Protein 8YYR (pdb70)

Foldseek 3Di:
DFAFADLVFQWLLNLLLVCCVVPVQAFAAWEPVIDTAGSVNLNVQLVLQLVVVSVLQDAQQAEEEEEDFDDSFSVSNLSSCRGRNHAYQYHYLVDDPVRVVVVCVQNVHQEYEYAPPRPDDDDDLQHWYWHADPVYIGTDRRGDDDHHDDPHDHQQRFSYWQPPVWTFTFGSQLLVQVLVLVVVVCPDALAAEEEEEFTPSQCLNVSSSSNQSSRNHYYYYDDPVQLVAQVSVLVSCQVRLHQEYEAALLSCQNCLVPPLPSLLVSQNHQEYEHEDDFNLVVSVLSSCVSDVRYWYWYWADDPQSSGFAIHTFDRRHPPPDLFTFSFAGGPQKHWFFAAPVRHGDPDAPDKGFTWMDGSNGTPAIRPCVPVRPVAFDQDSVHNVPPHTTGRGQWMWGAHPVRIITTDDGVVQWFDPDTEDQSLLQNQLCVDAFFSGWGWDPVVAIEIETAGDDFVVSQVSCVVPHPPRSRHPYYHYDNDQDADSRGHRPVVVVNVD

Structure (mmCIF, N/CA/C/O backbone):
data_8YYR
#
_entry.id   8YYR
#
_cell.length_a   67.880
_cell.length_b   67.880
_cell.length_c   196.654
_cell.angle_alpha   90.000
_cell.angle_beta   90.000
_cell.angle_gamma   120.000
#
_symmetry.space_group_name_H-M   'P 31 2 1'
#
loop_
_entity.id
_entity.type
_entity.pdbx_description
1 polymer 'Putative ATP-dependent b-aminoacyl-ACP synthetase'
2 non-polymer '[(2~{R},3~{S},4~{R},5~{R})-5-(6-aminopurin-9-yl)-3,4-bis(oxidanyl)oxolan-2-yl]methyl ~{N}-[(3~{S})-3-azanyl-3-(2-bromophenyl)propanoyl]sulfamate'
3 water water
#
loop_
_atom_site.group_PDB
_atom_site.id
_atom_site.type_symbol
_atom_site.label_atom_id
_atom_site.label_alt_id
_atom_site.label_comp_id
_atom_site.label_asym_id
_atom_site.label_entity_id
_atom_site.label_seq_id
_atom_site.pdbx_PDB_ins_code
_atom_site.Cartn_x
_atom_site.Cartn_y
_atom_site.Cartn_z
_atom_site.occupancy
_atom_site.B_iso_or_equiv
_atom_site.auth_seq_id
_atom_site.auth_comp_id
_atom_site.auth_asym_id
_atom_site.auth_atom_id
_atom_site.pdbx_PDB_model_num
ATOM 1 N N . ARG A 1 25 ? 27.941 -19.657 12.326 1.00 49.82 9 ARG A N 1
ATOM 2 C CA . ARG A 1 25 ? 27.631 -21.068 12.709 1.00 49.55 9 ARG A CA 1
ATOM 3 C C . ARG A 1 25 ? 28.096 -22.093 11.654 1.00 43.24 9 ARG A C 1
ATOM 4 O O . ARG A 1 25 ? 28.380 -23.285 12.001 1.00 42.72 9 ARG A O 1
ATOM 12 N N . ALA A 1 26 ? 28.078 -21.714 10.395 1.00 36.40 10 ALA A N 1
ATOM 13 C CA . ALA A 1 26 ? 28.539 -22.597 9.307 1.00 33.90 10 ALA A CA 1
ATOM 14 C C . ALA A 1 26 ? 30.051 -22.805 9.444 1.00 31.87 10 ALA A C 1
ATOM 15 O O . ALA A 1 26 ? 30.783 -21.882 9.709 1.00 31.26 10 ALA A O 1
ATOM 17 N N . ALA A 1 27 ? 30.522 -24.008 9.184 1.00 30.80 11 ALA A N 1
ATOM 18 C CA . ALA A 1 27 ? 31.961 -24.296 9.049 1.00 29.90 11 ALA A CA 1
ATOM 19 C C . ALA A 1 27 ? 32.495 -23.607 7.801 1.00 29.30 11 ALA A C 1
ATOM 20 O O . ALA A 1 27 ? 31.774 -23.535 6.789 1.00 28.89 11 ALA A O 1
ATOM 22 N N . ARG A 1 28 ? 33.744 -23.221 7.834 1.00 30.15 12 ARG A N 1
ATOM 23 C CA . ARG A 1 28 ? 34.418 -22.625 6.675 1.00 29.61 12 ARG A CA 1
ATOM 24 C C . ARG A 1 28 ? 35.821 -23.197 6.617 1.00 29.81 12 ARG A C 1
ATOM 25 O O . ARG A 1 28 ? 36.463 -23.322 7.641 1.00 24.92 12 ARG A O 1
ATOM 33 N N . ALA A 1 29 ? 36.321 -23.400 5.413 1.00 26.95 13 ALA A N 1
ATOM 34 C CA . ALA A 1 29 ? 37.646 -24.011 5.235 1.00 28.04 13 ALA A CA 1
ATOM 35 C C . ALA A 1 29 ? 38.684 -23.023 5.732 1.00 26.88 13 ALA A C 1
ATOM 36 O O . ALA A 1 29 ? 38.596 -21.803 5.439 1.00 24.19 13 ALA A O 1
ATOM 38 N N . ARG A 1 30 ? 39.668 -23.558 6.414 1.00 28.15 14 ARG A N 1
ATOM 39 C CA . ARG A 1 30 ? 40.804 -22.742 6.906 1.00 30.74 14 ARG A CA 1
ATOM 40 C C . ARG A 1 30 ? 41.780 -22.521 5.766 1.00 29.96 14 ARG A C 1
ATOM 41 O O . ARG A 1 30 ? 41.965 -23.430 4.910 1.00 25.21 14 ARG A O 1
ATOM 49 N N . GLU A 1 31 ? 42.428 -21.369 5.790 1.00 29.47 15 GLU A N 1
ATOM 50 C CA . GLU A 1 31 ? 43.400 -20.983 4.719 1.00 31.83 15 GLU A CA 1
ATOM 51 C C . GLU A 1 31 ? 44.523 -22.011 4.564 1.00 30.90 15 GLU A C 1
ATOM 52 O O . GLU A 1 31 ? 44.975 -22.184 3.440 1.00 31.02 15 GLU A O 1
ATOM 58 N N . SER A 1 32 ? 44.960 -22.690 5.624 1.00 29.83 16 SER A N 1
ATOM 59 C CA . SER A 1 32 ? 46.087 -23.669 5.560 1.00 30.71 16 SER A CA 1
ATOM 60 C C . SER A 1 32 ? 45.658 -25.023 4.980 1.00 31.46 16 SER A C 1
ATOM 61 O O . SER A 1 32 ? 46.513 -25.920 4.884 1.00 30.24 16 SER A O 1
ATOM 64 N N . VAL A 1 33 ? 44.353 -25.262 4.771 1.00 26.78 17 VAL A N 1
ATOM 65 C CA . VAL A 1 33 ? 43.814 -26.594 4.381 1.00 25.01 17 VAL A CA 1
ATOM 66 C C . VAL A 1 33 ? 43.537 -26.545 2.876 1.00 25.09 17 VAL A C 1
ATOM 67 O O . VAL A 1 33 ? 42.803 -25.645 2.470 1.00 25.08 17 VAL A O 1
ATOM 71 N N . ASP A 1 34 ? 44.027 -27.515 2.091 1.00 25.33 18 ASP A N 1
ATOM 72 C CA . ASP A 1 34 ? 43.719 -27.562 0.639 1.00 25.56 18 ASP A CA 1
ATOM 73 C C . ASP A 1 34 ? 42.222 -27.278 0.418 1.00 23.94 18 ASP A C 1
ATOM 74 O O . ASP A 1 34 ? 41.363 -28.051 0.896 1.00 22.39 18 ASP A O 1
ATOM 79 N N . ASN A 1 35 ? 41.909 -26.284 -0.404 1.00 24.23 19 ASN A N 1
ATOM 80 C CA . ASN A 1 35 ? 40.504 -25.923 -0.684 1.00 23.24 19 ASN A CA 1
ATOM 81 C C . ASN A 1 35 ? 40.442 -24.992 -1.894 1.00 23.43 19 ASN A C 1
ATOM 82 O O . ASN A 1 35 ? 41.215 -24.025 -1.947 1.00 24.12 19 ASN A O 1
ATOM 87 N N . LEU A 1 36 ? 39.558 -25.281 -2.847 1.00 21.39 20 LEU A N 1
ATOM 88 C CA . LEU A 1 36 ? 39.466 -24.469 -4.081 1.00 22.71 20 LEU A CA 1
ATOM 89 C C . LEU A 1 36 ? 39.372 -22.980 -3.759 1.00 23.35 20 LEU A C 1
ATOM 90 O O . LEU A 1 36 ? 39.862 -22.174 -4.566 1.00 23.35 20 LEU A O 1
ATOM 95 N N . TYR A 1 37 ? 38.626 -22.596 -2.721 1.00 24.65 21 TYR A N 1
ATOM 96 C CA . TYR A 1 37 ? 38.389 -21.173 -2.420 1.00 24.59 21 TYR A CA 1
ATOM 97 C C . TYR A 1 37 ? 39.744 -20.468 -2.304 1.00 24.92 21 TYR A C 1
ATOM 98 O O . TYR A 1 37 ? 39.994 -19.424 -2.967 1.00 24.44 21 TYR A O 1
ATOM 107 N N . TRP A 1 38 ? 40.592 -20.948 -1.404 1.00 23.68 22 TRP A N 1
ATOM 108 C CA . TRP A 1 38 ? 41.863 -20.288 -1.060 1.00 26.81 22 TRP A CA 1
ATOM 109 C C . TRP A 1 38 ? 42.827 -20.390 -2.239 1.00 28.55 22 TRP A C 1
ATOM 110 O O . TRP A 1 38 ? 43.557 -19.425 -2.495 1.00 28.06 22 TRP A O 1
ATOM 121 N N . PHE A 1 39 ? 42.819 -21.535 -2.927 1.00 27.96 23 PHE A N 1
ATOM 122 C CA . PHE A 1 39 ? 43.712 -21.775 -4.075 1.00 26.23 23 PHE A CA 1
ATOM 123 C C . PHE A 1 39 ? 43.377 -20.756 -5.178 1.00 25.90 23 PHE A C 1
ATOM 124 O O . PHE A 1 39 ? 44.287 -20.157 -5.737 1.00 25.44 23 PHE A O 1
ATOM 132 N N . MET A 1 40 ? 42.111 -20.638 -5.586 1.00 25.20 24 MET A N 1
ATOM 133 C CA . MET A 1 40 ? 41.765 -19.828 -6.777 1.00 26.20 24 MET A CA 1
ATOM 134 C C . MET A 1 40 ? 41.745 -18.330 -6.444 1.00 27.55 24 MET A C 1
ATOM 135 O O . MET A 1 40 ? 41.759 -17.546 -7.389 1.00 30.40 24 MET A O 1
ATOM 140 N N . LEU A 1 41 ? 41.625 -17.914 -5.166 1.00 26.37 25 LEU A N 1
ATOM 141 C CA . LEU A 1 41 ? 41.469 -16.485 -4.837 1.00 26.74 25 LEU A CA 1
ATOM 142 C C . LEU A 1 41 ? 42.729 -15.911 -4.206 1.00 28.79 25 LEU A C 1
ATOM 143 O O . LEU A 1 41 ? 42.669 -14.734 -3.858 1.00 30.67 25 LEU A O 1
ATOM 148 N N . ALA A 1 42 ? 43.847 -16.638 -4.148 1.00 28.83 26 ALA A N 1
ATOM 149 C CA . ALA A 1 42 ? 45.117 -16.107 -3.575 1.00 32.33 26 ALA A CA 1
ATOM 150 C C . ALA A 1 42 ? 45.500 -14.797 -4.296 1.00 35.32 26 ALA A C 1
ATOM 151 O O . ALA A 1 42 ? 45.963 -13.813 -3.632 1.00 34.57 26 ALA A O 1
ATOM 153 N N . ALA A 1 43 ? 45.296 -14.704 -5.612 1.00 33.98 27 ALA A N 1
ATOM 154 C CA . ALA A 1 43 ? 45.642 -13.473 -6.362 1.00 33.02 27 ALA A CA 1
ATOM 155 C C . ALA A 1 43 ? 44.763 -12.268 -5.967 1.00 36.64 27 ALA A C 1
ATOM 156 O O . ALA A 1 43 ? 45.151 -11.084 -6.272 1.00 39.11 27 ALA A O 1
ATOM 158 N N . ALA A 1 44 ? 43.617 -12.433 -5.305 1.00 34.02 28 ALA A N 1
ATOM 159 C CA . ALA A 1 44 ? 42.865 -11.258 -4.819 1.00 38.05 28 ALA A CA 1
ATOM 160 C C . ALA A 1 44 ? 43.729 -10.445 -3.832 1.00 41.15 28 ALA A C 1
ATOM 161 O O . ALA A 1 44 ? 43.498 -9.220 -3.707 1.00 43.40 28 ALA A O 1
ATOM 163 N N . ASN A 1 45 ? 44.719 -11.081 -3.202 1.00 43.26 29 ASN A N 1
ATOM 164 C CA . ASN A 1 45 ? 45.640 -10.402 -2.249 1.00 45.70 29 ASN A CA 1
ATOM 165 C C . ASN A 1 45 ? 46.861 -9.827 -2.948 1.00 46.78 29 ASN A C 1
ATOM 166 O O . ASN A 1 45 ? 47.232 -8.707 -2.614 1.00 53.51 29 ASN A O 1
ATOM 171 N N . SER A 1 46 ? 47.535 -10.642 -3.737 1.00 44.39 30 SER A N 1
ATOM 172 C CA . SER A 1 46 ? 48.817 -10.284 -4.384 1.00 48.25 30 SER A CA 1
ATOM 173 C C . SER A 1 46 ? 48.561 -9.378 -5.601 1.00 49.18 30 SER A C 1
ATOM 174 O O . SER A 1 46 ? 49.454 -8.562 -5.920 1.00 48.59 30 SER A O 1
ATOM 177 N N . ALA A 1 47 ? 47.363 -9.409 -6.206 1.00 42.85 31 ALA A N 1
ATOM 178 C CA . ALA A 1 47 ? 47.061 -8.617 -7.430 1.00 42.56 31 ALA A CA 1
ATOM 179 C C . ALA A 1 47 ? 45.571 -8.301 -7.537 1.00 40.46 31 ALA A C 1
ATOM 180 O O . ALA A 1 47 ? 44.922 -8.641 -8.522 1.00 38.62 31 ALA A O 1
ATOM 182 N N . PRO A 1 48 ? 44.963 -7.631 -6.530 1.00 38.92 32 PRO A N 1
ATOM 183 C CA . PRO A 1 48 ? 43.518 -7.422 -6.502 1.00 39.47 32 PRO A CA 1
ATOM 184 C C . PRO A 1 48 ? 42.874 -6.826 -7.762 1.00 39.46 32 PRO A C 1
ATOM 185 O O . PRO A 1 48 ? 41.788 -7.165 -8.041 1.00 38.82 32 PRO A O 1
ATOM 189 N N . ASP A 1 49 ? 43.536 -5.918 -8.471 1.00 38.80 33 ASP A N 1
ATOM 190 C CA . ASP A 1 49 ? 42.845 -5.190 -9.562 1.00 40.93 33 ASP A CA 1
ATOM 191 C C . ASP A 1 49 ? 43.193 -5.815 -10.918 1.00 35.83 33 ASP A C 1
ATOM 192 O O . ASP A 1 49 ? 42.707 -5.309 -11.932 1.00 34.66 33 ASP A O 1
ATOM 197 N N . THR A 1 50 ? 43.937 -6.914 -10.957 1.00 36.02 34 THR A N 1
ATOM 198 C CA . THR A 1 50 ? 44.194 -7.689 -12.204 1.00 34.65 34 THR A CA 1
ATOM 199 C C . THR A 1 50 ? 42.939 -8.460 -12.593 1.00 32.48 34 THR A C 1
ATOM 200 O O . THR A 1 50 ? 42.078 -8.792 -11.766 1.00 30.18 34 THR A O 1
ATOM 204 N N . PRO A 1 51 ? 42.751 -8.748 -13.902 1.00 32.20 35 PRO A N 1
ATOM 205 C CA . PRO A 1 51 ? 41.509 -9.370 -14.361 1.00 30.79 35 PRO A CA 1
ATOM 206 C C . PRO A 1 51 ? 41.525 -10.891 -14.170 1.00 29.06 35 PRO A C 1
ATOM 207 O O . PRO A 1 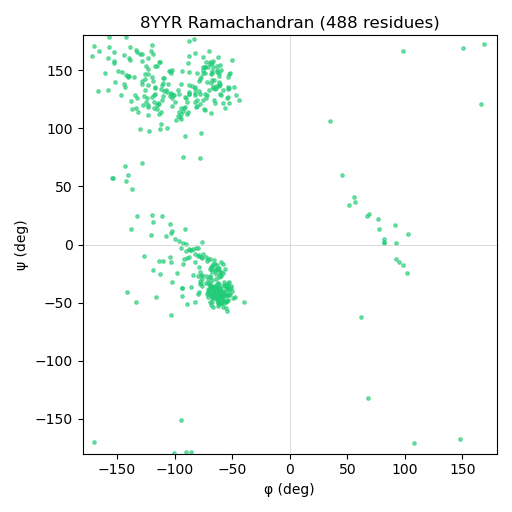51 ? 42.533 -11.514 -14.466 1.00 31.24 35 PRO A O 1
ATOM 211 N N . ALA A 1 52 ? 40.447 -11.394 -13.566 1.00 28.39 36 ALA A N 1
ATOM 212 C CA . ALA A 1 52 ? 40.171 -12.825 -13.356 1.00 28.22 36 ALA A CA 1
ATOM 213 C C . ALA A 1 52 ? 39.299 -13.305 -14.532 1.00 26.64 36 ALA A C 1
ATOM 214 O O . ALA A 1 52 ? 39.459 -14.468 -14.906 1.00 29.01 36 ALA A O 1
ATOM 216 N N . PHE A 1 53 ? 38.364 -12.454 -15.003 1.00 29.29 37 PHE A N 1
ATOM 217 C CA . PHE A 1 53 ? 37.462 -12.726 -16.156 1.00 28.87 37 PHE A CA 1
ATOM 218 C C . PHE A 1 53 ? 37.490 -11.601 -17.182 1.00 29.22 37 PHE A C 1
ATOM 219 O O . PHE A 1 53 ? 37.570 -10.412 -16.826 1.00 29.25 37 PHE A O 1
ATOM 227 N N . VAL A 1 54 ? 37.456 -12.020 -18.446 1.00 30.13 38 VAL A N 1
ATOM 228 C CA . VAL A 1 54 ? 37.169 -11.140 -19.616 1.00 30.42 38 VAL A CA 1
ATOM 229 C C . VAL A 1 54 ? 35.925 -11.701 -20.268 1.00 30.79 38 VAL A C 1
ATOM 230 O O . VAL A 1 54 ? 35.924 -12.902 -20.585 1.00 30.55 38 VAL A O 1
ATOM 234 N N . THR A 1 55 ? 34.889 -10.895 -20.487 1.00 32.97 39 THR A N 1
ATOM 235 C CA . THR A 1 55 ? 33.638 -11.377 -21.114 1.00 35.18 39 THR A CA 1
ATOM 236 C C . THR A 1 55 ? 33.261 -10.384 -22.197 1.00 38.09 39 THR A C 1
ATOM 237 O O . THR A 1 55 ? 33.811 -9.279 -22.159 1.00 34.60 39 THR A O 1
ATOM 241 N N . ARG A 1 56 ? 32.344 -10.729 -23.094 1.00 42.12 40 ARG A N 1
ATOM 242 C CA . ARG A 1 56 ? 31.961 -9.747 -24.142 1.00 47.70 40 ARG A CA 1
ATOM 243 C C . ARG A 1 56 ? 30.467 -9.385 -24.055 1.00 49.14 40 ARG A C 1
ATOM 244 O O . ARG A 1 56 ? 29.703 -10.320 -24.218 1.00 49.27 40 ARG A O 1
ATOM 252 N N . GLY A 1 61 ? 30.921 -5.531 -26.732 1.00 52.62 45 GLY A N 1
ATOM 253 C CA . GLY A 1 61 ? 31.373 -4.805 -25.522 1.00 49.31 45 GLY A CA 1
ATOM 254 C C . GLY A 1 61 ? 32.196 -5.699 -24.585 1.00 44.43 45 GLY A C 1
ATOM 255 O O . GLY A 1 61 ? 31.589 -6.537 -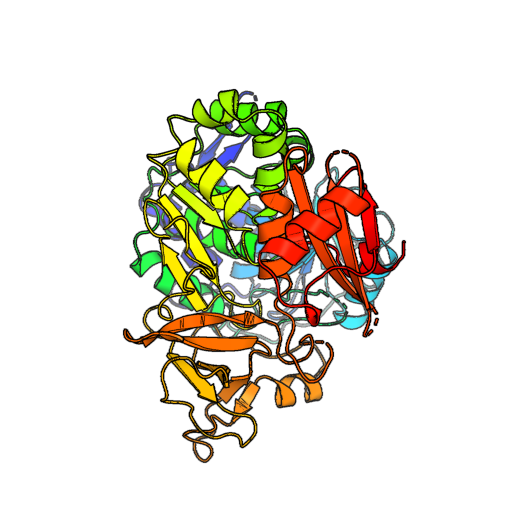23.893 1.00 49.78 45 GLY A O 1
ATOM 256 N N . VAL A 1 62 ? 33.517 -5.516 -24.515 1.00 43.35 46 VAL A N 1
ATOM 257 C CA . VAL A 1 62 ? 34.404 -6.378 -23.657 1.00 45.78 46 VAL A CA 1
ATOM 258 C C . VAL A 1 62 ? 34.484 -5.807 -22.229 1.00 45.41 46 VAL A C 1
ATOM 259 O O . VAL A 1 62 ? 34.742 -4.630 -22.101 1.00 43.83 46 VAL A O 1
ATOM 263 N N . ARG A 1 63 ? 34.256 -6.644 -21.207 1.00 44.07 47 ARG A N 1
ATOM 264 C CA . ARG A 1 63 ? 34.179 -6.257 -19.774 1.00 43.36 47 ARG A CA 1
ATOM 265 C C . ARG A 1 63 ? 35.173 -7.133 -19.022 1.00 40.01 47 ARG A C 1
ATOM 266 O O . ARG A 1 63 ? 35.384 -8.256 -19.473 1.00 39.20 47 ARG A O 1
ATOM 274 N N . THR A 1 64 ? 35.793 -6.618 -17.965 1.00 39.12 48 THR A N 1
ATOM 275 C CA . THR A 1 64 ? 36.681 -7.406 -17.079 1.00 37.33 48 THR A CA 1
ATOM 276 C C . THR A 1 64 ? 36.076 -7.441 -15.684 1.00 38.55 48 THR A C 1
ATOM 277 O O . THR A 1 64 ? 35.350 -6.507 -15.289 1.00 39.67 48 THR A O 1
ATOM 281 N N . LEU A 1 65 ? 36.402 -8.484 -14.945 1.00 34.42 49 LEU A N 1
ATOM 282 C CA . LEU A 1 65 ? 36.053 -8.643 -13.520 1.00 33.56 49 LEU A CA 1
ATOM 283 C C . LEU A 1 65 ? 37.353 -8.959 -12.804 1.00 31.68 49 LEU A C 1
ATOM 284 O O . LEU A 1 65 ? 38.040 -9.938 -13.178 1.00 29.16 49 LEU A O 1
ATOM 289 N N . SER A 1 66 ? 37.737 -8.113 -11.846 1.00 31.69 50 SER A N 1
ATOM 290 C CA . SER A 1 66 ? 39.015 -8.263 -11.125 1.00 32.08 50 SER A CA 1
ATOM 291 C C . SER A 1 66 ? 38.913 -9.416 -10.097 1.00 30.00 50 SER A C 1
ATOM 292 O O . SER A 1 66 ? 37.818 -9.814 -9.746 1.00 29.06 50 SER A O 1
ATOM 295 N N . TYR A 1 67 ? 40.075 -9.895 -9.667 1.00 30.52 51 TYR A N 1
ATOM 296 C CA . TYR A 1 67 ? 40.259 -10.875 -8.575 1.00 29.40 51 TYR A CA 1
ATOM 297 C C . TYR A 1 67 ? 39.558 -10.377 -7.325 1.00 32.37 51 TYR A C 1
ATOM 298 O O . TYR A 1 67 ? 38.833 -11.141 -6.708 1.00 30.16 51 TYR A O 1
ATOM 307 N N . ARG A 1 68 ? 39.783 -9.106 -6.972 1.00 34.19 52 ARG A N 1
ATOM 308 C CA . ARG A 1 68 ? 39.110 -8.509 -5.806 1.00 35.90 52 ARG A CA 1
ATOM 309 C C . ARG A 1 68 ? 37.605 -8.603 -5.998 1.00 32.68 52 ARG A C 1
ATOM 310 O O . ARG A 1 68 ? 36.959 -8.994 -5.075 1.00 33.11 52 ARG A O 1
ATOM 318 N N . GLU A 1 69 ? 37.053 -8.215 -7.144 1.00 30.34 53 GLU A N 1
ATOM 319 C CA . GLU A 1 69 ? 35.578 -8.215 -7.356 1.00 32.60 53 GLU A CA 1
ATOM 320 C C . GLU A 1 69 ? 35.049 -9.660 -7.417 1.00 30.96 53 GLU A C 1
ATOM 321 O O . GLU A 1 69 ? 33.969 -9.939 -6.929 1.00 28.79 53 GLU A O 1
ATOM 327 N N . LEU A 1 70 ? 35.809 -10.584 -7.993 1.00 30.02 54 LEU A N 1
ATOM 328 C CA . LEU A 1 70 ? 35.392 -12.008 -7.912 1.00 30.28 54 LEU A CA 1
ATOM 329 C C . LEU A 1 70 ? 35.270 -12.475 -6.424 1.00 26.72 54 LEU A C 1
ATOM 330 O O . LEU A 1 70 ? 34.261 -13.111 -6.072 1.00 27.84 54 LEU A O 1
ATOM 335 N N . ARG A 1 71 ? 36.263 -12.209 -5.592 1.00 29.42 55 ARG A N 1
ATOM 336 C CA . ARG A 1 71 ? 36.314 -12.683 -4.173 1.00 30.24 55 ARG A CA 1
ATOM 337 C C . ARG A 1 71 ? 35.149 -12.039 -3.434 1.00 31.21 55 ARG A C 1
ATOM 338 O O . ARG A 1 71 ? 34.445 -12.754 -2.710 1.00 32.92 55 ARG A O 1
ATOM 346 N N . THR A 1 72 ? 34.832 -10.771 -3.731 1.00 31.45 56 THR A N 1
ATOM 347 C CA . THR A 1 72 ? 33.652 -10.090 -3.156 1.00 32.17 56 THR A CA 1
ATOM 348 C C . THR A 1 72 ? 32.387 -10.863 -3.498 1.00 31.30 56 THR A C 1
ATOM 349 O O . THR A 1 72 ? 31.569 -11.133 -2.586 1.00 29.46 56 THR A O 1
ATOM 353 N N . ARG A 1 73 ? 32.244 -11.275 -4.756 1.00 30.17 57 ARG A N 1
ATOM 354 C CA . ARG A 1 73 ? 31.020 -11.994 -5.185 1.00 28.76 57 ARG A CA 1
ATOM 355 C C . ARG A 1 73 ? 30.959 -13.388 -4.518 1.00 27.18 57 ARG A C 1
ATOM 356 O O . ARG A 1 73 ? 29.860 -13.802 -4.072 1.00 25.66 57 ARG A O 1
ATOM 364 N N . VAL A 1 74 ? 32.093 -14.078 -4.463 1.00 26.56 58 VAL A N 1
ATOM 365 C CA . VAL A 1 74 ? 32.184 -15.417 -3.809 1.00 26.92 58 VAL A CA 1
ATOM 366 C C . VAL A 1 74 ? 31.707 -15.253 -2.361 1.00 28.50 58 VAL A C 1
ATOM 367 O O . VAL A 1 74 ? 30.890 -16.067 -1.902 1.00 28.30 58 VAL A O 1
ATOM 371 N N . ASP A 1 75 ? 32.262 -14.261 -1.674 1.00 26.76 59 ASP A N 1
ATOM 372 C CA . ASP A 1 75 ? 32.009 -14.059 -0.221 1.00 29.62 59 ASP A CA 1
ATOM 373 C C . ASP A 1 75 ? 30.518 -13.750 0.004 1.00 32.00 59 ASP A C 1
ATOM 374 O O . ASP A 1 75 ? 29.916 -14.356 0.910 1.00 32.28 59 ASP A O 1
ATOM 379 N N . ASP A 1 76 ? 29.896 -12.965 -0.871 1.00 29.10 60 ASP A N 1
ATOM 380 C CA . ASP A 1 76 ? 28.439 -12.624 -0.804 1.00 32.10 60 ASP A CA 1
ATOM 381 C C . ASP A 1 76 ? 27.582 -13.864 -1.062 1.00 30.25 60 ASP A C 1
ATOM 382 O O . ASP A 1 76 ? 26.669 -14.170 -0.296 1.00 28.50 60 ASP A O 1
ATOM 387 N N . PHE A 1 77 ? 27.914 -14.671 -2.060 1.00 29.92 61 PHE A N 1
ATOM 388 C CA . PHE A 1 77 ? 27.211 -15.957 -2.293 1.00 30.35 61 PHE A CA 1
ATOM 389 C C . PHE A 1 77 ? 27.421 -16.898 -1.097 1.00 28.32 61 PHE A C 1
ATOM 390 O O . PHE A 1 77 ? 26.461 -17.613 -0.696 1.00 29.80 61 PHE A O 1
ATOM 398 N N . ALA A 1 78 ? 28.621 -16.897 -0.533 1.00 26.17 62 ALA A N 1
ATOM 399 C CA . ALA A 1 78 ? 28.895 -17.849 0.567 1.00 26.72 62 ALA A CA 1
ATOM 400 C C . ALA A 1 78 ? 28.084 -17.439 1.798 1.00 29.29 62 ALA A C 1
ATOM 401 O O . ALA A 1 78 ? 27.612 -18.324 2.532 1.00 29.28 62 ALA A O 1
ATOM 403 N N . ALA A 1 79 ? 27.969 -16.147 2.050 1.00 30.09 63 ALA A N 1
ATOM 404 C CA . ALA A 1 79 ? 27.188 -15.635 3.210 1.00 31.57 63 ALA A CA 1
ATOM 405 C C . ALA A 1 79 ? 25.734 -16.104 3.051 1.00 32.66 63 ALA A C 1
ATOM 406 O O . ALA A 1 79 ? 25.152 -16.598 4.037 1.00 31.34 63 ALA A O 1
ATOM 408 N N . ALA A 1 80 ? 25.167 -15.972 1.838 1.00 30.96 64 ALA A N 1
ATOM 409 C CA . ALA A 1 80 ? 23.794 -16.409 1.540 1.00 31.14 64 ALA A CA 1
ATOM 410 C C . ALA A 1 80 ? 23.656 -17.929 1.698 1.00 32.51 64 ALA A C 1
ATOM 411 O O . ALA A 1 80 ? 22.617 -18.418 2.230 1.00 31.21 64 ALA A O 1
ATOM 413 N N . LEU A 1 81 ? 24.606 -18.703 1.173 1.00 28.71 65 LEU A N 1
ATOM 414 C CA . LEU A 1 81 ? 24.511 -20.179 1.258 1.00 31.36 65 LEU A CA 1
ATOM 415 C C . LEU A 1 81 ? 24.608 -20.582 2.718 1.00 27.95 65 LEU A C 1
ATOM 416 O O . LEU A 1 81 ? 23.907 -21.495 3.100 1.00 29.65 65 LEU A O 1
ATOM 421 N N . ALA A 1 82 ? 25.448 -19.914 3.486 1.00 29.79 66 ALA A N 1
ATOM 422 C CA . ALA A 1 82 ? 25.673 -20.316 4.906 1.00 30.56 66 ALA A CA 1
ATOM 423 C C . ALA A 1 82 ? 24.361 -20.235 5.698 1.00 33.34 66 ALA A C 1
ATOM 424 O O . ALA A 1 82 ? 24.195 -21.010 6.658 1.00 36.08 66 ALA A O 1
ATOM 426 N N . GLU A 1 83 ? 23.430 -19.382 5.279 1.00 35.74 67 GLU A N 1
ATOM 427 C CA . GLU A 1 83 ? 22.100 -19.228 5.938 1.00 39.25 67 GLU A CA 1
ATOM 428 C C . GLU A 1 83 ? 21.265 -20.484 5.823 1.00 36.45 67 GLU A C 1
ATOM 429 O O . GLU A 1 83 ? 20.277 -20.552 6.539 1.00 34.82 67 GLU A O 1
ATOM 435 N N . LEU A 1 84 ? 21.513 -21.343 4.847 1.00 32.43 68 LEU A N 1
ATOM 436 C CA . LEU A 1 84 ? 20.578 -22.444 4.549 1.00 34.15 68 LEU A CA 1
ATOM 437 C C . LEU A 1 84 ? 20.732 -23.609 5.514 1.00 32.11 68 LEU A C 1
ATOM 438 O O . LEU A 1 84 ? 19.898 -24.533 5.486 1.00 34.58 68 LEU A O 1
ATOM 443 N N . GLY A 1 85 ? 21.785 -23.579 6.327 1.00 34.07 69 GLY A N 1
ATOM 444 C CA . GLY A 1 85 ? 22.021 -24.589 7.372 1.00 33.47 69 GLY A CA 1
ATOM 445 C C . GLY A 1 85 ? 22.563 -25.918 6.847 1.00 31.79 69 GLY A C 1
ATOM 446 O O . GLY A 1 85 ? 22.438 -26.905 7.570 1.00 32.88 69 GLY A O 1
ATOM 447 N N . LEU A 1 86 ? 23.186 -25.964 5.668 1.00 28.04 70 LEU A N 1
ATOM 448 C CA . LEU A 1 86 ? 23.670 -27.233 5.134 1.00 29.77 70 LEU A CA 1
ATOM 449 C C . LEU A 1 86 ? 24.907 -27.679 5.914 1.00 27.27 70 LEU A C 1
ATOM 450 O O . LEU A 1 86 ? 25.618 -26.810 6.412 1.00 30.07 70 LEU A O 1
ATOM 455 N N . ASP A 1 87 ? 25.054 -28.988 6.030 1.00 27.79 71 ASP A N 1
ATOM 456 C CA . ASP A 1 87 ? 26.204 -29.652 6.698 1.00 27.26 71 ASP A CA 1
ATOM 457 C C . ASP A 1 87 ? 27.313 -29.833 5.665 1.00 25.45 71 ASP A C 1
ATOM 458 O O . ASP A 1 87 ? 27.022 -30.025 4.452 1.00 25.54 71 ASP A O 1
ATOM 463 N N . VAL A 1 88 ? 28.546 -29.781 6.104 1.00 26.09 72 VAL A N 1
ATOM 464 C CA . VAL A 1 88 ? 29.686 -30.176 5.247 1.00 24.46 72 VAL A CA 1
ATOM 465 C C . VAL A 1 88 ? 29.337 -31.537 4.622 1.00 26.29 72 VAL A C 1
ATOM 466 O O . VAL A 1 88 ? 28.894 -32.441 5.379 1.00 27.46 72 VAL A O 1
ATOM 470 N N . ASP A 1 89 ? 29.585 -31.698 3.322 1.00 23.46 73 ASP A N 1
ATOM 471 C CA . ASP A 1 89 ? 29.333 -32.921 2.515 1.00 26.80 73 ASP A CA 1
ATOM 472 C C . ASP A 1 89 ? 27.926 -32.838 1.859 1.00 27.05 73 ASP A C 1
ATOM 473 O O . ASP A 1 89 ? 27.648 -33.680 0.969 1.00 26.46 73 ASP A O 1
ATOM 478 N N . ASP A 1 90 ? 27.068 -31.913 2.256 1.00 26.45 74 ASP A N 1
ATOM 479 C CA . ASP A 1 90 ? 25.743 -31.739 1.603 1.00 28.48 74 ASP A CA 1
ATOM 480 C C . ASP A 1 90 ? 25.994 -31.234 0.155 1.00 29.33 74 ASP A C 1
ATOM 481 O O . ASP A 1 90 ? 26.883 -30.318 -0.068 1.00 28.49 74 ASP A O 1
ATOM 486 N N . ARG A 1 91 ? 25.276 -31.821 -0.808 1.00 28.39 75 ARG A N 1
ATOM 487 C CA . ARG A 1 91 ? 25.560 -31.624 -2.257 1.00 25.83 75 ARG A CA 1
ATOM 488 C C . ARG A 1 91 ? 24.682 -30.512 -2.811 1.00 25.45 75 ARG A C 1
ATOM 489 O O . ARG A 1 91 ? 23.460 -30.423 -2.484 1.00 24.77 75 ARG A O 1
ATOM 497 N N . VAL A 1 92 ? 25.316 -29.682 -3.641 1.00 25.47 76 VAL A N 1
ATOM 498 C CA . VAL A 1 92 ? 24.675 -28.554 -4.343 1.00 24.86 76 VAL A CA 1
ATOM 499 C C . VAL A 1 92 ? 24.775 -28.814 -5.854 1.00 26.53 76 VAL A C 1
ATOM 500 O O . VAL A 1 92 ? 25.894 -28.927 -6.348 1.00 23.66 76 VAL A O 1
ATOM 504 N N . VAL A 1 93 ? 23.650 -28.960 -6.544 1.00 25.31 77 VAL A N 1
ATOM 505 C CA . VAL A 1 93 ? 23.662 -29.081 -8.021 1.00 26.15 77 VAL A CA 1
ATOM 506 C C . VAL A 1 93 ? 23.803 -27.649 -8.551 1.00 27.49 77 VAL A C 1
ATOM 507 O O . VAL A 1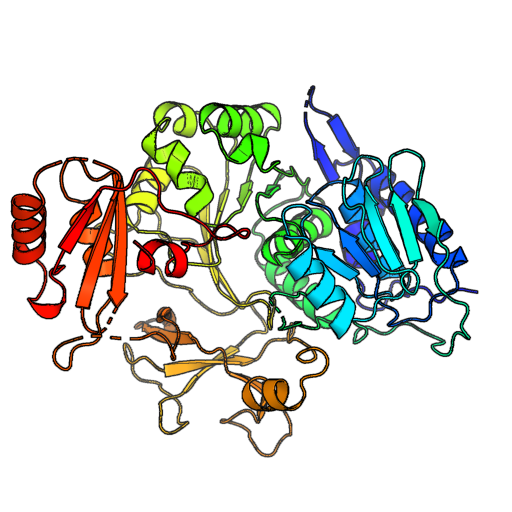 93 ? 23.018 -26.789 -8.156 1.00 28.13 77 VAL A O 1
ATOM 511 N N . LEU A 1 94 ? 24.835 -27.415 -9.379 1.00 26.56 78 LEU A N 1
ATOM 512 C CA . LEU A 1 94 ? 25.069 -26.101 -9.983 1.00 28.08 78 LEU A CA 1
ATOM 513 C C . LEU A 1 94 ? 24.819 -26.241 -11.487 1.00 28.16 78 LEU A C 1
ATOM 514 O O . LEU A 1 94 ? 25.631 -26.835 -12.189 1.00 24.64 78 LEU A O 1
ATOM 519 N N . GLU A 1 95 ? 23.680 -25.745 -11.934 1.00 27.50 79 GLU A N 1
ATOM 520 C CA . GLU A 1 95 ? 23.344 -25.813 -13.356 1.00 27.82 79 GLU A CA 1
ATOM 521 C C . GLU A 1 95 ? 23.760 -24.497 -13.993 1.00 26.92 79 GLU A C 1
ATOM 522 O O . GLU A 1 95 ? 23.113 -23.487 -13.783 1.00 26.91 79 GLU A O 1
ATOM 528 N N . ALA A 1 96 ? 24.794 -24.562 -14.815 1.00 28.38 80 ALA A N 1
ATOM 529 C CA . ALA A 1 96 ? 25.405 -23.386 -15.421 1.00 27.49 80 ALA A CA 1
ATOM 530 C C . ALA A 1 96 ? 26.421 -23.853 -16.462 1.00 25.95 80 ALA A C 1
ATOM 531 O O . ALA A 1 96 ? 26.911 -24.980 -16.404 1.00 25.57 80 ALA A O 1
ATOM 533 N N . ASN A 1 97 ? 26.758 -22.932 -17.317 1.00 27.88 81 ASN A N 1
ATOM 534 C CA . ASN A 1 97 ? 28.015 -23.048 -18.091 1.00 30.27 81 ASN A CA 1
ATOM 535 C C . ASN A 1 97 ? 29.053 -22.143 -17.421 1.00 27.13 81 ASN A C 1
ATOM 536 O O . ASN A 1 97 ? 28.788 -21.604 -16.360 1.00 28.29 81 ASN A O 1
ATOM 541 N N . VAL A 1 98 ? 30.264 -22.082 -17.964 1.00 24.93 82 VAL A N 1
ATOM 542 C CA . VAL A 1 98 ? 31.335 -21.291 -17.358 1.00 25.97 82 VAL A CA 1
ATOM 543 C C . VAL A 1 98 ? 31.012 -19.796 -17.481 1.00 26.99 82 VAL A C 1
ATOM 544 O O . VAL A 1 98 ? 31.108 -19.221 -18.585 1.00 25.76 82 VAL A O 1
ATOM 548 N N . THR A 1 99 ? 30.779 -19.169 -16.335 1.00 25.99 83 THR A N 1
ATOM 549 C CA . THR A 1 99 ? 30.539 -17.712 -16.184 1.00 27.34 83 THR A CA 1
ATOM 550 C C . THR A 1 99 ? 31.175 -17.249 -14.885 1.00 26.51 83 THR A C 1
ATOM 551 O O . THR A 1 99 ? 31.431 -18.062 -13.977 1.00 27.62 83 THR A O 1
ATOM 555 N N . PRO A 1 100 ? 31.383 -15.928 -14.717 1.00 26.49 84 PRO A N 1
ATOM 556 C CA . PRO A 1 100 ? 31.875 -15.397 -13.459 1.00 27.61 84 PRO A CA 1
ATOM 557 C C . PRO A 1 100 ? 30.976 -15.781 -12.298 1.00 27.67 84 PRO A C 1
ATOM 558 O O . PRO A 1 100 ? 31.509 -16.199 -11.246 1.00 26.73 84 PRO A O 1
ATOM 562 N N . ASP A 1 101 ? 29.653 -15.728 -12.506 1.00 28.80 85 ASP A N 1
ATOM 563 C CA . ASP A 1 101 ? 28.697 -16.096 -11.413 1.00 30.06 85 ASP A CA 1
ATOM 564 C C . ASP A 1 101 ? 28.768 -17.591 -11.066 1.00 26.31 85 ASP A C 1
ATOM 565 O O . ASP A 1 101 ? 28.689 -17.941 -9.889 1.00 25.96 85 ASP A O 1
ATOM 570 N N . ALA A 1 102 ? 28.849 -18.478 -12.021 1.00 23.72 86 ALA A N 1
ATOM 571 C CA . ALA A 1 102 ? 28.920 -19.940 -11.763 1.00 25.37 86 ALA A CA 1
ATOM 572 C C . ALA A 1 102 ? 30.236 -20.264 -11.033 1.00 26.64 86 ALA A C 1
ATOM 573 O O . ALA A 1 102 ? 30.214 -21.131 -10.150 1.00 26.18 86 ALA A O 1
ATOM 575 N N . VAL A 1 103 ? 31.334 -19.630 -11.443 1.00 24.83 87 VAL A N 1
ATOM 576 C CA . VAL A 1 103 ? 32.652 -19.849 -10.784 1.00 26.28 87 VAL A CA 1
ATOM 577 C C . VAL A 1 103 ? 32.574 -19.268 -9.355 1.00 25.79 87 VAL A C 1
ATOM 578 O O . VAL A 1 103 ? 33.105 -19.932 -8.403 1.00 23.67 87 VAL A O 1
ATOM 582 N N . ALA A 1 104 ? 31.880 -18.128 -9.162 1.00 24.41 88 ALA A N 1
ATOM 583 C CA . ALA A 1 104 ? 31.710 -17.567 -7.808 1.00 25.82 88 ALA A CA 1
ATOM 584 C C . ALA A 1 104 ? 30.921 -18.552 -6.930 1.00 25.45 88 ALA A C 1
ATOM 585 O O . ALA A 1 104 ? 31.293 -18.716 -5.739 1.00 25.03 88 ALA A O 1
ATOM 587 N N . MET A 1 105 ? 29.915 -19.230 -7.481 1.00 25.55 89 MET A N 1
ATOM 588 C CA . MET A 1 105 ? 29.071 -20.187 -6.741 1.00 25.85 89 MET A CA 1
ATOM 589 C C . MET A 1 105 ? 29.913 -21.412 -6.348 1.00 25.94 89 MET A C 1
ATOM 590 O O . MET A 1 105 ? 29.764 -21.845 -5.230 1.00 25.57 89 MET A O 1
ATOM 595 N N . LEU A 1 106 ? 30.733 -21.937 -7.262 1.00 23.32 90 LEU A N 1
ATOM 596 C CA . LEU A 1 106 ? 31.451 -23.211 -6.970 1.00 22.67 90 LEU A CA 1
ATOM 597 C C . LEU A 1 106 ? 32.512 -22.877 -5.911 1.00 23.31 90 LEU A C 1
ATOM 598 O O . LEU A 1 106 ? 32.776 -23.730 -5.064 1.00 22.66 90 LEU A O 1
ATOM 603 N N . LEU A 1 107 ? 33.022 -21.646 -5.893 1.00 23.96 91 LEU A N 1
ATOM 604 C CA . LEU A 1 107 ? 34.029 -21.262 -4.889 1.00 24.12 91 LEU A CA 1
ATOM 605 C C . LEU A 1 107 ? 33.345 -21.015 -3.547 1.00 23.31 91 LEU A C 1
ATOM 606 O O . LEU A 1 107 ? 33.935 -21.340 -2.525 1.00 23.70 91 LEU A O 1
ATOM 611 N N . ALA A 1 108 ? 32.116 -20.523 -3.546 1.00 23.98 92 ALA A N 1
ATOM 612 C CA . ALA A 1 108 ? 31.355 -20.328 -2.293 1.00 23.84 92 ALA A CA 1
ATOM 613 C C . ALA A 1 108 ? 31.029 -21.707 -1.707 1.00 22.42 92 ALA A C 1
ATOM 614 O O . ALA A 1 108 ? 31.156 -21.889 -0.498 1.00 24.16 92 ALA A O 1
ATOM 616 N N . CYS A 1 109 ? 30.605 -22.649 -2.543 1.00 22.76 93 CYS A N 1
ATOM 617 C CA . CYS A 1 109 ? 30.333 -24.047 -2.117 1.00 23.81 93 CYS A CA 1
ATOM 618 C C . CYS A 1 109 ? 31.632 -24.630 -1.542 1.00 22.18 93 CYS A C 1
ATOM 619 O O . CYS A 1 109 ? 31.594 -25.278 -0.471 1.00 23.99 93 CYS A O 1
ATOM 622 N N . SER A 1 110 ? 32.753 -24.376 -2.215 1.00 22.65 94 SER A N 1
ATOM 623 C CA . SER A 1 110 ? 34.083 -24.874 -1.780 1.00 22.92 94 SER A CA 1
ATOM 624 C C . SER A 1 110 ? 34.360 -24.426 -0.338 1.00 23.85 94 SER A C 1
ATOM 625 O O . SER A 1 110 ? 34.775 -25.260 0.470 1.00 23.51 94 SER A O 1
ATOM 628 N N . LEU A 1 111 ? 34.269 -23.134 -0.080 1.00 23.10 95 LEU A N 1
ATOM 629 C CA . LEU A 1 111 ? 34.591 -22.537 1.235 1.00 24.95 95 LEU A CA 1
ATOM 630 C C . LEU A 1 111 ? 33.758 -23.199 2.334 1.00 23.85 95 LEU A C 1
ATOM 631 O O . LEU A 1 111 ? 34.294 -23.356 3.420 1.00 25.44 95 LEU A O 1
ATOM 636 N N . LEU A 1 112 ? 32.500 -23.587 2.051 1.00 24.83 96 LEU A N 1
ATOM 637 C CA . LEU A 1 112 ? 31.537 -24.148 3.024 1.00 25.60 96 LEU A CA 1
ATOM 638 C C . LEU A 1 112 ? 31.589 -25.686 3.057 1.00 24.56 96 LEU A C 1
ATOM 639 O O . LEU A 1 112 ? 30.815 -26.333 3.811 1.00 24.26 96 LEU A O 1
ATOM 644 N N . GLY A 1 113 ? 32.461 -26.292 2.271 1.00 22.80 97 GLY A N 1
ATOM 645 C CA . GLY A 1 113 ? 32.586 -27.757 2.2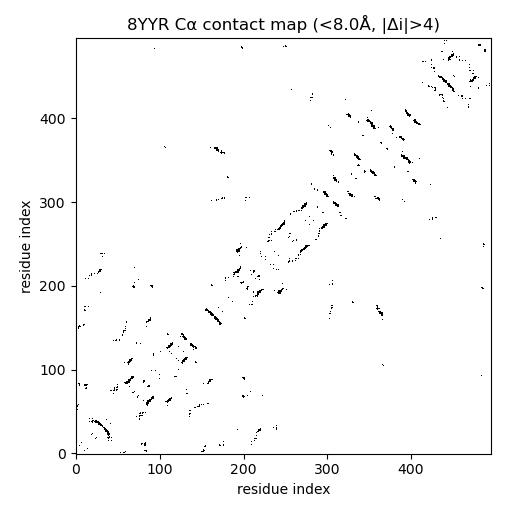51 1.00 23.93 97 GLY A CA 1
ATOM 646 C C . GLY A 1 113 ? 31.377 -28.415 1.647 1.00 23.57 97 GLY A C 1
ATOM 647 O O . GLY A 1 113 ? 31.091 -29.554 1.996 1.00 25.54 97 GLY A O 1
ATOM 648 N N . LEU A 1 114 ? 30.660 -27.724 0.768 1.00 24.28 98 LEU A N 1
ATOM 649 C CA . LEU A 1 114 ? 29.490 -28.289 0.082 1.00 23.40 98 LEU A CA 1
ATOM 650 C C . LEU A 1 114 ? 29.917 -28.749 -1.313 1.00 23.22 98 LEU A C 1
ATOM 651 O O . LEU A 1 114 ? 30.135 -27.931 -2.200 1.00 24.92 98 LEU A O 1
ATOM 656 N N . PRO A 1 115 ? 30.036 -30.053 -1.573 1.00 24.91 99 PRO A N 1
ATOM 657 C CA . PRO A 1 115 ? 30.464 -30.506 -2.878 1.00 23.69 99 PRO A CA 1
ATOM 658 C C . PRO A 1 115 ? 29.457 -30.015 -3.924 1.00 25.58 99 PRO A C 1
ATOM 659 O O . PRO A 1 115 ? 28.231 -30.124 -3.689 1.00 25.87 99 PRO A O 1
ATOM 663 N N . PHE A 1 116 ? 29.977 -29.542 -5.058 1.00 23.46 100 PHE A N 1
ATOM 664 C CA . PHE A 1 116 ? 29.085 -29.085 -6.147 1.00 24.09 100 PHE A CA 1
ATOM 665 C C . PHE A 1 116 ? 29.056 -30.165 -7.206 1.00 25.17 100 PHE A C 1
ATOM 666 O O . PHE A 1 116 ? 30.024 -30.902 -7.406 1.00 22.53 100 PHE A O 1
ATOM 674 N N . ILE A 1 117 ? 27.914 -30.213 -7.880 1.00 24.08 101 ILE A N 1
ATOM 675 C CA . ILE A 1 117 ? 27.654 -31.185 -8.943 1.00 23.18 101 ILE A CA 1
ATOM 676 C C . ILE A 1 117 ? 27.335 -30.319 -10.159 1.00 22.94 101 ILE A C 1
ATOM 677 O O . ILE A 1 117 ? 26.253 -29.741 -10.259 1.00 23.51 101 ILE A O 1
ATOM 682 N N . PRO A 1 118 ? 28.320 -30.092 -11.031 1.00 23.05 102 PRO A N 1
ATOM 683 C CA . PRO A 1 118 ? 28.080 -29.188 -12.163 1.00 23.03 102 PRO A CA 1
ATOM 684 C C . PRO A 1 118 ? 27.290 -29.913 -13.249 1.00 22.33 102 PRO A C 1
ATOM 685 O O . PRO A 1 118 ? 27.605 -31.063 -13.599 1.00 23.79 102 PRO A O 1
ATOM 689 N N . VAL A 1 119 ? 26.236 -29.257 -13.739 1.00 24.36 103 VAL A N 1
ATOM 690 C CA . VAL A 1 119 ? 25.336 -29.826 -14.790 1.00 24.30 103 VAL A CA 1
ATOM 691 C C . VAL A 1 119 ? 25.145 -28.750 -15.848 1.00 24.47 103 VAL A C 1
ATOM 692 O O . VAL A 1 119 ? 24.780 -27.632 -15.507 1.00 24.78 103 VAL A O 1
ATOM 696 N N . SER A 1 120 ? 25.404 -29.047 -17.112 1.00 25.08 104 SER A N 1
ATOM 697 C CA . SER A 1 120 ? 25.181 -28.001 -18.115 1.00 27.60 104 SER A CA 1
ATOM 698 C C . SER A 1 120 ? 23.674 -27.919 -18.396 1.00 26.50 104 SER A C 1
ATOM 699 O O . SER A 1 120 ? 22.936 -28.872 -18.265 1.00 27.62 104 SER A O 1
ATOM 702 N N . PRO A 1 121 ? 23.168 -26.699 -18.602 1.00 28.17 105 PRO A N 1
ATOM 703 C CA . PRO A 1 121 ? 21.753 -26.491 -18.903 1.00 27.48 105 PRO A CA 1
ATOM 704 C C . PRO A 1 121 ? 21.313 -27.210 -20.179 1.00 29.03 105 PRO A C 1
ATOM 705 O O . PRO A 1 121 ? 20.115 -27.351 -20.376 1.00 30.38 105 PRO A O 1
ATOM 709 N N . GLU A 1 122 ? 22.229 -27.666 -21.011 1.00 28.70 106 GLU A N 1
ATOM 710 C CA . GLU A 1 122 ? 21.862 -28.463 -22.222 1.00 32.62 106 GLU A CA 1
ATOM 711 C C . GLU A 1 122 ? 21.511 -29.902 -21.831 1.00 32.16 106 GLU A C 1
ATOM 712 O O . GLU A 1 122 ? 20.987 -30.712 -22.692 1.00 32.05 106 GLU A O 1
ATOM 718 N N . THR A 1 123 ? 21.774 -30.303 -20.583 1.00 31.44 107 THR A N 1
ATOM 719 C CA . THR A 1 123 ? 21.453 -31.671 -20.121 1.00 28.68 107 THR A CA 1
ATOM 720 C C . THR A 1 123 ? 19.947 -31.869 -20.254 1.00 28.76 107 THR A C 1
ATOM 721 O O . THR A 1 123 ? 19.173 -31.075 -19.714 1.00 28.74 107 THR A O 1
ATOM 725 N N . PRO A 1 124 ? 19.491 -32.970 -20.888 1.00 29.64 108 PRO A N 1
ATOM 726 C CA . PRO A 1 124 ? 18.053 -33.233 -20.960 1.00 30.48 108 PRO A CA 1
ATOM 727 C C . PRO A 1 124 ? 17.426 -33.415 -19.559 1.00 31.94 108 PRO A C 1
ATOM 728 O O . PRO A 1 124 ? 18.061 -33.973 -18.679 1.00 29.92 108 PRO A O 1
ATOM 732 N N . SER A 1 125 ? 16.163 -33.008 -19.386 1.00 31.09 109 SER A N 1
ATOM 733 C CA . SER A 1 125 ? 15.387 -33.141 -18.134 1.00 37.05 109 SER A CA 1
ATOM 734 C C . SER A 1 125 ? 15.484 -34.543 -17.523 1.00 36.60 109 SER A C 1
ATOM 735 O O . SER A 1 125 ? 15.619 -34.618 -16.255 1.00 34.69 109 SER A O 1
ATOM 738 N N . GLY A 1 126 ? 15.352 -35.590 -18.342 1.00 35.69 110 GLY A N 1
ATOM 739 C CA . GLY A 1 126 ? 15.359 -36.982 -17.847 1.00 35.35 110 GLY A CA 1
ATOM 740 C C . GLY A 1 126 ? 16.720 -37.303 -17.232 1.00 34.62 110 GLY A C 1
ATOM 741 O O . GLY A 1 126 ? 16.790 -37.928 -16.150 1.00 33.45 110 GLY A O 1
ATOM 742 N N . ARG A 1 127 ? 17.786 -36.894 -17.894 1.00 35.23 111 ARG A N 1
ATOM 743 C CA . ARG A 1 127 ? 19.163 -37.137 -17.390 1.00 39.57 111 ARG A CA 1
ATOM 744 C C . ARG A 1 127 ? 19.373 -36.350 -16.100 1.00 34.56 111 ARG A C 1
ATOM 745 O O . ARG A 1 127 ? 19.907 -36.906 -15.146 1.00 34.04 111 ARG A O 1
ATOM 753 N N . LEU A 1 128 ? 18.884 -35.123 -16.006 1.00 33.51 112 LEU A N 1
ATOM 754 C CA . LEU A 1 128 ? 19.040 -34.379 -14.746 1.00 31.78 112 LEU A CA 1
ATOM 755 C C . LEU A 1 128 ? 18.276 -35.105 -13.625 1.00 32.97 112 LEU A C 1
ATOM 756 O O . LEU A 1 128 ? 18.754 -35.200 -12.473 1.00 30.59 112 LEU A O 1
ATOM 761 N N . ARG A 1 129 ? 17.053 -35.549 -13.908 1.00 32.49 113 ARG A N 1
ATOM 762 C CA . ARG A 1 129 ? 16.249 -36.231 -12.879 1.00 34.30 113 ARG A CA 1
ATOM 763 C C . ARG A 1 129 ? 17.010 -37.479 -12.391 1.00 34.06 113 ARG A C 1
ATOM 764 O O . ARG A 1 129 ? 17.006 -37.800 -11.187 1.00 32.93 113 ARG A O 1
ATOM 772 N N . SER A 1 130 ? 17.654 -38.199 -13.288 1.00 34.48 114 SER A N 1
ATOM 773 C CA . SER A 1 130 ? 18.435 -39.403 -12.939 1.00 36.49 114 SER A CA 1
ATOM 774 C C . SER A 1 130 ? 19.564 -39.011 -11.961 1.00 34.75 114 SER A C 1
ATOM 775 O O . SER A 1 130 ? 19.785 -39.710 -10.940 1.00 32.99 114 SER A O 1
ATOM 778 N N . ILE A 1 131 ? 20.260 -37.913 -12.241 1.00 33.13 115 ILE A N 1
ATOM 779 C CA . ILE A 1 131 ? 21.317 -37.365 -11.334 1.00 32.56 115 ILE A CA 1
ATOM 780 C C . ILE A 1 131 ? 20.696 -36.969 -10.001 1.00 33.05 115 ILE A C 1
ATOM 781 O O . ILE A 1 131 ? 21.256 -37.388 -8.967 1.00 32.31 115 ILE A O 1
ATOM 786 N N . LEU A 1 132 ? 19.566 -36.254 -9.985 1.00 30.27 116 LEU A N 1
ATOM 787 C CA . LEU A 1 132 ? 18.908 -35.827 -8.724 1.00 33.12 116 LEU A CA 1
ATOM 788 C C . LEU A 1 132 ? 18.515 -37.058 -7.900 1.00 34.74 116 LEU A C 1
ATOM 789 O O . LEU A 1 132 ? 18.698 -36.999 -6.626 1.00 31.54 116 LEU A O 1
ATOM 794 N N . ASP A 1 133 ? 18.016 -38.111 -8.571 1.00 36.22 117 ASP A N 1
ATOM 795 C CA . ASP A 1 133 ? 17.556 -39.365 -7.898 1.00 38.92 117 ASP A CA 1
ATOM 796 C C . ASP A 1 133 ? 18.739 -40.003 -7.168 1.00 38.52 117 ASP A C 1
ATOM 797 O O . ASP A 1 133 ? 18.570 -40.361 -5.988 1.00 36.42 117 ASP A O 1
ATOM 802 N N . THR A 1 134 ? 19.889 -40.146 -7.824 1.00 34.06 118 THR A N 1
ATOM 803 C CA . THR A 1 134 ? 21.038 -40.873 -7.243 1.00 35.54 118 THR A CA 1
ATOM 804 C C . THR A 1 134 ? 21.791 -39.985 -6.258 1.00 35.47 118 THR A C 1
ATOM 805 O O . THR A 1 134 ? 22.200 -40.485 -5.201 1.00 31.83 118 THR A O 1
ATOM 809 N N . ALA A 1 135 ? 22.009 -38.713 -6.592 1.00 33.53 119 ALA A N 1
ATOM 810 C CA . ALA A 1 135 ? 22.849 -37.806 -5.777 1.00 34.09 119 ALA A CA 1
ATOM 811 C C . ALA A 1 135 ? 22.104 -37.266 -4.567 1.00 33.57 119 ALA A C 1
ATOM 812 O O . ALA A 1 135 ? 22.767 -36.839 -3.592 1.00 30.68 119 ALA A O 1
ATOM 814 N N . GLU A 1 136 ? 20.774 -37.165 -4.636 1.00 36.12 120 GLU A N 1
ATOM 815 C CA . GLU A 1 136 ? 19.948 -36.621 -3.537 1.00 33.35 120 GLU A CA 1
ATOM 816 C C . GLU A 1 136 ? 20.564 -35.346 -2.982 1.00 32.14 120 GLU A C 1
ATOM 817 O O . GLU A 1 136 ? 20.917 -35.250 -1.808 1.00 32.34 120 GLU A O 1
ATOM 823 N N . PRO A 1 137 ? 20.734 -34.296 -3.798 1.00 29.88 121 PRO A N 1
ATOM 824 C CA . PRO A 1 137 ? 21.327 -33.068 -3.320 1.00 29.26 121 PRO A CA 1
ATOM 825 C C . PRO A 1 137 ? 20.398 -32.270 -2.413 1.00 31.03 121 PRO A C 1
ATOM 826 O O . PRO A 1 137 ? 19.193 -32.438 -2.513 1.00 29.42 121 PRO A O 1
ATOM 830 N N . ALA A 1 138 ? 20.969 -31.423 -1.577 1.00 28.08 122 ALA A N 1
ATOM 831 C CA . ALA A 1 138 ? 20.213 -30.565 -0.652 1.00 30.46 122 ALA A CA 1
ATOM 832 C C . ALA A 1 138 ? 19.637 -29.381 -1.430 1.00 30.75 122 ALA A C 1
ATOM 833 O O . ALA A 1 138 ? 18.563 -28.933 -1.054 1.00 30.07 122 ALA A O 1
ATOM 835 N N . LEU A 1 139 ? 20.361 -28.902 -2.448 1.00 28.30 123 LEU A N 1
ATOM 836 C CA . LEU A 1 139 ? 20.102 -27.638 -3.154 1.00 27.08 123 LEU A CA 1
ATOM 837 C C . LEU A 1 139 ? 20.427 -27.770 -4.649 1.00 27.60 123 LEU A C 1
ATOM 838 O O . LEU A 1 139 ? 21.460 -28.400 -5.002 1.00 27.41 123 LEU A O 1
ATOM 843 N N . PHE A 1 140 ? 19.541 -27.198 -5.468 1.00 26.01 124 PHE A N 1
ATOM 844 C CA . PHE A 1 140 ? 19.715 -27.003 -6.928 1.00 26.08 124 PHE A CA 1
ATOM 845 C C . PHE A 1 140 ? 19.778 -25.489 -7.164 1.00 27.69 124 PHE A C 1
ATOM 846 O O . PHE A 1 140 ? 18.852 -24.777 -6.737 1.00 29.65 124 PHE A O 1
ATOM 854 N N . ALA A 1 141 ? 20.864 -24.976 -7.749 1.00 27.08 125 ALA A N 1
ATOM 855 C CA . ALA A 1 141 ? 21.015 -23.555 -8.066 1.00 27.47 125 ALA A CA 1
ATOM 856 C C . ALA A 1 141 ? 21.289 -23.397 -9.559 1.00 28.25 125 ALA A C 1
ATOM 857 O O . ALA A 1 141 ? 22.040 -24.207 -10.152 1.00 28.10 125 ALA A O 1
ATOM 859 N N . GLN A 1 142 ? 20.634 -22.419 -10.153 1.00 27.24 126 GLN A N 1
ATOM 860 C CA . GLN A 1 142 ? 20.796 -22.055 -11.563 1.00 26.13 126 GLN A CA 1
ATOM 861 C C . GLN A 1 142 ? 20.814 -20.525 -11.649 1.00 28.49 126 GLN A C 1
ATOM 862 O O . GLN A 1 142 ? 20.482 -19.857 -10.662 1.00 27.62 126 GLN A O 1
ATOM 868 N N . ALA A 1 143 ? 21.149 -19.982 -12.809 1.00 27.21 127 ALA A N 1
ATOM 869 C CA . ALA A 1 143 ? 21.276 -18.524 -13.058 1.00 28.94 127 ALA A CA 1
ATOM 870 C C . ALA A 1 143 ? 19.879 -17.866 -12.999 1.00 33.08 127 ALA A C 1
ATOM 871 O O . ALA A 1 143 ? 18.904 -18.567 -13.179 1.00 27.98 127 ALA A O 1
ATOM 873 N N . GLU A 1 144 ? 19.796 -16.579 -12.696 1.00 34.43 128 GLU A N 1
ATOM 874 C CA . GLU A 1 144 ? 18.491 -15.872 -12.683 1.00 40.99 128 GLU A CA 1
ATOM 875 C C . GLU A 1 144 ? 17.730 -16.186 -13.996 1.00 38.38 128 GLU A C 1
ATOM 876 O O . GLU A 1 144 ? 16.537 -16.545 -13.920 1.00 38.23 128 GLU A O 1
ATOM 882 N N . ASP A 1 145 ? 18.392 -16.122 -15.160 1.00 35.74 129 ASP A N 1
ATOM 883 C CA . ASP A 1 145 ? 17.750 -16.312 -16.484 1.00 36.41 129 ASP A CA 1
ATOM 884 C C . ASP A 1 145 ? 17.778 -17.785 -16.937 1.00 36.05 129 ASP A C 1
ATOM 885 O O . ASP A 1 145 ? 17.532 -18.057 -18.089 1.00 32.09 129 ASP A O 1
ATOM 890 N N . GLY A 1 146 ? 18.086 -18.731 -16.057 1.00 33.88 130 GLY A N 1
ATOM 891 C CA . GLY A 1 146 ? 18.135 -20.163 -16.370 1.00 31.83 130 GLY A CA 1
ATOM 892 C C . GLY A 1 146 ? 16.741 -20.688 -16.639 1.00 33.40 130 GLY A C 1
ATOM 893 O O . GLY A 1 146 ? 15.779 -20.093 -16.132 1.00 32.83 130 GLY A O 1
ATOM 894 N N . GLY A 1 147 ? 16.623 -21.791 -17.370 1.00 33.61 131 GLY A N 1
ATOM 895 C CA . GLY A 1 147 ? 15.281 -22.254 -17.752 1.00 35.84 131 GLY A CA 1
ATOM 896 C C . GLY A 1 147 ? 14.927 -23.614 -17.227 1.00 37.30 131 GLY A C 1
ATOM 897 O O . GLY A 1 147 ? 13.990 -24.208 -17.783 1.00 39.80 131 GLY A O 1
ATOM 898 N N . ARG A 1 148 ? 15.596 -24.138 -16.201 1.00 34.70 132 ARG A N 1
ATOM 899 C CA . ARG A 1 148 ? 15.158 -25.433 -15.634 1.00 32.25 132 ARG A CA 1
ATOM 900 C C . ARG A 1 148 ? 13.892 -25.210 -14.791 1.00 33.28 132 ARG A C 1
ATOM 901 O O . ARG A 1 148 ? 13.898 -24.413 -13.864 1.00 29.44 132 ARG A O 1
ATOM 909 N N . ALA A 1 149 ? 12.818 -25.935 -15.102 1.00 41.53 133 ALA A N 1
ATOM 910 C CA . ALA A 1 149 ? 11.474 -25.620 -14.562 1.00 46.34 133 ALA A CA 1
ATOM 911 C C . ALA A 1 149 ? 10.875 -26.784 -13.762 1.00 53.66 133 ALA A C 1
ATOM 912 O O . ALA A 1 149 ? 9.679 -26.657 -13.431 1.00 56.63 133 ALA A O 1
ATOM 914 N N . ASP A 1 150 ? 11.605 -27.869 -13.467 1.00 53.55 134 ASP A N 1
ATOM 915 C CA . ASP A 1 150 ? 10.915 -29.123 -13.030 1.00 62.50 134 ASP A CA 1
ATOM 916 C C . ASP A 1 150 ? 11.670 -29.891 -11.934 1.00 61.66 134 ASP A C 1
ATOM 917 O O . ASP A 1 150 ? 11.860 -31.106 -12.108 1.00 61.16 134 ASP A O 1
ATOM 922 N N . VAL A 1 151 ? 12.000 -29.244 -10.819 1.00 54.28 135 VAL A N 1
ATOM 923 C CA . VAL A 1 151 ? 12.904 -29.820 -9.787 1.00 53.56 135 VAL A CA 1
ATOM 924 C C . VAL A 1 151 ? 12.066 -30.295 -8.596 1.00 52.08 135 VAL A C 1
ATOM 925 O O . VAL A 1 151 ? 11.323 -29.521 -7.986 1.00 52.47 135 VAL A O 1
ATOM 929 N N . PRO A 1 152 ? 12.233 -31.560 -8.158 1.00 52.51 136 PRO A N 1
ATOM 930 C CA . PRO A 1 152 ? 11.467 -32.085 -7.028 1.00 49.21 136 PRO A CA 1
ATOM 931 C C . PRO A 1 152 ? 11.488 -31.264 -5.736 1.00 51.15 136 PRO A C 1
ATOM 932 O O . PRO A 1 152 ? 12.533 -30.764 -5.381 1.00 49.29 136 PRO A O 1
ATOM 936 N N . ALA A 1 153 ? 10.374 -31.275 -4.990 1.00 50.16 137 ALA A N 1
ATOM 937 C CA . ALA A 1 153 ? 10.120 -30.494 -3.750 1.00 51.72 137 ALA A CA 1
ATOM 938 C C . ALA A 1 153 ? 11.118 -30.808 -2.628 1.00 47.64 137 ALA A C 1
ATOM 939 O O . ALA A 1 153 ? 11.297 -29.943 -1.780 1.00 45.36 137 ALA A O 1
ATOM 941 N N . THR A 1 154 ? 11.714 -31.999 -2.585 1.00 51.03 138 THR A N 1
ATOM 942 C CA . THR A 1 154 ? 12.728 -32.377 -1.554 1.00 51.07 138 THR A CA 1
ATOM 943 C C . THR A 1 154 ? 14.026 -31.601 -1.755 1.00 50.65 138 THR A C 1
ATOM 944 O O . THR A 1 154 ? 14.835 -31.451 -0.769 1.00 50.54 138 THR A O 1
ATOM 948 N N . VAL A 1 155 ? 14.277 -31.204 -2.999 1.00 42.83 139 VAL A N 1
ATOM 949 C CA . VAL A 1 155 ? 15.490 -30.413 -3.313 1.00 37.94 139 VAL A CA 1
ATOM 950 C C . VAL A 1 155 ? 15.122 -28.955 -3.199 1.00 34.50 139 VAL A C 1
ATOM 951 O O . VAL A 1 155 ? 14.152 -28.538 -3.836 1.00 37.69 139 VAL A O 1
ATOM 955 N N . GLY A 1 156 ? 15.892 -28.225 -2.422 1.00 32.19 140 GLY A N 1
ATOM 956 C CA . GLY A 1 156 ? 15.885 -26.761 -2.394 1.00 33.01 140 GLY A CA 1
ATOM 957 C C . GLY A 1 156 ? 16.264 -26.192 -3.755 1.00 32.79 140 GLY A C 1
ATOM 958 O O . GLY A 1 156 ? 16.954 -26.911 -4.514 1.00 34.75 140 GLY A O 1
ATOM 959 N N . THR A 1 157 ? 15.815 -24.967 -4.043 1.00 32.07 141 THR A N 1
ATOM 960 C CA . THR A 1 157 ? 16.067 -24.260 -5.329 1.00 32.81 141 THR A CA 1
ATOM 961 C C . THR A 1 157 ? 16.450 -22.824 -5.030 1.00 32.13 141 THR A C 1
ATOM 962 O O . THR A 1 157 ? 15.944 -22.248 -4.067 1.00 36.09 141 THR A O 1
ATOM 966 N N . ALA A 1 158 ? 17.353 -22.300 -5.823 1.00 31.78 142 ALA A N 1
ATOM 967 C CA . ALA A 1 158 ? 17.922 -20.947 -5.719 1.00 29.35 142 ALA A CA 1
ATOM 968 C C . ALA A 1 158 ? 18.354 -20.491 -7.099 1.00 30.41 142 ALA A C 1
ATOM 969 O O . ALA A 1 158 ? 18.547 -21.377 -8.003 1.00 29.97 142 ALA A O 1
ATOM 971 N N . ARG A 1 159 ? 18.415 -19.181 -7.275 1.00 29.03 143 ARG A N 1
ATOM 972 C CA . ARG A 1 159 ? 18.916 -18.556 -8.511 1.00 32.56 143 ARG A CA 1
ATOM 973 C C . ARG A 1 159 ? 20.001 -17.591 -8.104 1.00 31.66 143 ARG A C 1
ATOM 974 O O . ARG A 1 159 ? 19.916 -16.992 -7.015 1.00 33.70 143 ARG A O 1
ATOM 982 N N . PHE A 1 160 ? 21.037 -17.505 -8.911 1.00 30.29 144 PHE A N 1
ATOM 983 C CA . PHE A 1 160 ? 22.167 -16.616 -8.605 1.00 30.89 144 PHE A CA 1
ATOM 984 C C . PHE A 1 160 ? 22.347 -15.671 -9.771 1.00 33.72 144 PHE A C 1
ATOM 985 O O . PHE A 1 160 ? 22.158 -16.055 -10.978 1.00 32.58 144 PHE A O 1
ATOM 993 N N . GLY A 1 161 ? 22.771 -14.468 -9.437 1.00 35.63 145 GLY A N 1
ATOM 994 C CA . GLY A 1 161 ? 23.022 -13.413 -10.427 1.00 39.27 145 GLY A CA 1
ATOM 995 C C . GLY A 1 161 ? 23.726 -12.241 -9.787 1.00 43.22 145 GLY A C 1
ATOM 996 O O . GLY A 1 161 ? 24.181 -12.383 -8.644 1.00 43.37 145 GLY A O 1
ATOM 997 N N . ALA A 1 162 ? 23.824 -11.143 -10.529 1.00 52.59 146 ALA A N 1
ATOM 998 C CA . ALA A 1 162 ? 24.292 -9.803 -10.097 1.00 56.44 146 ALA A CA 1
ATOM 999 C C . ALA A 1 162 ? 23.744 -9.521 -8.710 1.00 56.39 146 ALA A C 1
ATOM 1000 O O . ALA A 1 162 ? 24.546 -9.132 -7.827 1.00 60.59 146 ALA A O 1
ATOM 1002 N N . GLY A 1 163 ? 22.428 -9.737 -8.569 1.00 55.05 147 GLY A N 1
ATOM 1003 C CA . GLY A 1 163 ? 21.643 -9.383 -7.379 1.00 53.40 147 GLY A CA 1
ATOM 1004 C C . GLY A 1 163 ? 21.840 -10.325 -6.194 1.00 56.15 147 GLY A C 1
ATOM 1005 O O . GLY A 1 163 ? 21.178 -10.109 -5.163 1.00 59.35 147 GLY A O 1
ATOM 1006 N N . GLY A 1 164 ? 22.700 -11.337 -6.304 1.00 46.23 148 GLY A N 1
ATOM 1007 C CA . GLY A 1 164 ? 23.042 -12.246 -5.198 1.00 44.50 148 GLY A CA 1
ATOM 1008 C C . GLY A 1 164 ? 22.457 -13.636 -5.368 1.00 41.60 148 GLY A C 1
ATOM 1009 O O . GLY A 1 164 ? 22.011 -14.005 -6.474 1.00 39.26 148 GLY A O 1
ATOM 1010 N N . LEU A 1 165 ? 22.549 -14.467 -4.341 1.00 39.64 149 LEU A N 1
ATOM 1011 C CA . LEU A 1 165 ? 21.896 -15.786 -4.378 1.00 38.97 149 LEU A CA 1
ATOM 1012 C C . LEU A 1 165 ? 20.496 -15.610 -3.809 1.00 42.29 149 LEU A C 1
ATOM 1013 O O . LEU A 1 165 ? 20.405 -15.185 -2.647 1.00 48.57 149 LEU A O 1
ATOM 1018 N N . ARG A 1 166 ? 19.479 -16.032 -4.552 1.00 42.99 150 ARG A N 1
ATOM 1019 C CA . ARG A 1 166 ? 18.042 -15.887 -4.199 1.00 44.93 150 ARG A CA 1
ATOM 1020 C C . ARG A 1 166 ? 17.410 -17.260 -3.987 1.00 39.26 150 ARG A C 1
ATOM 1021 O O . ARG A 1 166 ? 17.258 -18.036 -4.930 1.00 35.23 150 ARG A O 1
ATOM 1029 N N . VAL A 1 167 ? 16.943 -17.529 -2.772 1.00 37.65 151 VAL A N 1
ATOM 1030 C CA . VAL A 1 167 ? 16.328 -18.851 -2.475 1.00 38.97 151 VAL A CA 1
ATOM 1031 C C . VAL A 1 167 ? 14.880 -18.803 -2.938 1.00 41.77 151 VAL A C 1
ATOM 1032 O O . VAL A 1 167 ? 14.198 -17.834 -2.614 1.00 44.38 151 VAL A O 1
ATOM 1036 N N . GLU A 1 168 ? 14.427 -19.851 -3.600 1.00 41.83 152 GLU A N 1
ATOM 1037 C CA . GLU A 1 168 ? 13.039 -20.001 -4.063 1.00 43.27 152 GLU A CA 1
ATOM 1038 C C . GLU A 1 168 ? 12.398 -20.972 -3.100 1.00 45.07 152 GLU A C 1
ATOM 1039 O O . GLU A 1 168 ? 11.499 -20.545 -2.373 1.00 46.78 152 GLU A O 1
ATOM 1045 N N . ARG A 1 169 ? 12.913 -22.193 -3.016 1.00 41.95 153 ARG A N 1
ATOM 1046 C CA . ARG A 1 169 ? 12.443 -23.205 -2.033 1.00 41.16 153 ARG A CA 1
ATOM 1047 C C . ARG A 1 169 ? 13.605 -23.549 -1.098 1.00 41.84 153 ARG A C 1
ATOM 1048 O O . ARG A 1 169 ? 14.650 -23.967 -1.623 1.00 35.88 153 ARG A O 1
ATOM 1056 N N . ALA A 1 170 ? 13.468 -23.381 0.225 1.00 39.51 154 ALA A N 1
ATOM 1057 C CA . ALA A 1 170 ? 14.595 -23.643 1.145 1.00 36.32 154 ALA A CA 1
ATOM 1058 C C . ALA A 1 170 ? 14.880 -25.130 1.137 1.00 36.01 154 ALA A C 1
ATOM 1059 O O . ALA A 1 170 ? 13.980 -25.941 1.047 1.00 33.84 154 ALA A O 1
ATOM 1061 N N . PRO A 1 171 ? 16.149 -25.570 1.306 1.00 33.17 155 PRO A N 1
ATOM 1062 C CA . PRO A 1 171 ? 16.403 -26.970 1.565 1.00 36.01 155 PRO A CA 1
ATOM 1063 C C . PRO A 1 171 ? 15.744 -27.376 2.901 1.00 36.23 155 PRO A C 1
ATOM 1064 O O . PRO A 1 171 ? 15.556 -26.537 3.727 1.00 37.39 155 PRO A O 1
ATOM 1068 N N . ARG A 1 172 ? 15.547 -28.656 3.099 1.00 39.85 156 ARG A N 1
ATOM 1069 C CA . ARG A 1 172 ? 14.943 -29.161 4.343 1.00 44.79 156 ARG A CA 1
ATOM 1070 C C . ARG A 1 172 ? 15.878 -28.905 5.502 1.00 46.31 156 ARG A C 1
ATOM 1071 O O . ARG A 1 172 ? 17.134 -28.811 5.301 1.00 40.19 156 ARG A O 1
ATOM 1079 N N . ALA A 1 173 ? 15.267 -28.782 6.678 1.00 42.94 157 ALA A N 1
ATOM 1080 C CA . ALA A 1 173 ? 15.940 -28.589 7.971 1.00 42.80 157 ALA A CA 1
ATOM 1081 C C . ALA A 1 173 ? 16.811 -29.804 8.287 1.00 38.02 157 ALA A C 1
ATOM 1082 O O . ALA A 1 173 ? 16.572 -30.986 7.839 1.00 37.90 157 ALA A O 1
ATOM 1084 N N . ARG A 1 174 ? 17.882 -29.506 8.990 1.00 38.66 158 ARG A N 1
ATOM 1085 C CA . ARG A 1 174 ? 18.821 -30.568 9.405 1.00 37.36 158 ARG A CA 1
ATOM 1086 C C . ARG A 1 174 ? 19.600 -30.089 10.611 1.00 34.08 158 ARG A C 1
ATOM 1087 O O . ARG A 1 174 ? 19.645 -28.902 10.870 1.00 37.87 158 ARG A O 1
ATOM 1095 N N . VAL A 1 175 ? 20.322 -31.016 11.209 1.00 36.74 159 VAL A N 1
ATOM 1096 C CA . VAL A 1 175 ? 21.334 -30.722 12.242 1.00 35.03 159 VAL A CA 1
ATOM 1097 C C . VAL A 1 175 ? 22.715 -30.829 11.604 1.00 33.29 159 VAL A C 1
ATOM 1098 O O . VAL A 1 175 ? 22.993 -31.877 11.010 1.00 38.13 159 VAL A O 1
ATOM 1102 N N . ARG A 1 176 ? 23.557 -29.822 11.772 1.00 32.37 160 ARG A N 1
ATOM 1103 C CA . ARG A 1 176 ? 24.981 -29.878 11.337 1.00 30.94 160 ARG A CA 1
ATOM 1104 C C . ARG A 1 176 ? 25.777 -30.776 12.289 1.00 32.27 160 ARG A C 1
ATOM 1105 O O . ARG A 1 176 ? 25.726 -30.525 13.548 1.00 34.46 160 ARG A O 1
ATOM 1113 N N . HIS A 1 177 ? 26.544 -31.738 11.773 1.00 26.76 161 HIS A N 1
ATOM 1114 C CA . HIS A 1 177 ? 27.403 -32.605 12.622 1.00 27.31 161 HIS A CA 1
ATOM 1115 C C . HIS A 1 177 ? 28.901 -32.366 12.396 1.00 26.85 161 HIS A C 1
ATOM 1116 O O . HIS A 1 177 ? 29.675 -32.576 13.363 1.00 28.20 161 HIS A O 1
ATOM 1123 N N . ARG A 1 178 ? 29.313 -31.882 11.218 1.00 24.83 162 ARG A N 1
ATOM 1124 C CA . ARG A 1 178 ? 30.747 -31.674 10.892 1.00 26.21 162 ARG A CA 1
ATOM 1125 C C . ARG A 1 178 ? 31.277 -30.365 11.498 1.00 27.61 162 ARG A C 1
ATOM 1126 O O . ARG A 1 178 ? 30.768 -29.281 11.142 1.00 30.47 162 ARG A O 1
ATOM 1134 N N . ARG A 1 179 ? 32.275 -30.443 12.384 1.00 27.06 163 ARG A N 1
ATOM 1135 C CA . ARG A 1 179 ? 32.865 -29.253 13.046 1.00 28.51 163 ARG A CA 1
ATOM 1136 C C . ARG A 1 179 ? 33.834 -28.537 12.119 1.00 29.61 163 ARG A C 1
ATOM 1137 O O . ARG A 1 179 ? 33.844 -27.315 12.138 1.00 26.96 163 ARG A O 1
ATOM 1145 N N . GLU A 1 180 ? 34.653 -29.280 11.376 1.00 26.02 164 GLU A N 1
ATOM 1146 C CA . GLU A 1 180 ? 35.764 -28.680 10.589 1.00 26.83 164 GLU A CA 1
ATOM 1147 C C . GLU A 1 180 ? 35.893 -29.366 9.241 1.00 24.69 164 GLU A C 1
ATOM 1148 O O . GLU A 1 180 ? 35.737 -30.546 9.136 1.00 25.34 164 GLU A O 1
ATOM 1154 N N . ILE A 1 181 ? 36.255 -28.562 8.258 1.00 24.51 165 ILE A N 1
ATOM 1155 C CA . ILE A 1 181 ? 36.453 -28.969 6.862 1.00 22.74 165 ILE A CA 1
ATOM 1156 C C . ILE A 1 181 ? 37.896 -29.441 6.707 1.00 22.18 165 ILE A C 1
ATOM 1157 O O . ILE A 1 181 ? 38.846 -28.833 7.300 1.00 22.59 165 ILE A O 1
ATOM 1162 N N . VAL A 1 182 ? 38.036 -30.534 5.983 1.00 23.38 166 VAL A N 1
ATOM 1163 C CA . VAL A 1 182 ? 39.396 -31.129 5.760 1.00 24.01 166 VAL A CA 1
ATOM 1164 C C . VAL A 1 182 ? 39.709 -31.164 4.266 1.00 23.28 166 VAL A C 1
ATOM 1165 O O . VAL A 1 182 ? 38.776 -30.982 3.431 1.00 22.44 166 VAL A O 1
ATOM 1169 N N . GLY A 1 183 ? 40.947 -31.507 3.933 1.00 21.57 167 GLY A N 1
ATOM 1170 C CA . GLY A 1 183 ? 41.367 -31.577 2.528 1.00 21.88 167 GLY A CA 1
ATOM 1171 C C . GLY A 1 183 ? 40.726 -32.708 1.786 1.00 24.29 167 GLY A C 1
ATOM 1172 O O . GLY A 1 183 ? 40.560 -32.567 0.524 1.00 24.24 167 GLY A O 1
ATOM 1173 N N . THR A 1 184 ? 40.444 -33.848 2.430 1.00 22.10 168 THR A N 1
ATOM 1174 C CA . THR A 1 184 ? 39.808 -35.032 1.794 1.00 25.14 168 THR A CA 1
ATOM 1175 C C . THR A 1 184 ? 38.299 -34.797 1.576 1.00 24.60 168 THR A C 1
ATOM 1176 O O . THR A 1 184 ? 37.637 -35.662 0.978 1.00 24.31 168 THR A O 1
ATOM 1180 N N . ASP A 1 185 ? 37.725 -33.711 2.091 1.00 23.22 169 ASP A N 1
ATOM 1181 C CA . ASP A 1 185 ? 36.297 -33.427 1.820 1.00 24.69 169 ASP A CA 1
ATOM 1182 C C . ASP A 1 185 ? 36.119 -33.279 0.310 1.00 22.26 169 ASP A C 1
ATOM 1183 O O . ASP A 1 185 ? 37.008 -32.778 -0.409 1.00 20.81 169 ASP A O 1
ATOM 1188 N N . THR A 1 186 ? 34.947 -33.623 -0.162 1.00 24.20 170 THR A N 1
ATOM 1189 C CA . THR A 1 186 ? 34.642 -33.588 -1.588 1.00 22.28 170 THR A CA 1
ATOM 1190 C C . THR A 1 186 ? 34.476 -32.142 -2.103 1.00 23.07 170 THR A C 1
ATOM 1191 O O . THR A 1 186 ? 33.680 -31.391 -1.570 1.00 25.37 170 THR A O 1
ATOM 1195 N N . ALA A 1 187 ? 35.203 -31.769 -3.134 1.00 21.85 171 ALA A N 1
ATOM 1196 C CA . ALA A 1 187 ? 35.054 -30.481 -3.853 1.00 21.45 171 ALA A CA 1
ATOM 1197 C C . ALA A 1 187 ? 33.901 -30.624 -4.851 1.00 19.98 171 ALA A C 1
ATOM 1198 O O . ALA A 1 187 ? 33.022 -29.761 -4.899 1.00 20.99 171 ALA A O 1
ATOM 1200 N N . TYR A 1 188 ? 33.890 -31.666 -5.653 1.00 23.78 172 TYR A N 1
ATOM 1201 C CA . TYR A 1 188 ? 32.855 -31.826 -6.702 1.00 21.52 172 TYR A CA 1
ATOM 1202 C C . TYR A 1 188 ? 32.635 -33.302 -6.994 1.00 22.10 172 TYR A C 1
ATOM 1203 O O . TYR A 1 188 ? 33.511 -34.135 -6.683 1.00 21.84 172 TYR A O 1
ATOM 1212 N N . ILE A 1 189 ? 31.524 -33.575 -7.697 1.00 20.93 173 ILE A N 1
ATOM 1213 C CA . ILE A 1 189 ? 31.131 -34.907 -8.202 1.00 21.97 173 ILE A CA 1
ATOM 1214 C C . ILE A 1 189 ? 30.709 -34.677 -9.659 1.00 23.12 173 ILE A C 1
ATOM 1215 O O . ILE A 1 189 ? 29.758 -33.887 -9.897 1.00 23.51 173 ILE A O 1
ATOM 1220 N N . ILE A 1 190 ? 31.446 -35.315 -10.545 1.00 23.79 174 ILE A N 1
ATOM 1221 C CA . ILE A 1 190 ? 31.149 -35.297 -12.002 1.00 23.88 174 ILE A CA 1
ATOM 1222 C C . ILE A 1 190 ? 30.264 -36.485 -12.326 1.00 25.39 174 ILE A C 1
ATOM 1223 O O . ILE A 1 190 ? 30.733 -37.630 -12.209 1.00 24.87 174 ILE A O 1
ATOM 1228 N N . PHE A 1 191 ? 29.035 -36.198 -12.796 1.00 26.61 175 PHE A N 1
ATOM 1229 C CA . PHE A 1 191 ? 28.075 -37.238 -13.230 1.00 27.92 175 PHE A CA 1
ATOM 1230 C C . PHE A 1 191 ? 28.018 -37.324 -14.749 1.00 30.60 175 PHE A C 1
ATOM 1231 O O . PHE A 1 191 ? 27.986 -36.272 -15.419 1.00 30.55 175 PHE A O 1
ATOM 1239 N N . THR A 1 192 ? 28.137 -38.555 -15.224 1.00 30.74 176 THR A N 1
ATOM 1240 C CA . THR A 1 192 ? 27.898 -38.974 -16.640 1.00 33.64 176 THR A CA 1
ATOM 1241 C C . THR A 1 192 ? 26.889 -40.145 -16.607 1.00 38.04 176 THR A C 1
ATOM 1242 O O . THR A 1 192 ? 26.333 -40.376 -17.748 1.00 42.75 176 THR A O 1
ATOM 1246 N N . PRO A 1 199 ? 24.019 -43.911 -13.765 1.00 47.30 183 PRO A N 1
ATOM 1247 C CA . PRO A 1 199 ? 24.733 -42.601 -13.827 1.00 48.47 183 PRO A CA 1
ATOM 1248 C C . PRO A 1 199 ? 26.013 -42.648 -12.972 1.00 42.86 183 PRO A C 1
ATOM 1249 O O . PRO A 1 199 ? 25.884 -42.783 -11.801 1.00 48.54 183 PRO A O 1
ATOM 1253 N N . LYS A 1 200 ? 27.201 -42.550 -13.578 1.00 34.97 184 LYS A N 1
ATOM 1254 C CA . LYS A 1 200 ? 28.528 -42.697 -12.942 1.00 35.38 184 LYS A CA 1
ATOM 1255 C C . LYS A 1 200 ? 28.877 -41.349 -12.295 1.00 31.00 184 LYS A C 1
ATOM 1256 O O . LYS A 1 200 ? 28.830 -40.330 -13.009 1.00 28.42 184 LYS A O 1
ATOM 1262 N N . GLY A 1 201 ? 29.147 -41.311 -10.978 1.00 27.70 185 GLY A N 1
ATOM 1263 C CA . GLY A 1 201 ? 29.557 -40.074 -10.300 1.00 26.05 185 GLY A CA 1
ATOM 1264 C C . GLY A 1 201 ? 30.979 -40.141 -9.784 1.00 25.07 185 GLY A C 1
ATOM 1265 O O . GLY A 1 201 ? 31.256 -40.991 -8.910 1.00 24.93 185 GLY A O 1
ATOM 1266 N N . VAL A 1 202 ? 31.895 -39.332 -10.372 1.00 23.98 186 VAL A N 1
ATOM 1267 C CA . VAL A 1 202 ? 33.309 -39.344 -9.952 1.00 23.27 186 VAL A CA 1
ATOM 1268 C C . VAL A 1 202 ? 33.454 -38.338 -8.791 1.00 23.98 186 VAL A C 1
ATOM 1269 O O . VAL A 1 202 ? 33.348 -37.129 -8.967 1.00 23.22 186 VAL A O 1
ATOM 1273 N N . VAL A 1 203 ? 33.768 -38.838 -7.603 1.00 22.20 187 VAL A N 1
ATOM 1274 C CA . VAL A 1 203 ? 33.899 -37.978 -6.411 1.00 22.28 187 VAL A CA 1
ATOM 1275 C C . VAL A 1 203 ? 35.343 -37.454 -6.383 1.00 22.56 187 VAL A C 1
ATOM 1276 O O . VAL A 1 203 ? 36.237 -38.284 -6.160 1.00 22.80 187 VAL A O 1
ATOM 1280 N N A MET A 1 204 ? 35.545 -36.123 -6.592 0.50 22.78 188 MET A N 1
ATOM 1281 N N B MET A 1 204 ? 35.526 -36.105 -6.460 0.50 22.03 188 MET A N 1
ATOM 1282 C CA A MET A 1 204 ? 36.928 -35.549 -6.297 0.50 23.01 188 MET A CA 1
ATOM 1283 C CA B MET A 1 204 ? 36.939 -35.535 -6.312 0.50 20.62 188 MET A CA 1
ATOM 1284 C C A MET A 1 204 ? 36.963 -34.779 -4.936 0.50 21.73 188 MET A C 1
ATOM 1285 C C B MET A 1 204 ? 37.073 -34.642 -5.039 0.50 21.34 188 MET A C 1
ATOM 1286 O O A MET A 1 204 ? 36.008 -34.013 -4.618 0.50 20.01 188 MET A O 1
ATOM 1287 O O B MET A 1 204 ? 36.339 -33.621 -4.913 0.50 22.67 188 MET A O 1
ATOM 1296 N N . SER A 1 205 ? 38.109 -34.939 -4.235 1.00 21.57 189 SER A N 1
ATOM 1297 C CA . SER A 1 205 ? 38.449 -34.156 -3.006 1.00 21.10 189 SER A CA 1
ATOM 1298 C C . SER A 1 205 ? 39.139 -32.835 -3.389 1.00 21.22 189 SER A C 1
ATOM 1299 O O . SER A 1 205 ? 39.855 -32.740 -4.409 1.00 21.82 189 SER A O 1
ATOM 1302 N N . HIS A 1 206 ? 39.065 -31.856 -2.503 1.00 20.29 190 HIS A N 1
ATOM 1303 C CA . HIS A 1 206 ? 39.873 -30.627 -2.620 1.00 21.55 190 HIS A CA 1
ATOM 1304 C C . HIS A 1 206 ? 41.351 -31.032 -2.719 1.00 21.73 190 HIS A C 1
ATOM 1305 O O . HIS A 1 206 ? 42.049 -30.452 -3.555 1.00 21.84 190 HIS A O 1
ATOM 1312 N N . ARG A 1 207 ? 41.842 -31.909 -1.837 1.00 20.89 191 ARG A N 1
ATOM 1313 C CA . ARG A 1 207 ? 43.293 -32.259 -1.857 1.00 21.77 191 ARG A CA 1
ATOM 1314 C C . ARG A 1 207 ? 43.671 -32.728 -3.283 1.00 22.05 191 ARG A C 1
ATOM 1315 O O . ARG A 1 207 ? 44.732 -32.317 -3.868 1.00 20.58 191 ARG A O 1
ATOM 1323 N N . SER A 1 208 ? 42.815 -33.543 -3.895 1.00 21.10 192 SER A N 1
ATOM 1324 C CA . SER A 1 208 ? 43.133 -34.181 -5.207 1.00 21.26 192 SER A CA 1
ATOM 1325 C C . SER A 1 208 ? 43.177 -33.103 -6.265 1.00 22.70 192 SER A C 1
ATOM 1326 O O . SER A 1 208 ? 44.144 -33.081 -7.051 1.00 21.02 192 SER A O 1
ATOM 1329 N N . VAL A 1 209 ? 42.131 -32.271 -6.360 1.00 21.52 193 VAL A N 1
ATOM 1330 C CA . VAL A 1 209 ? 42.084 -31.274 -7.455 1.00 22.86 193 VAL A CA 1
ATOM 1331 C C . VAL A 1 209 ? 43.186 -30.242 -7.266 1.00 23.32 193 VAL A C 1
ATOM 1332 O O . VAL A 1 209 ? 43.875 -29.879 -8.248 1.00 24.05 193 VAL A O 1
ATOM 1336 N N . VAL A 1 210 ? 43.377 -29.754 -6.057 1.00 23.47 194 VAL A N 1
ATOM 1337 C CA . VAL A 1 210 ? 44.495 -28.799 -5.800 1.00 24.06 194 VAL A CA 1
ATOM 1338 C C . VAL A 1 210 ? 45.853 -29.426 -6.169 1.00 22.94 194 VAL A C 1
ATOM 1339 O O . VAL A 1 210 ? 46.705 -28.695 -6.696 1.00 24.67 194 VAL A O 1
ATOM 1343 N N . SER A 1 211 ? 46.070 -30.718 -5.964 1.00 22.17 195 SER A N 1
ATOM 1344 C CA . SER A 1 211 ? 47.349 -31.413 -6.272 1.00 23.34 195 SER A CA 1
ATOM 1345 C C . SER A 1 211 ? 47.556 -31.412 -7.773 1.00 22.72 195 SER A C 1
ATOM 1346 O O . SER A 1 211 ? 48.666 -31.114 -8.177 1.00 23.36 195 SER A O 1
ATOM 1349 N N . LEU A 1 212 ? 46.511 -31.633 -8.547 1.00 22.06 196 LEU A N 1
ATOM 1350 C CA . LEU A 1 212 ? 46.603 -31.488 -10.027 1.00 21.83 196 LEU A CA 1
ATOM 1351 C C . LEU A 1 212 ? 46.977 -30.039 -10.403 1.00 23.96 196 LEU A C 1
ATOM 1352 O O . LEU A 1 212 ? 47.948 -29.848 -11.126 1.00 24.21 196 LEU A O 1
ATOM 1357 N N . TYR A 1 213 ? 46.303 -29.038 -9.885 1.00 23.60 197 TYR A N 1
ATOM 1358 C CA . TYR A 1 213 ? 46.653 -27.615 -10.180 1.00 24.84 197 TYR A CA 1
ATOM 1359 C C . TYR A 1 213 ? 48.098 -27.291 -9.798 1.00 25.54 197 TYR A C 1
ATOM 1360 O O . TYR A 1 213 ? 48.794 -26.634 -10.617 1.00 25.31 197 TYR A O 1
ATOM 1369 N N . ARG A 1 214 ? 48.579 -27.756 -8.645 1.00 24.20 198 ARG A N 1
ATOM 1370 C CA . ARG A 1 214 ? 49.954 -27.450 -8.231 1.00 26.77 198 ARG A CA 1
ATOM 1371 C C . ARG A 1 214 ? 50.936 -28.099 -9.180 1.00 24.70 198 ARG A C 1
ATOM 1372 O O . ARG A 1 214 ? 51.937 -27.457 -9.494 1.00 28.39 198 ARG A O 1
ATOM 1380 N N . ALA A 1 215 ? 50.615 -29.289 -9.687 1.00 24.29 199 ALA A N 1
ATOM 1381 C CA . ALA A 1 215 ? 51.535 -30.039 -10.560 1.00 25.87 199 ALA A CA 1
ATOM 1382 C C . ALA A 1 215 ? 51.582 -29.307 -11.899 1.00 26.98 199 ALA A C 1
ATOM 1383 O O . ALA A 1 215 ? 52.694 -29.165 -12.465 1.00 27.74 199 ALA A O 1
ATOM 1385 N N . ILE A 1 216 ? 50.444 -28.823 -12.391 1.00 26.71 200 ILE A N 1
ATOM 1386 C CA . ILE A 1 216 ? 50.468 -28.138 -13.717 1.00 28.91 200 ILE A CA 1
ATOM 1387 C C . ILE A 1 216 ? 51.062 -26.734 -13.565 1.00 29.50 200 ILE A C 1
ATOM 1388 O O . ILE A 1 216 ? 51.799 -26.303 -14.499 1.00 29.65 200 ILE A O 1
ATOM 1393 N N . LEU A 1 217 ? 50.810 -26.027 -12.456 1.00 29.71 201 LEU A N 1
ATOM 1394 C CA . LEU A 1 217 ? 51.472 -24.709 -12.196 1.00 34.34 201 LEU A CA 1
ATOM 1395 C C . LEU A 1 217 ? 52.983 -24.898 -12.242 1.00 34.38 201 LEU A C 1
ATOM 1396 O O . LEU A 1 217 ? 53.661 -23.953 -12.736 1.00 36.53 201 LEU A O 1
ATOM 1401 N N . GLU A 1 218 ? 53.505 -26.041 -11.784 1.00 34.39 202 GLU A N 1
ATOM 1402 C CA . GLU A 1 218 ? 54.965 -26.277 -11.794 1.00 43.96 202 GLU A CA 1
ATOM 1403 C C . GLU A 1 218 ? 55.436 -26.326 -13.257 1.00 41.42 202 GLU A C 1
ATOM 1404 O O . GLU A 1 218 ? 56.634 -26.180 -13.449 1.00 36.27 202 GLU A O 1
ATOM 1410 N N . GLN A 1 219 ? 54.566 -26.506 -14.264 1.00 37.62 203 GLN A N 1
ATOM 1411 C CA . GLN A 1 219 ? 55.050 -26.669 -15.682 1.00 36.61 203 GLN A CA 1
ATOM 1412 C C . GLN A 1 219 ? 55.189 -25.317 -16.406 1.00 38.03 203 GLN A C 1
ATOM 1413 O O . GLN A 1 219 ? 55.691 -25.310 -17.528 1.00 41.46 203 GLN A O 1
ATOM 1419 N N . GLY A 1 220 ? 54.673 -24.243 -15.828 1.00 34.94 204 GLY A N 1
ATOM 1420 C CA . GLY A 1 220 ? 54.696 -22.877 -16.396 1.00 36.46 204 GLY A CA 1
ATOM 1421 C C . GLY A 1 220 ? 54.072 -22.859 -17.767 1.00 35.04 204 GLY A C 1
ATOM 1422 O O . GLY A 1 220 ? 54.602 -22.192 -18.648 1.00 40.50 204 GLY A O 1
ATOM 1423 N N . LEU A 1 221 ? 52.972 -23.575 -17.964 1.00 33.90 205 LEU A N 1
ATOM 1424 C CA . LEU A 1 221 ? 52.168 -23.447 -19.213 1.00 38.11 205 LEU A CA 1
ATOM 1425 C C . LEU A 1 221 ? 51.771 -22.007 -19.480 1.00 38.21 205 LEU A C 1
ATOM 1426 O O . LEU A 1 221 ? 51.733 -21.591 -20.660 1.00 38.09 205 LEU A O 1
ATOM 1431 N N . ILE A 1 222 ? 51.320 -21.303 -18.456 1.00 37.08 206 ILE A N 1
ATOM 1432 C CA . ILE A 1 222 ? 50.786 -19.947 -18.680 1.00 35.40 206 ILE A CA 1
ATOM 1433 C C . ILE A 1 222 ? 51.392 -19.049 -17.617 1.00 37.09 206 ILE A C 1
ATOM 1434 O O . ILE A 1 222 ? 51.923 -19.612 -16.629 1.00 35.71 206 ILE A O 1
ATOM 1439 N N . THR A 1 223 ? 51.232 -17.739 -17.806 1.00 35.24 207 THR A N 1
ATOM 1440 C CA . THR A 1 223 ? 51.640 -16.639 -16.903 1.00 35.58 207 THR A CA 1
ATOM 1441 C C . THR A 1 223 ? 50.422 -15.817 -16.492 1.00 37.21 207 THR A C 1
ATOM 1442 O O . THR A 1 223 ? 49.346 -15.890 -17.105 1.00 33.76 207 THR A O 1
ATOM 1446 N N . PRO A 1 224 ? 50.560 -14.960 -15.459 1.00 35.44 208 PRO A N 1
ATOM 1447 C CA . PRO A 1 224 ? 49.503 -14.027 -15.102 1.00 35.97 208 PRO A CA 1
ATOM 1448 C C . PRO A 1 224 ? 49.028 -13.074 -16.212 1.00 34.11 208 PRO A C 1
ATOM 1449 O O . PRO A 1 224 ? 47.935 -12.564 -16.117 1.00 37.12 208 PRO A O 1
ATOM 1453 N N . GLU A 1 225 ? 49.829 -12.838 -17.258 1.00 32.43 209 GLU A N 1
ATOM 1454 C CA . GLU A 1 225 ? 49.443 -11.900 -18.346 1.00 35.72 209 GLU A CA 1
ATOM 1455 C C . GLU A 1 225 ? 48.636 -12.674 -19.381 1.00 31.35 209 GLU A C 1
ATOM 1456 O O . GLU A 1 225 ? 48.085 -12.041 -20.248 1.00 33.71 209 GLU A O 1
ATOM 1462 N N . ASP A 1 226 ? 48.487 -13.983 -19.246 1.00 31.19 210 ASP A N 1
ATOM 1463 C CA . ASP A 1 226 ? 47.668 -14.756 -20.225 1.00 29.98 210 ASP A CA 1
ATOM 1464 C C . ASP A 1 226 ? 46.158 -14.517 -20.037 1.00 26.82 210 ASP A C 1
ATOM 1465 O O . ASP A 1 226 ? 45.664 -14.157 -18.952 1.00 25.71 210 ASP A O 1
ATOM 1470 N N . ARG A 1 227 ? 45.423 -14.667 -21.127 1.00 28.58 211 ARG A N 1
ATOM 1471 C CA . ARG A 1 227 ? 43.938 -14.736 -21.114 1.00 27.00 211 ARG A CA 1
ATOM 1472 C C . ARG A 1 227 ? 43.525 -16.026 -21.766 1.00 26.04 211 ARG A C 1
ATOM 1473 O O . ARG A 1 227 ? 43.831 -16.187 -22.965 1.00 27.10 211 ARG A O 1
ATOM 1481 N N . ILE A 1 228 ? 42.974 -16.933 -20.968 1.00 25.92 212 ILE A N 1
ATOM 1482 C CA . ILE A 1 228 ? 42.712 -18.342 -21.363 1.00 25.21 212 ILE A CA 1
ATOM 1483 C C . ILE A 1 228 ? 41.281 -18.444 -21.866 1.00 24.18 212 ILE A C 1
ATOM 1484 O O . ILE A 1 228 ? 40.347 -18.297 -21.026 1.00 24.32 212 ILE A O 1
ATOM 1489 N N . ALA A 1 229 ? 41.095 -18.617 -23.173 1.00 25.44 213 ALA A N 1
ATOM 1490 C CA . ALA A 1 229 ? 39.763 -18.929 -23.743 1.00 24.34 213 ALA A CA 1
ATOM 1491 C C . ALA A 1 229 ? 39.449 -20.396 -23.424 1.00 23.92 213 ALA A C 1
ATOM 1492 O O . ALA A 1 229 ? 40.165 -21.274 -23.868 1.00 27.78 213 ALA A O 1
ATOM 1494 N N . THR A 1 230 ? 38.404 -20.642 -22.648 1.00 22.64 214 THR A N 1
ATOM 1495 C CA . THR A 1 230 ? 37.950 -21.971 -22.219 1.00 25.35 214 THR A CA 1
ATOM 1496 C C . THR A 1 230 ? 36.631 -22.258 -22.957 1.00 24.76 214 THR A C 1
ATOM 1497 O O . THR A 1 230 ? 35.779 -21.400 -22.952 1.00 22.77 214 THR A O 1
ATOM 1501 N N . THR A 1 231 ? 36.497 -23.433 -23.558 1.00 24.23 215 THR A N 1
ATOM 1502 C CA . THR A 1 231 ? 35.341 -23.841 -24.411 1.00 24.37 215 THR A CA 1
ATOM 1503 C C . THR A 1 231 ? 34.496 -24.970 -23.797 1.00 24.30 215 THR A C 1
ATOM 1504 O O . THR A 1 231 ? 33.378 -25.214 -24.260 1.00 24.19 215 THR A O 1
ATOM 1508 N N . SER A 1 232 ? 34.968 -25.658 -22.788 1.00 23.80 216 SER A N 1
ATOM 1509 C CA . SER A 1 232 ? 34.294 -26.872 -22.281 1.00 23.55 216 SER A CA 1
ATOM 1510 C C . SER A 1 232 ? 33.085 -26.447 -21.445 1.00 23.17 216 SER A C 1
ATOM 1511 O O . SER A 1 232 ? 33.154 -25.472 -20.693 1.00 22.34 216 SER A O 1
ATOM 1514 N N . PRO A 1 233 ? 31.978 -27.222 -21.510 1.00 23.71 217 PRO A N 1
ATOM 1515 C CA . PRO A 1 233 ? 30.877 -27.102 -20.542 1.00 25.67 217 PRO A CA 1
ATOM 1516 C C . PRO A 1 233 ? 31.404 -27.233 -19.100 1.00 25.46 217 PRO A C 1
ATOM 1517 O O . PRO A 1 233 ? 32.330 -28.009 -18.810 1.00 22.82 217 PRO A O 1
ATOM 1521 N N . LEU A 1 234 ? 30.807 -26.486 -18.182 1.00 25.31 218 LEU A N 1
ATOM 1522 C CA . LEU A 1 234 ? 31.150 -26.566 -16.747 1.00 25.00 218 LEU A CA 1
ATOM 1523 C C . LEU A 1 234 ? 31.071 -28.000 -16.206 1.00 23.91 218 LEU A C 1
ATOM 1524 O O . LEU A 1 234 ? 31.873 -28.344 -15.268 1.00 24.36 218 LEU A O 1
ATOM 1529 N N . GLN A 1 235 ? 30.173 -28.826 -16.710 1.00 25.28 219 GLN A N 1
ATOM 1530 C CA . GLN A 1 235 ? 29.990 -30.205 -16.191 1.00 25.54 219 GLN A CA 1
ATOM 1531 C C . GLN A 1 235 ? 31.168 -31.111 -16.568 1.00 25.31 219 GLN A C 1
ATOM 1532 O O . GLN A 1 235 ? 31.233 -32.244 -16.082 1.00 24.00 219 GLN A O 1
ATOM 1538 N N . PHE A 1 236 ? 32.047 -30.682 -17.474 1.00 24.35 220 PHE A N 1
ATOM 1539 C CA . PHE A 1 236 ? 33.220 -31.467 -17.920 1.00 23.95 220 PHE A CA 1
ATOM 1540 C C . PHE A 1 236 ? 34.426 -30.980 -17.122 1.00 23.66 220 PHE A C 1
ATOM 1541 O O . PHE A 1 236 ? 34.657 -29.783 -17.047 1.00 22.63 220 PHE A O 1
ATOM 1549 N N . ASP A 1 237 ? 35.242 -31.865 -16.565 1.00 24.60 221 ASP A N 1
ATOM 1550 C CA . ASP A 1 237 ? 36.342 -31.395 -15.671 1.00 24.04 221 ASP A CA 1
ATOM 1551 C C . ASP A 1 237 ? 37.428 -30.641 -16.445 1.00 25.14 221 ASP A C 1
ATOM 1552 O O . ASP A 1 237 ? 38.224 -29.956 -15.818 1.00 25.07 221 ASP A O 1
ATOM 1557 N N . PHE A 1 238 ? 37.432 -30.689 -17.786 1.00 23.79 222 PHE A N 1
ATOM 1558 C CA . PHE A 1 238 ? 38.345 -29.878 -18.602 1.00 24.00 222 PHE A CA 1
ATOM 1559 C C . PHE A 1 238 ? 38.061 -28.388 -18.319 1.00 22.47 222 PHE A C 1
ATOM 1560 O O . PHE A 1 238 ? 39.025 -27.566 -18.168 1.00 22.51 222 PHE A O 1
ATOM 1568 N N . ALA A 1 239 ? 36.793 -28.017 -18.138 1.00 23.11 223 ALA A N 1
ATOM 1569 C CA . ALA A 1 239 ? 36.398 -26.639 -17.723 1.00 23.13 223 ALA A CA 1
ATOM 1570 C C . ALA A 1 239 ? 36.965 -26.345 -16.338 1.00 23.20 223 ALA A C 1
ATOM 1571 O O . ALA A 1 239 ? 37.561 -25.254 -16.124 1.00 23.48 223 ALA A O 1
ATOM 1573 N N . LEU A 1 240 ? 36.790 -27.265 -15.379 1.00 21.84 224 LEU A N 1
ATOM 1574 C CA . LEU A 1 240 ? 37.320 -27.051 -14.001 1.00 24.42 224 LEU A CA 1
ATOM 1575 C C . LEU A 1 240 ? 38.859 -26.951 -14.014 1.00 22.88 224 LEU A C 1
ATOM 1576 O O . LEU A 1 240 ? 39.388 -26.136 -13.247 1.00 23.11 224 LEU A O 1
ATOM 1581 N N . PHE A 1 241 ? 39.525 -27.675 -14.901 1.00 22.77 225 PHE A N 1
ATOM 1582 C CA . PHE A 1 241 ? 40.999 -27.564 -15.074 1.00 23.02 225 PHE A CA 1
ATOM 1583 C C . PHE A 1 241 ? 41.330 -26.140 -15.530 1.00 22.85 225 PHE A C 1
ATOM 1584 O O . PHE A 1 241 ? 42.214 -25.520 -14.999 1.00 23.78 225 PHE A O 1
ATOM 1592 N N . ASP A 1 242 ? 40.640 -25.638 -16.539 1.00 25.00 226 ASP A N 1
ATOM 1593 C CA . ASP A 1 242 ? 40.987 -24.320 -17.151 1.00 24.78 226 ASP A CA 1
ATOM 1594 C C . ASP A 1 242 ? 40.781 -23.232 -16.102 1.00 24.34 226 ASP A C 1
ATOM 1595 O O . ASP A 1 242 ? 41.601 -22.317 -15.932 1.00 25.36 226 ASP A O 1
ATOM 1600 N N . ILE A 1 243 ? 39.693 -23.350 -15.372 1.00 22.46 227 ILE A N 1
ATOM 1601 C CA . ILE A 1 243 ? 39.343 -22.322 -14.358 1.00 24.06 227 ILE A CA 1
ATOM 1602 C C . ILE A 1 243 ? 40.445 -22.269 -13.299 1.00 24.91 227 ILE A C 1
ATOM 1603 O O . ILE A 1 243 ? 40.910 -21.158 -12.965 1.00 23.49 227 ILE A O 1
ATOM 1608 N N . GLY A 1 244 ? 40.836 -23.418 -12.746 1.00 25.35 228 GLY A N 1
ATOM 1609 C CA . GLY A 1 244 ? 41.821 -23.427 -11.641 1.00 24.75 228 GLY A CA 1
ATOM 1610 C C . GLY A 1 244 ? 43.231 -23.105 -12.128 1.00 24.69 228 GLY A C 1
ATOM 1611 O O . GLY A 1 244 ? 43.936 -22.352 -11.419 1.00 26.17 228 GLY A O 1
ATOM 1612 N N . LEU A 1 245 ? 43.578 -23.508 -13.356 1.00 25.40 229 LEU A N 1
ATOM 1613 C CA . LEU A 1 245 ? 44.852 -23.099 -13.986 1.00 26.55 229 LEU A CA 1
ATOM 1614 C C . LEU A 1 245 ? 44.909 -21.573 -14.094 1.00 26.55 229 LEU A C 1
ATOM 1615 O O . LEU A 1 245 ? 45.935 -21.003 -13.709 1.00 28.44 229 LEU A O 1
ATOM 1620 N N . ALA A 1 246 ? 43.882 -20.940 -14.633 1.00 24.96 230 ALA A N 1
ATOM 1621 C CA . ALA A 1 246 ? 43.885 -19.490 -14.858 1.00 24.24 230 ALA A CA 1
ATOM 1622 C C . ALA A 1 246 ? 43.893 -18.775 -13.512 1.00 25.13 230 ALA A C 1
ATOM 1623 O O . ALA A 1 246 ? 44.760 -17.955 -13.283 1.00 26.85 230 ALA A O 1
ATOM 1625 N N . LEU A 1 247 ? 42.939 -19.113 -12.645 1.00 24.28 231 LEU A N 1
ATOM 1626 C CA . LEU A 1 247 ? 42.761 -18.343 -11.393 1.00 26.57 231 LEU A CA 1
ATOM 1627 C C . LEU A 1 247 ? 43.929 -18.650 -10.459 1.00 27.50 231 LEU A C 1
ATOM 1628 O O . LEU A 1 247 ? 44.358 -17.750 -9.735 1.00 28.87 231 LEU A O 1
ATOM 1633 N N . GLY A 1 248 ? 44.402 -19.892 -10.415 1.00 29.95 232 GLY A N 1
ATOM 1634 C CA . GLY A 1 248 ? 45.562 -20.232 -9.568 1.00 30.77 232 GLY A CA 1
ATOM 1635 C C . GLY A 1 248 ? 46.813 -19.521 -10.008 1.00 30.92 232 GLY A C 1
ATOM 1636 O O . GLY A 1 248 ? 47.698 -19.261 -9.144 1.00 29.51 232 GLY A O 1
ATOM 1637 N N . THR A 1 249 ? 46.936 -19.213 -11.303 1.00 29.77 233 THR A N 1
ATOM 1638 C CA . THR A 1 249 ? 48.131 -18.543 -11.854 1.00 29.38 233 THR A CA 1
ATOM 1639 C C . THR A 1 249 ? 48.020 -17.026 -11.671 1.00 29.72 233 THR A C 1
ATOM 1640 O O . THR A 1 249 ? 49.062 -16.340 -11.663 1.00 30.70 233 THR A O 1
ATOM 1644 N N . GLY A 1 250 ? 46.808 -16.482 -11.593 1.00 29.18 234 GLY A N 1
ATOM 1645 C CA . GLY A 1 250 ? 46.555 -15.025 -11.565 1.00 29.10 234 GLY A CA 1
ATOM 1646 C C . GLY A 1 250 ? 46.352 -14.493 -12.963 1.00 28.81 234 GLY A C 1
ATOM 1647 O O . GLY A 1 250 ? 46.425 -13.261 -13.177 1.00 29.72 234 GLY A O 1
ATOM 1648 N N . ALA A 1 251 ? 46.088 -15.41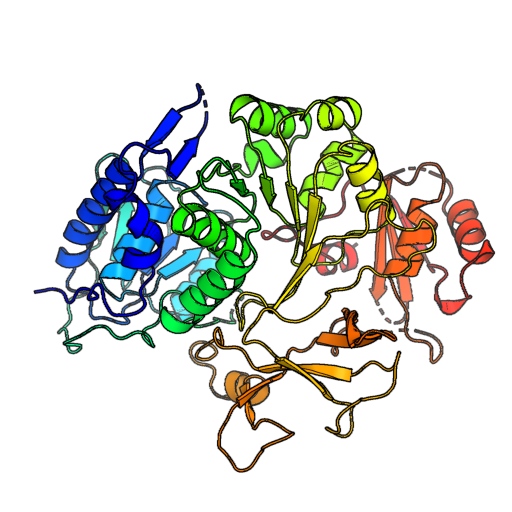1 -13.903 1.00 27.24 235 ALA A N 1
ATOM 1649 C CA . ALA A 1 251 ? 45.705 -15.069 -15.284 1.00 28.66 235 ALA A CA 1
ATOM 1650 C C . ALA A 1 251 ? 44.216 -14.772 -15.377 1.00 26.70 235 ALA A C 1
ATOM 1651 O O . ALA A 1 251 ? 43.448 -14.914 -14.376 1.00 29.85 235 ALA A O 1
ATOM 1653 N N . ALA A 1 252 ? 43.773 -14.380 -16.570 1.00 26.49 236 ALA A N 1
ATOM 1654 C CA . ALA A 1 252 ? 42.348 -14.130 -16.859 1.00 25.46 236 ALA A CA 1
ATOM 1655 C C . ALA A 1 252 ? 41.701 -15.293 -17.612 1.00 25.78 236 ALA A C 1
ATOM 1656 O O . ALA A 1 252 ? 42.322 -15.899 -18.487 1.00 27.34 236 ALA A O 1
ATOM 1658 N N A LEU A 1 253 ? 40.438 -15.545 -17.296 0.50 24.20 237 LEU A N 1
ATOM 1659 N N B LEU A 1 253 ? 40.459 -15.595 -17.239 0.50 24.80 237 LEU A N 1
ATOM 1660 C CA A LEU A 1 253 ? 39.636 -16.586 -17.970 0.50 24.33 237 LEU A CA 1
ATOM 1661 C CA B LEU A 1 253 ? 39.578 -16.539 -17.966 0.50 25.21 237 LEU A CA 1
ATOM 1662 C C A LEU A 1 253 ? 38.654 -15.920 -18.943 0.50 24.09 237 LEU A C 1
ATOM 1663 C C B LEU A 1 253 ? 38.776 -15.778 -19.022 0.50 24.68 237 LEU A C 1
ATOM 1664 O O A LEU A 1 253 ? 37.925 -14.995 -18.571 0.50 24.42 237 LEU A O 1
ATOM 1665 O O B LEU A 1 253 ? 38.311 -14.636 -18.800 0.50 25.56 237 LEU A O 1
ATOM 1674 N N . VAL A 1 254 ? 38.628 -16.403 -20.167 1.00 24.81 238 VAL A N 1
ATOM 1675 C CA . VAL A 1 254 ? 37.750 -15.865 -21.232 1.00 26.15 238 VAL A CA 1
ATOM 1676 C C . VAL A 1 254 ? 36.811 -16.993 -21.592 1.00 24.22 238 VAL A C 1
ATOM 1677 O O . VAL A 1 254 ? 37.105 -17.786 -22.456 1.00 24.20 238 VAL A O 1
ATOM 1681 N N . PRO A 1 255 ? 35.633 -17.079 -20.956 1.00 24.46 239 PRO A N 1
ATOM 1682 C CA . PRO A 1 255 ? 34.729 -18.191 -21.224 1.00 23.93 239 PRO A CA 1
ATOM 1683 C C . PRO A 1 255 ? 34.134 -17.987 -22.612 1.00 22.93 239 PRO A C 1
ATOM 1684 O O . PRO A 1 255 ? 33.688 -16.942 -22.902 1.00 22.88 239 PRO A O 1
ATOM 1688 N N . VAL A 1 256 ? 34.209 -19.013 -23.437 1.00 23.18 240 VAL A N 1
ATOM 1689 C CA . VAL A 1 256 ? 33.651 -18.981 -24.815 1.00 22.92 240 VAL A CA 1
ATOM 1690 C C . VAL A 1 256 ? 32.273 -19.634 -24.761 1.00 25.76 240 VAL A C 1
ATOM 1691 O O . VAL A 1 256 ? 32.143 -20.848 -24.581 1.00 23.63 240 VAL A O 1
ATOM 1695 N N . PRO A 1 257 ? 31.210 -18.843 -24.934 1.00 27.42 241 PRO A N 1
ATOM 1696 C CA . PRO A 1 257 ? 29.857 -19.426 -24.988 1.00 27.08 241 PRO A CA 1
ATOM 1697 C C . PRO A 1 257 ? 29.684 -20.412 -26.147 1.00 26.49 241 PRO A C 1
ATOM 1698 O O . PRO A 1 257 ? 30.245 -20.201 -27.250 1.00 26.03 241 PRO A O 1
ATOM 1702 N N . ARG A 1 258 ? 28.894 -21.472 -25.935 1.00 24.98 242 ARG A N 1
ATOM 1703 C CA . ARG A 1 258 ? 28.611 -22.466 -26.998 1.00 27.75 242 ARG A CA 1
ATOM 1704 C C . ARG A 1 258 ? 28.077 -21.772 -28.261 1.00 25.94 242 ARG A C 1
ATOM 1705 O O . ARG A 1 258 ? 28.510 -22.147 -29.350 1.00 26.06 242 ARG A O 1
ATOM 1713 N N . GLU A 1 259 ? 27.232 -20.750 -28.114 1.00 28.78 243 GLU A N 1
ATOM 1714 C CA . GLU A 1 259 ? 26.599 -20.037 -29.259 1.00 31.61 243 GLU A CA 1
ATOM 1715 C C . GLU A 1 259 ? 27.645 -19.219 -30.029 1.00 33.61 243 GLU A C 1
ATOM 1716 O O . GLU A 1 259 ? 27.408 -18.957 -31.209 1.00 33.12 243 GLU A O 1
ATOM 1722 N N . GLU A 1 260 ? 28.787 -18.873 -29.433 1.00 29.64 244 GLU A N 1
ATOM 1723 C CA . GLU A 1 260 ? 29.890 -18.215 -30.173 1.00 32.08 244 GLU A CA 1
ATOM 1724 C C . GLU A 1 260 ? 30.756 -19.285 -30.833 1.00 30.84 244 GLU A C 1
ATOM 1725 O O . GLU A 1 260 ? 31.191 -19.076 -31.984 1.00 29.81 244 GLU A O 1
ATOM 1731 N N . LEU A 1 261 ? 30.959 -20.422 -30.170 1.00 29.88 245 LEU A N 1
ATOM 1732 C CA . LEU A 1 261 ? 31.869 -21.523 -30.583 1.00 31.46 245 LEU A CA 1
ATOM 1733 C C . LEU A 1 261 ? 31.365 -22.230 -31.844 1.00 31.91 245 LEU A C 1
ATOM 1734 O O . LEU A 1 261 ? 32.205 -22.688 -32.663 1.00 30.99 245 LEU A O 1
ATOM 1739 N N . ASN A 1 262 ? 30.047 -22.270 -32.026 1.00 28.98 246 ASN A N 1
ATOM 1740 C CA . ASN A 1 262 ? 29.383 -23.074 -33.069 1.00 29.84 246 ASN A CA 1
ATOM 1741 C C . ASN A 1 262 ? 29.512 -22.444 -34.472 1.00 30.45 246 ASN A C 1
ATOM 1742 O O . ASN A 1 262 ? 29.088 -23.019 -35.380 1.00 32.97 246 ASN A O 1
ATOM 1747 N N . TRP A 1 263 ? 29.948 -21.211 -34.624 1.00 28.64 247 TRP A N 1
ATOM 1748 C CA . TRP A 1 263 ? 30.026 -20.565 -35.954 1.00 26.84 247 TRP A CA 1
ATOM 1749 C C . TRP A 1 263 ? 31.446 -20.051 -36.114 1.00 26.60 247 TRP A C 1
ATOM 1750 O O . TRP A 1 263 ? 31.937 -19.334 -35.245 1.00 24.93 247 TRP A O 1
ATOM 1761 N N . PRO A 1 264 ? 32.130 -20.379 -37.203 1.00 26.62 248 PRO A N 1
ATOM 1762 C CA . PRO A 1 264 ? 33.566 -20.123 -37.260 1.00 26.71 248 PRO A CA 1
ATOM 1763 C C . PRO A 1 264 ? 33.980 -18.659 -37.268 1.00 27.52 248 PRO A C 1
ATOM 1764 O O . PRO A 1 264 ? 34.855 -18.335 -36.481 1.00 25.01 248 PRO A O 1
ATOM 1768 N N . ARG A 1 265 ? 33.368 -17.776 -38.072 1.00 27.21 249 ARG A N 1
ATOM 1769 C CA . ARG A 1 265 ? 33.763 -16.340 -38.007 1.00 27.17 249 ARG A CA 1
ATOM 1770 C C . ARG A 1 265 ? 33.394 -15.748 -36.657 1.00 26.80 249 ARG A C 1
ATOM 1771 O O . ARG A 1 265 ? 34.138 -14.901 -36.082 1.00 24.14 249 ARG A O 1
ATOM 1779 N N . ARG A 1 266 ? 32.264 -16.163 -36.111 1.00 27.50 250 ARG A N 1
ATOM 1780 C CA . ARG A 1 266 ? 31.831 -15.640 -34.811 1.00 26.59 250 ARG A CA 1
ATOM 1781 C C . ARG A 1 266 ? 32.847 -16.020 -33.715 1.00 24.24 250 ARG A C 1
ATOM 1782 O O . ARG A 1 266 ? 33.214 -15.185 -32.876 1.00 25.52 250 ARG A O 1
ATOM 1790 N N . PHE A 1 267 ? 33.279 -17.249 -33.772 1.00 24.42 251 PHE A N 1
ATOM 1791 C CA . PHE A 1 267 ? 34.264 -17.832 -32.805 1.00 25.00 251 PHE A CA 1
ATOM 1792 C C . PHE A 1 267 ? 35.557 -17.045 -32.905 1.00 24.36 251 PHE A C 1
ATOM 1793 O O . PHE A 1 267 ? 36.092 -16.569 -31.860 1.00 24.99 251 PHE A O 1
ATOM 1801 N N . LEU A 1 268 ? 36.043 -16.863 -34.136 1.00 26.31 252 LEU A N 1
ATOM 1802 C CA . LEU A 1 268 ? 37.314 -16.122 -34.352 1.00 26.39 252 LEU A CA 1
ATOM 1803 C C . LEU A 1 268 ? 37.207 -14.647 -33.934 1.00 26.61 252 LEU A C 1
ATOM 1804 O O . LEU A 1 268 ? 38.227 -14.103 -33.412 1.00 26.83 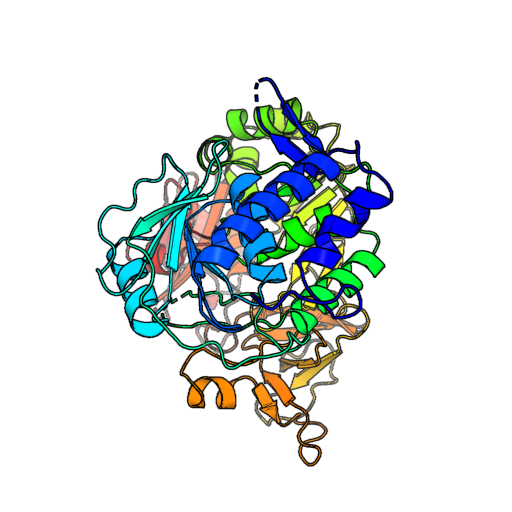252 LEU A O 1
ATOM 1809 N N . ALA A 1 269 ? 36.091 -13.977 -34.195 1.00 25.86 253 ALA A N 1
ATOM 1810 C CA . ALA A 1 269 ? 35.863 -12.578 -33.765 1.00 24.50 253 ALA A CA 1
ATOM 1811 C C . ALA A 1 269 ? 35.847 -12.508 -32.252 1.00 25.23 253 ALA A C 1
ATOM 1812 O O . ALA A 1 269 ? 36.425 -11.581 -31.675 1.00 26.96 253 ALA A O 1
ATOM 1814 N N . PHE A 1 270 ? 35.310 -13.518 -31.586 1.00 23.83 254 PHE A N 1
ATOM 1815 C CA . PHE A 1 270 ? 35.248 -13.510 -30.104 1.00 25.79 254 PHE A CA 1
ATOM 1816 C C . PHE A 1 270 ? 36.678 -13.615 -29.536 1.00 25.92 254 PHE A C 1
ATOM 1817 O O . PHE A 1 270 ? 37.015 -12.851 -28.633 1.00 25.36 254 PHE A O 1
ATOM 1825 N N . LEU A 1 271 ? 37.495 -14.531 -30.063 1.00 24.52 255 LEU A N 1
ATOM 1826 C CA . LEU A 1 271 ? 38.911 -14.700 -29.615 1.00 26.86 255 LEU A CA 1
ATOM 1827 C C . LEU A 1 271 ? 39.698 -13.408 -29.878 1.00 27.70 255 LEU A C 1
ATOM 1828 O O . LEU A 1 271 ? 40.455 -12.978 -29.012 1.00 29.79 255 LEU A O 1
ATOM 1833 N N . GLY A 1 272 ? 39.482 -12.766 -31.018 1.00 27.07 256 GLY A N 1
ATOM 1834 C CA . GLY A 1 272 ? 40.176 -11.505 -31.340 1.00 28.41 256 GLY A CA 1
ATOM 1835 C C . GLY A 1 272 ? 39.730 -10.371 -30.419 1.00 29.20 256 GLY A C 1
ATOM 1836 O O . GLY A 1 272 ? 40.603 -9.705 -29.856 1.00 30.30 256 GLY A O 1
ATOM 1837 N N . ASP A 1 273 ? 38.416 -10.153 -30.242 1.00 29.22 257 ASP A N 1
ATOM 1838 C CA . ASP A 1 273 ? 37.852 -9.017 -29.454 1.00 31.09 257 ASP A CA 1
ATOM 1839 C C . ASP A 1 273 ? 38.321 -9.121 -27.993 1.00 30.05 257 ASP A C 1
ATOM 1840 O O . ASP A 1 273 ? 38.617 -8.085 -27.379 1.00 28.68 257 ASP A O 1
ATOM 1845 N N . THR A 1 274 ? 38.374 -10.341 -27.432 1.00 29.28 258 THR A N 1
ATOM 1846 C CA . THR A 1 274 ? 38.752 -10.602 -26.018 1.00 28.17 258 THR A CA 1
ATOM 1847 C C . THR A 1 274 ? 40.277 -10.669 -25.834 1.00 27.77 258 THR A C 1
ATOM 1848 O O . THR A 1 274 ? 40.698 -10.587 -24.672 1.00 28.20 258 THR A O 1
ATOM 1852 N N . GLY A 1 275 ? 41.081 -10.583 -26.900 1.00 25.82 259 GLY A N 1
ATOM 1853 C CA . GLY A 1 275 ? 42.547 -10.689 -26.801 1.00 28.45 259 GLY A CA 1
ATOM 1854 C C . GLY A 1 275 ? 42.989 -12.004 -26.138 1.00 26.92 259 GLY A C 1
ATOM 1855 O O . GLY A 1 275 ? 43.982 -11.988 -25.419 1.00 27.57 259 GLY A O 1
ATOM 1856 N N . ALA A 1 276 ? 42.306 -13.123 -26.384 1.00 27.95 260 ALA A N 1
ATOM 1857 C CA . ALA A 1 276 ? 42.742 -14.455 -25.908 1.00 27.54 260 ALA A CA 1
ATOM 1858 C C . ALA A 1 276 ? 44.181 -14.731 -26.358 1.00 27.99 260 ALA A C 1
ATOM 1859 O O . ALA A 1 276 ? 44.525 -14.524 -27.540 1.00 26.76 260 ALA A O 1
ATOM 1861 N N . THR A 1 277 ? 44.977 -15.248 -25.440 1.00 26.23 261 THR A N 1
ATOM 1862 C CA . THR A 1 277 ? 46.380 -15.637 -25.680 1.00 26.39 261 THR A CA 1
ATOM 1863 C C . THR A 1 277 ? 46.571 -17.145 -25.662 1.00 26.49 261 THR A C 1
ATOM 1864 O O . THR A 1 277 ? 47.618 -17.575 -26.089 1.00 25.64 261 THR A O 1
ATOM 1868 N N . GLN A 1 278 ? 45.581 -17.902 -25.167 1.00 25.09 262 GLN A N 1
ATOM 1869 C CA . GLN A 1 278 ? 45.595 -19.351 -25.031 1.00 23.86 262 GLN A CA 1
ATOM 1870 C C . GLN A 1 278 ? 44.181 -19.837 -25.347 1.00 24.60 262 GLN A C 1
ATOM 1871 O O . GLN A 1 278 ? 43.242 -19.257 -24.858 1.00 27.15 262 GLN A O 1
ATOM 1877 N N . VAL A 1 279 ? 44.057 -20.883 -26.123 1.00 21.99 263 VAL A N 1
ATOM 1878 C CA . VAL A 1 279 ? 42.739 -21.482 -26.460 1.00 23.50 263 VAL A CA 1
ATOM 1879 C C . VAL A 1 279 ? 42.748 -22.958 -26.053 1.00 23.49 263 VAL A C 1
ATOM 1880 O O . VAL A 1 279 ? 43.587 -23.748 -26.540 1.00 23.29 263 VAL A O 1
ATOM 1884 N N . HIS A 1 280 ? 41.846 -23.303 -25.128 1.00 22.79 264 HIS A N 1
ATOM 1885 C CA . HIS A 1 280 ? 41.720 -24.647 -24.567 1.00 23.52 264 HIS A CA 1
ATOM 1886 C C . HIS A 1 280 ? 40.422 -25.276 -25.053 1.00 25.18 264 HIS A C 1
ATOM 1887 O O . HIS A 1 280 ? 39.352 -24.629 -24.943 1.00 26.45 264 HIS A O 1
ATOM 1894 N N . GLY A 1 281 ? 40.462 -26.532 -25.430 1.00 24.74 265 GLY A N 1
ATOM 1895 C CA . GLY A 1 281 ? 39.203 -27.236 -25.710 1.00 24.13 265 GLY A CA 1
ATOM 1896 C C . GLY A 1 281 ? 39.521 -28.539 -26.386 1.00 24.66 265 GLY A C 1
ATOM 1897 O O . GLY A 1 281 ? 40.698 -28.802 -26.655 1.00 24.70 265 GLY A O 1
ATOM 1898 N N . VAL A 1 282 ? 38.514 -29.351 -26.559 1.00 22.69 266 VAL A N 1
ATOM 1899 C CA . VAL A 1 282 ? 38.662 -30.654 -27.247 1.00 23.08 266 VAL A CA 1
ATOM 1900 C C . VAL A 1 282 ? 38.986 -30.374 -28.711 1.00 22.64 266 VAL A C 1
ATOM 1901 O O . VAL A 1 282 ? 38.787 -29.293 -29.203 1.00 24.35 266 VAL A O 1
ATOM 1905 N N . PRO A 1 283 ? 39.635 -31.318 -29.420 1.00 22.85 267 PRO A N 1
ATOM 1906 C CA . PRO A 1 283 ? 40.083 -31.091 -30.807 1.00 22.25 267 PRO A CA 1
ATOM 1907 C C . PRO A 1 283 ? 38.960 -30.598 -31.730 1.00 22.57 267 PRO A C 1
ATOM 1908 O O . PRO A 1 283 ? 39.274 -29.744 -32.589 1.00 22.70 267 PRO A O 1
ATOM 1912 N N . SER A 1 284 ? 37.700 -31.026 -31.494 1.00 21.95 268 SER A N 1
ATOM 1913 C CA . SER A 1 284 ? 36.558 -30.676 -32.386 1.00 22.78 268 SER A CA 1
ATOM 1914 C C . SER A 1 284 ? 36.349 -29.153 -32.467 1.00 24.88 268 SER A C 1
ATOM 1915 O O . SER A 1 284 ? 35.713 -28.721 -33.445 1.00 25.03 268 SER A O 1
ATOM 1918 N N . ILE A 1 285 ? 36.771 -28.344 -31.488 1.00 21.92 269 ILE A N 1
ATOM 1919 C CA . ILE A 1 285 ? 36.501 -26.873 -31.509 1.00 21.94 269 ILE A CA 1
ATOM 1920 C C . ILE A 1 285 ? 37.166 -26.242 -32.733 1.00 25.10 269 ILE A C 1
ATOM 1921 O O . ILE A 1 285 ? 36.645 -25.200 -33.213 1.00 24.92 269 ILE A O 1
ATOM 1926 N N . TRP A 1 286 ? 38.158 -26.889 -33.333 1.00 21.36 270 TRP A N 1
ATOM 1927 C CA . TRP A 1 286 ? 38.904 -26.277 -34.475 1.00 24.97 270 TRP A CA 1
ATOM 1928 C C . TRP A 1 286 ? 38.287 -26.691 -35.817 1.00 24.66 270 TRP A C 1
ATOM 1929 O O . TRP A 1 286 ? 38.652 -26.082 -36.871 1.00 24.23 270 TRP A O 1
ATOM 1940 N N . ARG A 1 287 ? 37.467 -27.734 -35.832 1.00 24.56 271 ARG A N 1
ATOM 1941 C CA . ARG A 1 287 ? 37.126 -28.396 -37.111 1.00 27.02 271 ARG A CA 1
ATOM 1942 C C . ARG A 1 287 ? 36.401 -27.400 -38.026 1.00 24.85 271 ARG A C 1
ATOM 1943 O O . ARG A 1 287 ? 36.758 -27.293 -39.214 1.00 25.08 271 ARG A O 1
ATOM 1951 N N . PRO A 1 288 ? 35.402 -26.616 -37.544 1.00 27.78 272 PRO A N 1
ATOM 1952 C CA . PRO A 1 288 ? 34.701 -25.704 -38.444 1.00 27.88 272 PRO A CA 1
ATOM 1953 C C . PRO A 1 288 ? 35.619 -24.584 -38.929 1.00 27.65 272 PRO A C 1
ATOM 1954 O O . PRO A 1 288 ? 35.480 -24.155 -40.061 1.00 28.32 272 PRO A O 1
ATOM 1958 N N . VAL A 1 289 ? 36.432 -24.032 -38.028 1.00 27.60 273 VAL A N 1
ATOM 1959 C CA . VAL A 1 289 ? 37.339 -22.924 -38.413 1.00 29.57 273 VAL A CA 1
ATOM 1960 C C . VAL A 1 289 ? 38.302 -23.426 -39.504 1.00 26.95 273 VAL A C 1
ATOM 1961 O O . VAL A 1 289 ? 38.572 -22.696 -40.447 1.00 26.37 273 VAL A O 1
ATOM 1965 N N . LEU A 1 290 ? 38.876 -24.603 -39.339 1.00 25.65 274 LEU A N 1
ATOM 1966 C CA . LEU A 1 290 ? 39.876 -25.129 -40.300 1.00 26.35 274 LEU A CA 1
ATOM 1967 C C . LEU A 1 290 ? 39.188 -25.349 -41.658 1.00 27.82 274 LEU A C 1
ATOM 1968 O O . LEU A 1 290 ? 39.824 -25.128 -42.721 1.00 26.99 274 LEU A O 1
ATOM 1973 N N . ARG A 1 291 ? 37.951 -25.841 -41.611 1.00 27.99 275 ARG A N 1
ATOM 1974 C CA . ARG A 1 291 ? 37.139 -26.144 -42.822 1.00 31.09 275 ARG A CA 1
ATOM 1975 C C . ARG A 1 291 ? 36.725 -24.861 -43.552 1.00 32.73 275 ARG A C 1
ATOM 1976 O O . ARG A 1 291 ? 36.833 -24.852 -44.779 1.00 28.16 275 ARG A O 1
ATOM 1984 N N . HIS A 1 292 ? 36.172 -23.861 -42.855 1.00 27.28 276 HIS A N 1
ATOM 1985 C CA . HIS A 1 292 ? 35.510 -22.667 -43.470 1.00 28.22 276 HIS A CA 1
ATOM 1986 C C . HIS A 1 292 ? 36.360 -21.385 -43.463 1.00 29.86 276 HIS A C 1
ATOM 1987 O O . HIS A 1 292 ? 36.146 -20.502 -44.355 1.00 28.60 276 HIS A O 1
ATOM 1994 N N . GLU A 1 293 ? 37.218 -21.169 -42.455 1.00 27.02 277 GLU A N 1
ATOM 1995 C CA . GLU A 1 293 ? 37.862 -19.862 -42.222 1.00 27.62 277 GLU A CA 1
ATOM 1996 C C . GLU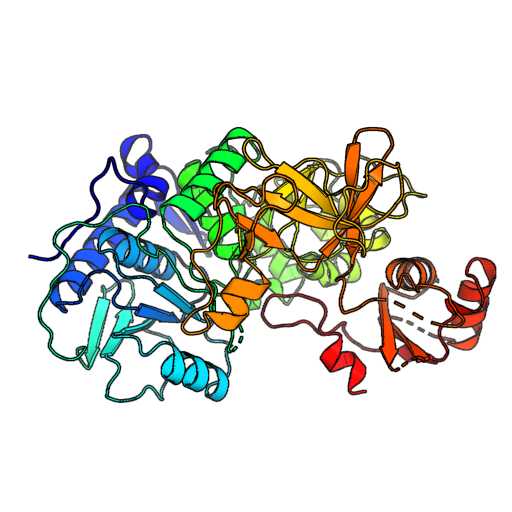 A 1 293 ? 39.352 -19.999 -41.876 1.00 27.47 277 GLU A C 1
ATOM 1997 O O . GLU A 1 293 ? 39.820 -19.291 -40.979 1.00 26.43 277 GLU A O 1
ATOM 2003 N N . PRO A 1 294 ? 40.179 -20.786 -42.602 1.00 29.17 278 PRO A N 1
ATOM 2004 C CA . PRO A 1 294 ? 41.608 -20.877 -42.262 1.00 31.51 278 PRO A CA 1
ATOM 2005 C C . PRO A 1 294 ? 42.366 -19.533 -42.372 1.00 32.95 278 PRO A C 1
ATOM 2006 O O . PRO A 1 294 ? 43.246 -19.244 -41.557 1.00 32.33 278 PRO A O 1
ATOM 2010 N N . GLU A 1 295 ? 41.976 -18.683 -43.326 1.00 30.85 279 GLU A N 1
ATOM 2011 C CA . GLU A 1 295 ? 42.648 -17.367 -43.505 1.00 36.19 279 GLU A CA 1
ATOM 2012 C C . GLU A 1 295 ? 42.424 -16.511 -42.266 1.00 32.87 279 GLU A C 1
ATOM 2013 O O . GLU A 1 295 ? 43.365 -15.897 -41.759 1.00 29.68 279 GLU A O 1
ATOM 2019 N N . LEU A 1 296 ? 41.200 -16.441 -41.767 1.00 30.25 280 LEU A N 1
ATOM 2020 C CA . LEU A 1 296 ? 40.971 -15.575 -40.573 1.00 31.11 280 LEU A CA 1
ATOM 2021 C C . LEU A 1 296 ? 41.613 -16.207 -39.340 1.00 27.57 280 LEU A C 1
ATOM 2022 O O . LEU A 1 296 ? 41.981 -15.486 -38.461 1.00 29.56 280 LEU A O 1
ATOM 2027 N N . LEU A 1 297 ? 41.650 -17.520 -39.255 1.00 27.82 281 LEU A N 1
ATOM 2028 C CA . LEU A 1 297 ? 42.315 -18.209 -38.119 1.00 26.94 281 LEU A CA 1
ATOM 2029 C C . LEU A 1 297 ? 43.768 -17.755 -38.018 1.00 27.51 281 LEU A C 1
ATOM 2030 O O . LEU A 1 297 ? 44.250 -17.441 -36.911 1.00 27.95 281 LEU A O 1
ATOM 2035 N N . ALA A 1 298 ? 44.436 -17.669 -39.162 1.00 25.69 282 ALA A N 1
ATOM 2036 C CA . ALA A 1 298 ? 45.851 -17.250 -39.245 1.00 28.79 282 ALA A CA 1
ATOM 2037 C C . ALA A 1 298 ? 46.042 -15.814 -38.749 1.00 29.83 282 ALA A C 1
ATOM 2038 O O . ALA A 1 298 ? 47.202 -15.461 -38.382 1.00 30.29 282 ALA A O 1
ATOM 2040 N N . GLY A 1 299 ? 44.986 -15.014 -38.724 1.00 27.36 283 GLY A N 1
ATOM 2041 C CA . GLY A 1 299 ? 45.030 -13.630 -38.240 1.00 28.86 283 GLY A CA 1
ATOM 2042 C C . GLY A 1 299 ? 44.987 -13.555 -36.726 1.00 30.21 283 GLY A C 1
ATOM 2043 O O . GLY A 1 299 ? 45.042 -12.425 -36.222 1.00 30.25 283 GLY A O 1
ATOM 2044 N N . LEU A 1 300 ? 44.850 -14.671 -35.966 1.00 29.63 284 LEU A N 1
ATOM 2045 C CA . LEU A 1 300 ? 44.853 -14.561 -34.471 1.00 30.49 284 LEU A CA 1
ATOM 2046 C C . LEU A 1 300 ? 46.291 -14.388 -33.940 1.00 31.52 284 LEU A C 1
ATOM 2047 O O . LEU A 1 300 ? 46.862 -15.313 -33.355 1.00 27.33 284 LEU A O 1
ATOM 2052 N N . ASP A 1 301 ? 46.820 -13.198 -34.126 1.00 31.79 285 ASP A N 1
ATOM 2053 C CA . ASP A 1 301 ? 48.237 -12.867 -33.857 1.00 36.04 285 ASP A CA 1
ATOM 2054 C C . ASP A 1 301 ? 48.541 -12.903 -32.341 1.00 34.57 285 ASP A C 1
ATOM 2055 O O . ASP A 1 301 ? 49.722 -13.022 -31.986 1.00 32.86 285 ASP A O 1
ATOM 2060 N N . ARG A 1 302 ? 47.553 -12.784 -31.446 1.00 31.20 286 ARG A N 1
ATOM 2061 C CA . ARG A 1 302 ? 47.824 -12.798 -29.977 1.00 32.46 286 ARG A CA 1
ATOM 2062 C C . ARG A 1 302 ? 47.840 -14.217 -29.396 1.00 28.99 286 ARG A C 1
ATOM 2063 O O . ARG A 1 302 ? 48.154 -14.357 -28.201 1.00 27.18 286 ARG A O 1
ATOM 2071 N N . VAL A 1 303 ? 47.412 -15.220 -30.153 1.00 26.86 287 VAL A N 1
ATOM 2072 C CA . VAL A 1 303 ? 47.368 -16.588 -29.604 1.00 26.38 287 VAL A CA 1
ATOM 2073 C C . VAL A 1 303 ? 48.773 -17.166 -29.483 1.00 26.76 287 VAL A C 1
ATOM 2074 O O . VAL A 1 303 ? 49.480 -17.313 -30.517 1.00 28.74 287 VAL A O 1
ATOM 2078 N N . ARG A 1 304 ? 49.186 -17.436 -28.247 1.00 25.40 288 ARG A N 1
ATOM 2079 C CA . ARG A 1 304 ? 50.536 -17.961 -27.923 1.00 27.78 288 ARG A CA 1
ATOM 2080 C C . ARG A 1 304 ? 50.473 -19.452 -27.620 1.00 27.26 288 ARG A C 1
ATOM 2081 O O . ARG A 1 304 ? 51.527 -20.101 -27.638 1.00 26.08 288 ARG A O 1
ATOM 2089 N N . GLY A 1 305 ? 49.285 -20.012 -27.374 1.00 24.38 289 GLY A N 1
ATOM 2090 C CA . GLY A 1 305 ? 49.257 -21.435 -27.014 1.00 23.87 289 GLY A CA 1
ATOM 2091 C C . GLY A 1 305 ? 47.870 -22.016 -27.230 1.00 25.11 289 GLY A C 1
ATOM 2092 O O . GLY A 1 305 ? 46.861 -21.249 -27.141 1.00 24.40 289 GLY A O 1
ATOM 2093 N N . ILE A 1 306 ? 47.855 -23.293 -27.585 1.00 23.77 290 ILE A N 1
ATOM 2094 C CA . ILE A 1 306 ? 46.623 -24.093 -27.742 1.00 22.97 290 ILE A CA 1
ATOM 2095 C C . ILE A 1 306 ? 46.775 -25.333 -26.863 1.00 24.36 290 ILE A C 1
ATOM 2096 O O . ILE A 1 306 ? 47.855 -25.931 -26.859 1.00 25.11 290 ILE A O 1
ATOM 2101 N N . LEU A 1 307 ? 45.754 -25.673 -26.080 1.00 23.95 291 LEU A N 1
ATOM 2102 C CA . LEU A 1 307 ? 45.793 -26.926 -25.293 1.00 24.52 291 LEU A CA 1
ATOM 2103 C C . LEU A 1 307 ? 44.560 -27.771 -25.642 1.00 25.12 291 LEU A C 1
ATOM 2104 O O . LEU A 1 307 ? 43.426 -27.220 -25.672 1.00 24.22 291 LEU A O 1
ATOM 2109 N N . PHE A 1 308 ? 44.763 -29.015 -26.031 1.00 22.47 292 PHE A N 1
ATOM 2110 C CA . PHE A 1 308 ? 43.651 -29.922 -26.349 1.00 22.93 292 PHE A CA 1
ATOM 2111 C C . PHE A 1 308 ? 43.773 -31.151 -25.464 1.00 23.49 292 PHE A C 1
ATOM 2112 O O . PHE A 1 308 ? 44.829 -31.430 -24.856 1.00 24.80 292 PHE A O 1
ATOM 2120 N N . GLY A 1 309 ? 42.656 -31.839 -25.338 1.00 24.30 293 GLY A N 1
ATOM 2121 C CA . GLY A 1 309 ? 42.627 -33.093 -24.570 1.00 25.48 293 GLY A CA 1
ATOM 2122 C C . GLY A 1 309 ? 41.319 -33.811 -24.762 1.00 25.34 293 GLY A C 1
ATOM 2123 O O . GLY A 1 309 ? 40.455 -33.289 -25.473 1.00 25.02 293 GLY A O 1
ATOM 2124 N N . GLY A 1 310 ? 41.241 -35.039 -24.274 1.00 26.02 294 GLY A N 1
ATOM 2125 C CA . GLY A 1 310 ? 39.954 -35.756 -24.192 1.00 24.58 294 GLY A CA 1
ATOM 2126 C C . GLY A 1 310 ? 39.817 -36.762 -25.287 1.00 24.23 294 GLY A C 1
ATOM 2127 O O . GLY A 1 310 ? 39.026 -37.709 -25.130 1.00 26.15 294 GLY A O 1
ATOM 2128 N N . GLU A 1 311 ? 40.519 -36.563 -26.399 1.00 25.25 295 GLU A N 1
ATOM 2129 C CA . GLU A 1 311 ? 40.544 -37.515 -27.508 1.00 25.77 295 GLU A CA 1
ATOM 2130 C C . GLU A 1 311 ? 41.701 -37.134 -28.435 1.00 25.83 295 GLU A C 1
ATOM 2131 O O . GLU A 1 311 ? 42.243 -36.058 -28.298 1.00 25.34 295 GLU A O 1
ATOM 2137 N N . ASP A 1 312 ? 42.024 -38.047 -29.329 1.00 26.60 296 ASP A N 1
ATOM 2138 C CA . ASP A 1 312 ? 43.089 -37.905 -30.346 1.00 26.61 296 ASP A CA 1
ATOM 2139 C C . ASP A 1 312 ? 42.715 -36.728 -31.248 1.00 27.79 296 ASP A C 1
ATOM 2140 O O . ASP A 1 312 ? 41.521 -36.607 -31.634 1.00 27.96 296 ASP A O 1
ATOM 2145 N N . PHE A 1 313 ? 43.701 -35.901 -31.571 1.00 26.02 297 PHE A N 1
ATOM 2146 C CA . PHE A 1 313 ? 43.556 -34.857 -32.601 1.00 25.95 297 PHE A CA 1
ATOM 2147 C C . PHE A 1 313 ? 43.991 -35.513 -33.914 1.00 26.95 297 PHE A C 1
ATOM 2148 O O . PHE A 1 313 ? 45.155 -35.861 -34.041 1.00 27.21 297 PHE A O 1
ATOM 2156 N N . PRO A 1 314 ? 43.113 -35.629 -34.927 1.00 26.76 298 PRO A N 1
ATOM 2157 C CA . PRO A 1 314 ? 43.518 -36.161 -36.246 1.00 26.57 298 PRO A CA 1
ATOM 2158 C C . PRO A 1 314 ? 44.711 -35.366 -36.770 1.00 25.56 298 PRO A C 1
ATOM 2159 O O . PRO A 1 314 ? 44.629 -34.172 -36.861 1.00 25.79 298 PRO A O 1
ATOM 2163 N N . LEU A 1 315 ? 45.804 -36.051 -37.123 1.00 26.19 299 LEU A N 1
ATOM 2164 C CA . LEU A 1 315 ? 47.073 -35.374 -37.396 1.00 25.74 299 LEU A CA 1
ATOM 2165 C C . LEU A 1 315 ? 46.944 -34.472 -38.619 1.00 26.33 299 LEU A C 1
ATOM 2166 O O . LEU A 1 315 ? 47.536 -33.381 -38.599 1.00 27.31 299 LEU A O 1
ATOM 2171 N N . PRO A 1 316 ? 46.197 -34.823 -39.691 1.00 26.60 300 PRO A N 1
ATOM 2172 C CA . PRO A 1 316 ? 46.047 -33.884 -40.805 1.00 27.89 300 PRO A CA 1
ATOM 2173 C C . PRO A 1 316 ? 45.398 -32.559 -40.404 1.00 26.26 300 PRO A C 1
ATOM 2174 O O . PRO A 1 316 ? 45.834 -31.498 -40.867 1.00 27.11 300 PRO A O 1
ATOM 2178 N N . GLU A 1 317 ? 44.423 -32.601 -39.493 1.00 25.58 301 GLU A N 1
ATOM 2179 C CA . GLU A 1 317 ? 43.790 -31.372 -38.969 1.00 25.00 301 GLU A CA 1
ATOM 2180 C C . GLU A 1 317 ? 44.795 -30.630 -38.080 1.00 23.86 301 GLU A C 1
ATOM 2181 O O . GLU A 1 317 ? 44.909 -29.414 -38.184 1.00 24.18 301 GLU A O 1
ATOM 2187 N N . LEU A 1 318 ? 45.530 -31.348 -37.227 1.00 24.46 302 LEU A N 1
ATOM 2188 C CA . LEU A 1 318 ? 46.495 -30.720 -36.281 1.00 23.63 302 LEU A CA 1
ATOM 2189 C C . LEU A 1 318 ? 47.657 -30.091 -37.051 1.00 22.35 302 LEU A C 1
ATOM 2190 O O . LEU A 1 318 ? 47.998 -28.878 -36.779 1.00 22.98 302 LEU A O 1
ATOM 2195 N N . ARG A 1 319 ? 48.078 -30.722 -38.136 1.00 24.58 303 ARG A N 1
ATOM 2196 C CA . ARG A 1 319 ? 49.178 -30.134 -38.968 1.00 27.41 303 ARG A CA 1
ATOM 2197 C C . ARG A 1 319 ? 48.671 -28.863 -39.659 1.00 27.05 303 ARG A C 1
ATOM 2198 O O . ARG A 1 319 ? 49.448 -27.880 -39.790 1.00 24.95 303 ARG A O 1
ATOM 2206 N N . HIS A 1 320 ? 47.390 -28.844 -40.064 1.00 27.15 304 HIS A N 1
ATOM 2207 C CA . HIS A 1 320 ? 46.760 -27.648 -40.702 1.00 26.35 304 HIS A CA 1
ATOM 2208 C C . HIS A 1 320 ? 46.771 -26.458 -39.744 1.00 24.73 304 HIS A C 1
ATOM 2209 O O . HIS A 1 320 ? 47.319 -25.385 -40.081 1.00 25.89 304 HIS A O 1
ATOM 2216 N N . LEU A 1 321 ? 46.282 -26.692 -38.526 1.00 26.78 305 LEU A N 1
ATOM 2217 C CA . LEU A 1 321 ? 46.210 -25.681 -37.459 1.00 25.22 305 LEU A CA 1
ATOM 2218 C C . LEU A 1 321 ? 47.617 -25.174 -37.155 1.00 24.70 305 LEU A C 1
ATOM 2219 O O . LEU A 1 321 ? 47.852 -23.921 -37.079 1.00 25.73 305 LEU A O 1
ATOM 2224 N N . GLN A 1 322 ? 48.537 -26.098 -36.939 1.00 24.53 306 GLN A N 1
ATOM 2225 C CA . GLN A 1 322 ? 49.929 -25.713 -36.576 1.00 25.01 306 GLN A CA 1
ATOM 2226 C C . GLN A 1 322 ? 50.538 -24.808 -37.661 1.00 26.38 306 GLN A C 1
ATOM 2227 O O . GLN A 1 322 ? 51.244 -23.836 -37.316 1.00 25.31 306 GLN A O 1
ATOM 2233 N N . GLY A 1 323 ? 50.307 -25.111 -38.939 1.00 27.35 307 GLY A N 1
ATOM 2234 C CA . GLY A 1 323 ? 50.812 -24.293 -40.053 1.00 28.65 307 GLY A CA 1
ATOM 2235 C C . GLY A 1 323 ? 50.145 -22.941 -40.168 1.00 30.83 307 GLY A C 1
ATOM 2236 O O . GLY A 1 323 ? 50.812 -22.021 -40.600 1.00 29.98 307 GLY A O 1
ATOM 2237 N N . LEU A 1 324 ? 48.897 -22.773 -39.732 1.00 26.96 308 LEU A N 1
ATOM 2238 C CA . LEU A 1 324 ? 48.196 -21.455 -39.734 1.00 27.37 308 LEU A CA 1
ATOM 2239 C C . LEU A 1 324 ? 48.652 -20.544 -38.612 1.00 27.98 308 LEU A C 1
ATOM 2240 O O . LEU A 1 324 ? 48.621 -19.319 -38.829 1.00 27.72 308 LEU A O 1
ATOM 2245 N N . LEU A 1 325 ? 49.073 -21.127 -37.480 1.00 26.97 309 LEU A N 1
ATOM 2246 C CA . LEU A 1 325 ? 49.455 -20.384 -36.267 1.00 27.97 309 LEU A CA 1
ATOM 2247 C C . LEU A 1 325 ? 50.831 -20.853 -35.828 1.00 29.95 309 LEU A C 1
ATOM 2248 O O . LEU A 1 325 ? 51.012 -21.521 -34.799 1.00 28.39 309 LEU A O 1
ATOM 2253 N N . PRO A 1 326 ? 51.872 -20.502 -36.591 1.00 29.98 310 PRO A N 1
ATOM 2254 C CA . PRO A 1 326 ? 53.213 -21.041 -36.310 1.00 34.01 310 PRO A CA 1
ATOM 2255 C C . PRO A 1 326 ? 53.810 -20.647 -34.947 1.00 33.49 310 PRO A C 1
ATOM 2256 O O . PRO A 1 326 ? 54.808 -21.264 -34.546 1.00 34.86 310 PRO A O 1
ATOM 2260 N N . HIS A 1 327 ? 53.278 -19.603 -34.303 1.00 30.99 311 HIS A N 1
ATOM 2261 C CA . HIS A 1 327 ? 53.775 -19.036 -33.029 1.00 35.35 311 HIS A CA 1
ATOM 2262 C C . HIS A 1 327 ? 52.885 -19.478 -31.876 1.00 34.42 311 HIS A C 1
ATOM 2263 O O . HIS A 1 327 ? 53.045 -18.957 -30.791 1.00 37.18 311 HIS A O 1
ATOM 2270 N N . ALA A 1 328 ? 51.967 -20.406 -32.095 1.00 32.39 312 ALA A N 1
ATOM 2271 C CA . ALA A 1 328 ? 51.218 -20.984 -30.972 1.00 31.21 312 ALA A CA 1
ATOM 2272 C C . ALA A 1 328 ? 51.834 -22.332 -30.609 1.00 32.93 312 ALA A C 1
ATOM 2273 O O . ALA A 1 328 ? 51.795 -23.260 -31.422 1.00 34.12 312 ALA A O 1
ATOM 2275 N N . ARG A 1 329 ? 52.238 -22.455 -29.364 1.00 28.67 313 ARG A N 1
ATOM 2276 C CA . ARG A 1 329 ? 52.664 -23.761 -28.807 1.00 28.49 313 ARG A CA 1
ATOM 2277 C C . ARG A 1 329 ? 51.406 -24.615 -28.691 1.00 29.10 313 ARG A C 1
ATOM 2278 O O . ARG A 1 329 ? 50.472 -24.133 -28.123 1.00 30.56 313 ARG A O 1
ATOM 2286 N N . ILE A 1 330 ? 51.421 -25.863 -29.128 1.00 25.97 314 ILE A N 1
ATOM 2287 C CA . ILE A 1 330 ? 50.275 -26.785 -28.940 1.00 25.71 314 ILE A CA 1
ATOM 2288 C C . ILE A 1 330 ? 50.659 -27.866 -27.931 1.00 24.78 314 ILE A C 1
ATOM 2289 O O . ILE A 1 330 ? 51.757 -28.477 -28.004 1.00 24.20 314 ILE A O 1
ATOM 2294 N N . VAL A 1 331 ? 49.811 -28.008 -26.940 1.00 23.05 315 VAL A N 1
ATOM 2295 C CA . VAL A 1 331 ? 50.006 -29.045 -25.903 1.00 23.00 315 VAL A CA 1
ATOM 2296 C C . VAL A 1 331 ? 48.875 -30.028 -25.943 1.00 23.21 315 VAL A C 1
ATOM 2297 O O . VAL A 1 331 ? 47.653 -29.629 -25.971 1.00 21.56 315 VAL A O 1
ATOM 2301 N N . ASN A 1 332 ? 49.260 -31.289 -25.886 1.00 22.77 316 ASN A N 1
ATOM 2302 C CA . ASN A 1 332 ? 48.378 -32.467 -25.814 1.00 22.35 316 ASN A CA 1
ATOM 2303 C C . ASN A 1 332 ? 48.200 -32.840 -24.337 1.00 22.81 316 ASN A C 1
ATOM 2304 O O . ASN A 1 332 ? 49.199 -33.273 -23.693 1.00 21.83 316 ASN A O 1
ATOM 2309 N N . GLY A 1 333 ? 47.001 -32.678 -23.797 1.00 22.16 317 GLY A N 1
ATOM 2310 C CA . GLY A 1 333 ? 46.679 -33.093 -22.431 1.00 23.50 317 GLY A CA 1
ATOM 2311 C C . GLY A 1 333 ? 46.023 -34.463 -22.413 1.00 24.26 317 GLY A C 1
ATOM 2312 O O . GLY A 1 333 ? 45.108 -34.720 -23.212 1.00 24.97 317 GLY A O 1
ATOM 2313 N N . TYR A 1 334 ? 46.527 -35.370 -21.590 1.00 25.00 318 TYR A N 1
ATOM 2314 C CA . TYR A 1 334 ? 45.995 -36.748 -21.428 1.00 23.87 318 TYR A CA 1
ATOM 2315 C C . TYR A 1 334 ? 45.561 -36.948 -19.978 1.00 22.90 318 TYR A C 1
ATOM 2316 O O . TYR A 1 334 ? 46.308 -36.597 -19.070 1.00 22.70 318 TYR A O 1
ATOM 2325 N N . GLY A 1 335 ? 44.477 -37.713 -19.822 1.00 23.77 319 GLY A N 1
ATOM 2326 C CA . GLY A 1 335 ? 44.047 -38.280 -18.534 1.00 24.68 319 GLY A CA 1
ATOM 2327 C C . GLY A 1 335 ? 42.552 -38.390 -18.461 1.00 23.98 319 GLY A C 1
ATOM 2328 O O . GLY A 1 335 ? 41.911 -38.311 -19.496 1.00 23.28 319 GLY A O 1
ATOM 2329 N N . ALA A 1 336 ? 42.030 -38.640 -17.261 1.00 22.27 320 ALA A N 1
ATOM 2330 C CA . ALA A 1 336 ? 40.619 -39.018 -17.093 1.00 21.55 320 ALA A CA 1
ATOM 2331 C C . ALA A 1 336 ? 40.083 -38.311 -15.864 1.00 22.73 320 ALA A C 1
ATOM 2332 O O . ALA A 1 336 ? 40.887 -37.945 -14.983 1.00 20.68 320 ALA A O 1
ATOM 2334 N N . THR A 1 337 ? 38.769 -38.194 -15.772 1.00 23.63 321 THR A N 1
ATOM 2335 C CA . THR A 1 337 ? 38.093 -37.523 -14.637 1.00 23.58 321 THR A CA 1
ATOM 2336 C C . THR A 1 337 ? 38.626 -38.105 -13.322 1.00 22.21 321 THR A C 1
ATOM 2337 O O . THR A 1 337 ? 38.740 -37.349 -12.351 1.00 22.52 321 THR A O 1
ATOM 2341 N N . GLU A 1 338 ? 38.874 -39.397 -13.314 1.00 22.33 322 GLU A N 1
ATOM 2342 C CA . GLU A 1 338 ? 39.280 -40.144 -12.103 1.00 22.94 322 GLU A CA 1
ATOM 2343 C C . GLU A 1 338 ? 40.562 -39.589 -11.471 1.00 24.09 322 GLU A C 1
ATOM 2344 O O . GLU A 1 338 ? 40.758 -39.886 -10.259 1.00 22.56 322 GLU A O 1
ATOM 2350 N N . SER A 1 339 ? 41.373 -38.765 -12.170 1.00 22.32 323 SER A N 1
ATOM 2351 C CA . SER A 1 339 ? 42.551 -38.090 -11.562 1.00 22.66 323 SER A CA 1
ATOM 2352 C C . SER A 1 339 ? 42.647 -36.651 -12.016 1.00 20.96 323 SER A C 1
ATOM 2353 O O . SER A 1 339 ? 43.707 -36.011 -11.841 1.00 21.68 323 SER A O 1
ATOM 2356 N N . MET A 1 340 ? 41.550 -36.171 -12.626 1.00 21.58 324 MET A N 1
ATOM 2357 C CA . MET A 1 340 ? 41.486 -34.958 -13.479 1.00 20.89 324 MET A CA 1
ATOM 2358 C C . MET A 1 340 ? 42.397 -35.125 -14.709 1.00 21.31 324 MET A C 1
ATOM 2359 O O . MET A 1 340 ? 41.861 -35.126 -15.851 1.00 21.53 324 MET A O 1
ATOM 2364 N N . ALA A 1 341 ? 43.701 -35.269 -14.565 1.00 20.55 325 ALA A N 1
ATOM 2365 C CA . ALA A 1 341 ? 44.563 -35.502 -15.753 1.00 22.50 325 ALA A CA 1
ATOM 2366 C C . ALA A 1 341 ? 45.836 -36.179 -15.281 1.00 22.99 325 ALA A C 1
ATOM 2367 O O . ALA A 1 341 ? 45.939 -36.488 -14.066 1.00 23.99 325 ALA A O 1
ATOM 2369 N N . CYS A 1 342 ? 46.731 -36.491 -16.215 1.00 23.25 326 CYS A N 1
ATOM 2370 C CA . CYS A 1 342 ? 47.941 -37.339 -15.978 1.00 23.34 326 CYS A CA 1
ATOM 2371 C C . CYS A 1 342 ? 49.163 -36.649 -16.617 1.00 24.14 326 CYS A C 1
ATOM 2372 O O . CYS A 1 342 ? 50.202 -36.527 -15.947 1.00 23.76 326 CYS A O 1
ATOM 2375 N N . SER A 1 343 ? 49.079 -36.220 -17.884 1.00 22.79 327 SER A N 1
ATOM 2376 C CA . SER A 1 343 ? 50.270 -35.743 -18.645 1.00 22.27 327 SER A CA 1
ATOM 2377 C C . SER A 1 343 ? 49.890 -34.603 -19.605 1.00 22.81 327 SER A C 1
ATOM 2378 O O . SER A 1 343 ? 48.732 -34.580 -20.126 1.00 23.68 327 SER A O 1
ATOM 2381 N N . PHE A 1 344 ? 50.848 -33.714 -19.820 1.00 23.02 328 PHE A N 1
ATOM 2382 C CA . PHE A 1 344 ? 50.741 -32.519 -20.692 1.00 22.91 328 PHE A CA 1
ATOM 2383 C C . PHE A 1 344 ? 52.041 -32.443 -21.486 1.00 24.08 328 PHE A C 1
ATOM 2384 O O . PHE A 1 344 ? 53.125 -32.284 -20.912 1.00 24.53 328 PHE A O 1
ATOM 2392 N N . THR A 1 345 ? 51.905 -32.576 -22.801 1.00 23.30 329 THR A N 1
ATOM 2393 C CA . THR A 1 345 ? 53.040 -32.849 -23.718 1.00 24.07 329 THR A CA 1
ATOM 2394 C C . THR A 1 345 ? 53.002 -31.909 -24.912 1.00 23.87 329 THR A C 1
ATOM 2395 O O . THR A 1 345 ? 52.096 -32.016 -25.687 1.00 23.56 329 THR A O 1
ATOM 2399 N N . GLU A 1 346 ? 53.980 -31.024 -25.031 1.00 24.56 330 GLU A N 1
ATOM 2400 C CA . GLU A 1 346 ? 54.055 -30.103 -26.189 1.00 24.32 330 GLU A CA 1
ATOM 2401 C C . GLU A 1 346 ? 54.253 -30.957 -27.446 1.00 24.84 330 GLU A C 1
ATOM 2402 O O . GLU A 1 346 ? 55.104 -31.838 -27.460 1.00 26.22 330 GLU A O 1
ATOM 2408 N N . VAL A 1 347 ? 53.518 -30.667 -28.508 1.00 25.91 331 VAL A N 1
ATOM 2409 C CA . VAL A 1 347 ? 53.640 -31.405 -29.783 1.00 25.63 331 VAL A CA 1
ATOM 2410 C C . VAL A 1 347 ? 54.922 -30.912 -30.447 1.00 27.71 331 VAL A C 1
ATOM 2411 O O . VAL A 1 347 ? 55.339 -29.759 -30.315 1.00 26.29 331 VAL A O 1
ATOM 2415 N N . PRO A 1 348 ? 55.531 -31.777 -31.265 1.00 24.43 332 PRO A N 1
ATOM 2416 C CA . PRO A 1 348 ? 56.675 -31.386 -32.062 1.00 26.00 332 PRO A CA 1
ATOM 2417 C C . PRO A 1 348 ? 56.302 -30.284 -33.067 1.00 25.71 332 PRO A C 1
ATOM 2418 O O . PRO A 1 348 ? 55.184 -30.220 -33.557 1.00 23.80 332 PRO A O 1
ATOM 2422 N N . ARG A 1 349 ? 57.281 -29.446 -33.376 1.00 26.73 333 ARG A N 1
ATOM 2423 C CA . ARG A 1 349 ? 57.116 -28.230 -34.182 1.00 27.34 333 ARG A CA 1
ATOM 2424 C C . ARG A 1 349 ? 58.215 -28.283 -35.265 1.00 29.18 333 ARG A C 1
ATOM 2425 O O . ARG A 1 349 ? 59.369 -27.989 -34.997 1.00 30.46 333 ARG A O 1
ATOM 2433 N N . PRO A 1 350 ? 57.943 -28.698 -36.507 1.00 27.90 334 PRO A N 1
ATOM 2434 C CA . PRO A 1 350 ? 56.641 -29.072 -37.003 1.00 26.90 334 PRO A CA 1
ATOM 2435 C C . PRO A 1 350 ? 56.382 -30.525 -36.594 1.00 26.64 334 PRO A C 1
ATOM 2436 O O . PRO A 1 350 ? 57.319 -31.276 -36.302 1.00 25.57 334 PRO A O 1
ATOM 2440 N N . ILE A 1 351 ? 55.131 -30.922 -36.686 1.00 25.49 335 ILE A N 1
ATOM 2441 C CA . ILE A 1 351 ? 54.730 -32.355 -36.628 1.00 25.83 335 ILE A CA 1
ATOM 2442 C C . ILE A 1 351 ? 55.304 -33.099 -37.827 1.00 27.48 335 ILE A C 1
ATOM 2443 O O . ILE A 1 351 ? 55.029 -32.751 -38.983 1.00 28.11 335 ILE A O 1
ATOM 2448 N N . PRO A 1 352 ? 56.114 -34.148 -37.627 1.00 25.93 336 PRO A N 1
ATOM 2449 C CA . PRO A 1 352 ? 56.636 -34.930 -38.756 1.00 26.80 336 PRO A CA 1
ATOM 2450 C C . PRO A 1 352 ? 55.496 -35.405 -39.635 1.00 27.50 336 PRO A C 1
ATOM 2451 O O . PRO A 1 352 ? 54.462 -35.820 -39.145 1.00 27.30 336 PRO A O 1
ATOM 2455 N N . SER A 1 353 ? 55.661 -35.249 -40.957 1.00 29.16 337 SER A N 1
ATOM 2456 C CA . SER A 1 353 ? 54.582 -35.616 -41.893 1.00 28.95 337 SER A CA 1
ATOM 2457 C C . SER A 1 353 ? 54.296 -37.122 -41.837 1.00 30.80 337 SER A C 1
ATOM 2458 O O . SER A 1 353 ? 53.180 -37.454 -42.094 1.00 32.70 337 SER A O 1
ATOM 2461 N N . ASP A 1 354 ? 55.247 -37.968 -41.452 1.00 33.93 338 ASP A N 1
ATOM 2462 C CA . ASP A 1 354 ? 55.053 -39.436 -41.373 1.00 36.13 338 ASP A CA 1
ATOM 2463 C C . ASP A 1 354 ? 54.696 -39.858 -39.938 1.00 34.75 338 ASP A C 1
ATOM 2464 O O . ASP A 1 354 ? 54.586 -41.064 -39.715 1.00 33.90 338 ASP A O 1
ATOM 2469 N N . LEU A 1 355 ? 54.537 -38.936 -38.982 1.00 31.49 339 LEU A N 1
ATOM 2470 C CA . LEU A 1 355 ? 54.215 -39.332 -37.590 1.00 31.23 339 LEU A CA 1
ATOM 2471 C C . LEU A 1 355 ? 52.835 -39.978 -37.616 1.00 34.12 339 LEU A C 1
ATOM 2472 O O . LEU A 1 355 ? 51.938 -39.417 -38.215 1.00 35.77 339 LEU A O 1
ATOM 2477 N N . GLU A 1 356 ? 52.696 -41.116 -36.958 1.00 35.95 340 GLU A N 1
ATOM 2478 C CA . GLU A 1 356 ? 51.462 -41.933 -36.897 1.00 41.85 340 GLU A CA 1
ATOM 2479 C C . GLU A 1 356 ? 50.640 -41.548 -35.656 1.00 37.48 340 GLU A C 1
ATOM 2480 O O . GLU A 1 356 ? 49.384 -41.504 -35.754 1.00 35.85 340 GLU A O 1
ATOM 2486 N N . ARG A 1 357 ? 51.338 -41.258 -34.556 1.00 32.31 341 ARG A N 1
ATOM 2487 C CA . ARG A 1 357 ? 50.716 -41.077 -33.226 1.00 33.91 341 ARG A CA 1
ATOM 2488 C C . ARG A 1 357 ? 51.512 -40.022 -32.487 1.00 29.15 341 ARG A C 1
ATOM 2489 O O . ARG A 1 357 ? 52.762 -40.216 -32.349 1.00 27.10 341 ARG A O 1
ATOM 2497 N N . LEU A 1 358 ? 50.835 -39.020 -31.951 1.00 26.53 342 LEU A N 1
ATOM 2498 C CA . LEU A 1 358 ? 51.449 -38.040 -31.029 1.00 28.65 342 LEU A CA 1
ATOM 2499 C C . LEU A 1 358 ? 51.787 -38.766 -29.732 1.00 26.48 342 LEU A C 1
ATOM 2500 O O . LEU A 1 358 ? 50.942 -39.597 -29.303 1.00 25.45 342 LEU A O 1
ATOM 2505 N N . SER A 1 359 ? 52.861 -38.377 -29.072 1.00 24.86 343 SER A N 1
ATOM 2506 C CA . SER A 1 359 ? 53.145 -38.876 -27.705 1.00 24.71 343 SER A CA 1
ATOM 2507 C C . SER A 1 359 ? 52.212 -38.183 -26.697 1.00 25.00 343 SER A C 1
ATOM 2508 O O . SER A 1 359 ? 52.023 -36.921 -26.810 1.00 24.89 343 SER A O 1
ATOM 2511 N N . ILE A 1 360 ? 51.896 -38.902 -25.605 1.00 25.11 344 ILE A N 1
ATOM 2512 C CA . ILE A 1 360 ? 51.317 -38.363 -24.352 1.00 23.93 344 ILE A CA 1
ATOM 2513 C C . ILE A 1 360 ? 52.400 -38.297 -23.274 1.00 23.60 344 ILE A C 1
ATOM 2514 O O . ILE A 1 360 ? 52.095 -38.113 -22.072 1.00 24.22 344 ILE A O 1
ATOM 2519 N N . GLY A 1 361 ? 53.667 -38.351 -23.679 1.00 22.37 345 GLY A N 1
ATOM 2520 C CA . GLY A 1 361 ? 54.802 -37.841 -22.906 1.00 22.00 345 GLY A CA 1
ATOM 2521 C C . GLY A 1 361 ? 55.069 -38.624 -21.645 1.00 22.17 345 GLY A C 1
ATOM 2522 O O . GLY A 1 361 ? 55.053 -39.878 -21.663 1.00 22.47 345 GLY A O 1
ATOM 2523 N N . PHE A 1 362 ? 55.235 -37.883 -20.553 1.00 23.47 346 PHE A N 1
ATOM 2524 C CA . PHE A 1 362 ? 55.654 -38.378 -19.228 1.00 22.88 346 PHE A CA 1
ATOM 2525 C C . PHE A 1 362 ? 54.626 -37.846 -18.260 1.00 24.42 346 PHE A C 1
ATOM 2526 O O . PHE A 1 362 ? 54.222 -36.701 -18.376 1.00 23.25 346 PHE A O 1
ATOM 2534 N N . PRO A 1 363 ? 54.178 -38.658 -17.305 1.00 24.89 347 PRO A N 1
ATOM 2535 C CA . PRO A 1 363 ? 53.289 -38.154 -16.264 1.00 24.57 347 PRO A CA 1
ATOM 2536 C C . PRO A 1 363 ? 53.891 -36.901 -15.596 1.00 22.68 347 PRO A C 1
ATOM 2537 O O . PRO A 1 363 ? 55.134 -36.735 -15.492 1.00 22.84 347 PRO A O 1
ATOM 2541 N N . LEU A 1 364 ? 53.029 -36.004 -15.179 1.00 21.01 348 LEU A N 1
ATOM 2542 C CA . LEU A 1 364 ? 53.434 -34.820 -14.404 1.00 23.80 348 LEU A CA 1
ATOM 2543 C C . LEU A 1 364 ? 54.313 -35.245 -13.223 1.00 23.81 348 LEU A C 1
ATOM 2544 O O . LEU A 1 364 ? 54.173 -36.331 -12.666 1.00 22.69 348 LEU A O 1
ATOM 2549 N N . PRO A 1 365 ? 55.107 -34.312 -12.703 1.00 27.01 349 PRO A N 1
ATOM 2550 C CA . PRO A 1 365 ? 55.846 -34.521 -11.450 1.00 29.61 349 PRO A CA 1
ATOM 2551 C C . PRO A 1 365 ? 54.907 -34.952 -10.334 1.00 25.78 349 PRO A C 1
ATOM 2552 O O . PRO A 1 365 ? 53.867 -34.354 -10.176 1.00 25.37 349 PRO A O 1
ATOM 2556 N N . GLY A 1 366 ? 55.243 -36.063 -9.686 1.00 25.13 350 GLY A N 1
ATOM 2557 C CA . GLY A 1 366 ? 54.409 -36.623 -8.612 1.00 25.55 350 GLY A CA 1
ATOM 2558 C C . GLY A 1 366 ? 53.407 -37.660 -9.101 1.00 25.18 350 GLY A C 1
ATOM 2559 O O . GLY A 1 366 ? 52.662 -38.131 -8.300 1.00 22.05 350 GLY A O 1
ATOM 2560 N N . PHE A 1 367 ? 53.393 -37.977 -10.389 1.00 23.89 351 PHE A N 1
ATOM 2561 C CA . PHE A 1 367 ? 52.540 -38.985 -11.029 1.00 21.73 351 PHE A CA 1
ATOM 2562 C C . PHE A 1 367 ? 53.467 -40.082 -11.553 1.00 23.06 351 PHE A C 1
ATOM 2563 O O . PHE A 1 367 ? 54.661 -39.828 -11.820 1.00 23.23 351 PHE A O 1
ATOM 2571 N N . ASP A 1 368 ? 52.961 -41.290 -11.678 1.00 21.13 352 ASP A N 1
ATOM 2572 C CA . ASP A 1 368 ? 53.779 -42.415 -12.168 1.00 23.10 352 ASP A CA 1
ATOM 2573 C C . ASP A 1 368 ? 52.833 -43.400 -12.842 1.00 22.69 352 ASP A C 1
ATOM 2574 O O . ASP A 1 368 ? 51.736 -43.663 -12.300 1.00 23.25 352 ASP A O 1
ATOM 2579 N N . VAL A 1 369 ? 53.295 -43.942 -13.968 1.00 22.07 353 VAL A N 1
ATOM 2580 C CA . VAL A 1 369 ? 52.563 -44.970 -14.733 1.00 22.38 353 VAL A CA 1
ATOM 2581 C C . VAL A 1 369 ? 53.345 -46.280 -14.785 1.00 23.76 353 VAL A C 1
ATOM 2582 O O . VAL A 1 369 ? 54.529 -46.260 -15.177 1.00 25.10 353 VAL A O 1
ATOM 2586 N N . SER A 1 370 ? 52.627 -47.384 -14.564 1.00 22.77 354 SER A N 1
ATOM 2587 C CA . SER A 1 370 ? 53.043 -48.770 -14.859 1.00 24.32 354 SER A CA 1
ATOM 2588 C C . SER A 1 370 ? 52.131 -49.213 -16.003 1.00 24.74 354 SER A C 1
ATOM 2589 O O . SER A 1 370 ? 50.910 -48.999 -15.912 1.00 24.72 354 SER A O 1
ATOM 2592 N N . LEU A 1 371 ? 52.715 -49.832 -17.013 1.00 25.21 355 LEU A N 1
ATOM 2593 C CA . LEU A 1 371 ? 51.955 -50.545 -18.060 1.00 25.46 355 LEU A CA 1
ATOM 2594 C C . LEU A 1 371 ? 51.881 -52.006 -17.662 1.00 25.19 355 LEU A C 1
ATOM 2595 O O . LEU A 1 371 ? 52.935 -52.639 -17.509 1.00 28.15 355 LEU A O 1
ATOM 2600 N N . LEU A 1 372 ? 50.709 -52.534 -17.435 1.00 27.11 356 LEU A N 1
ATOM 2601 C CA . LEU A 1 372 ? 50.624 -53.969 -17.061 1.00 28.27 356 LEU A CA 1
ATOM 2602 C C . LEU A 1 372 ? 50.016 -54.768 -18.229 1.00 27.66 356 LEU A C 1
ATOM 2603 O O . LEU A 1 372 ? 48.999 -54.373 -18.776 1.00 28.42 356 LEU A O 1
ATOM 2608 N N . ASP A 1 373 ? 50.505 -55.973 -18.440 1.00 27.28 357 ASP A N 1
ATOM 2609 C CA . ASP A 1 373 ? 49.996 -56.842 -19.521 1.00 29.67 357 ASP A CA 1
ATOM 2610 C C . ASP A 1 373 ? 48.783 -57.598 -19.003 1.00 28.98 357 ASP A C 1
ATOM 2611 O O . ASP A 1 373 ? 48.293 -57.366 -17.859 1.00 30.07 357 ASP A O 1
ATOM 2616 N N . GLU A 1 374 ? 48.259 -58.437 -19.875 1.00 33.51 358 GLU A N 1
ATOM 2617 C CA . GLU A 1 374 ? 46.983 -59.146 -19.639 1.00 37.40 358 GLU A CA 1
ATOM 2618 C C . GLU A 1 374 ? 47.205 -60.232 -18.580 1.00 40.99 358 GLU A C 1
ATOM 2619 O O . GLU A 1 374 ? 46.210 -60.845 -18.172 1.00 43.49 358 GLU A O 1
ATOM 2625 N N . HIS A 1 375 ? 48.461 -60.514 -18.214 1.00 41.70 359 HIS A N 1
ATOM 2626 C CA . HIS A 1 375 ? 48.850 -61.412 -17.093 1.00 43.00 359 HIS A CA 1
ATOM 2627 C C . HIS A 1 375 ? 48.986 -60.625 -15.788 1.00 44.42 359 HIS A C 1
ATOM 2628 O O . HIS A 1 375 ? 49.334 -61.253 -14.805 1.00 48.13 359 HIS A O 1
ATOM 2635 N N . GLY A 1 376 ? 48.753 -59.309 -15.780 1.00 40.61 360 GLY A N 1
ATOM 2636 C CA . GLY A 1 376 ? 48.959 -58.436 -14.610 1.00 39.14 360 GLY A CA 1
ATOM 2637 C C . GLY A 1 376 ? 50.438 -58.084 -14.360 1.00 37.80 360 GLY A C 1
ATOM 2638 O O . GLY A 1 376 ? 50.721 -57.534 -13.304 1.00 40.80 360 GLY A O 1
ATOM 2639 N N . ARG A 1 377 ? 51.335 -58.337 -15.299 1.00 35.66 361 ARG A N 1
ATOM 2640 C CA . ARG A 1 377 ? 52.804 -58.166 -15.121 1.00 38.80 361 ARG A CA 1
ATOM 2641 C C . ARG A 1 377 ? 53.322 -56.922 -15.837 1.00 33.72 361 ARG A C 1
ATOM 2642 O O . ARG A 1 377 ? 52.785 -56.515 -16.872 1.00 30.94 361 ARG A O 1
ATOM 2650 N N . PRO A 1 378 ? 54.387 -56.286 -15.313 1.00 32.50 362 PRO A N 1
ATOM 2651 C CA . PRO A 1 378 ? 54.905 -55.069 -15.926 1.00 33.59 362 PRO A CA 1
ATOM 2652 C C . PRO A 1 378 ? 55.439 -55.317 -17.324 1.00 34.61 362 PRO A C 1
ATOM 2653 O O . PRO A 1 378 ? 56.031 -56.364 -17.589 1.00 32.79 362 PRO A O 1
ATOM 2657 N N . VAL A 1 379 ? 55.091 -54.403 -18.233 1.00 31.76 363 VAL A N 1
ATOM 2658 C CA . VAL A 1 379 ? 55.629 -54.331 -19.613 1.00 37.09 363 VAL A CA 1
ATOM 2659 C C . VAL A 1 379 ? 56.830 -53.365 -19.547 1.00 42.16 363 VAL A C 1
ATOM 2660 O O . VAL A 1 379 ? 56.600 -52.123 -19.221 1.00 46.79 363 VAL A O 1
ATOM 2664 N N . GLU A 1 380 ? 58.049 -53.846 -19.796 1.00 41.88 364 GLU A N 1
ATOM 2665 C CA . GLU A 1 380 ? 59.262 -52.967 -19.925 1.00 49.04 364 GLU A CA 1
ATOM 2666 C C . GLU A 1 380 ? 59.686 -52.789 -21.398 1.00 50.20 364 GLU A C 1
ATOM 2667 O O . GLU A 1 380 ? 60.506 -51.860 -21.660 1.00 51.05 364 GLU A O 1
ATOM 2673 N N . GLU A 1 381 ? 59.119 -53.573 -22.327 1.00 45.54 365 GLU A N 1
ATOM 2674 C CA . GLU A 1 381 ? 59.613 -53.743 -23.720 1.00 44.48 365 GLU A CA 1
ATOM 2675 C C . GLU A 1 381 ? 59.094 -52.579 -24.559 1.00 41.69 365 GLU A C 1
ATOM 2676 O O . GLU A 1 381 ? 57.877 -52.262 -24.479 1.00 37.79 365 GLU A O 1
ATOM 2682 N N . ILE A 1 382 ? 59.967 -51.971 -25.349 1.00 35.08 366 ILE A N 1
ATOM 2683 C CA . ILE A 1 382 ? 59.620 -50.792 -26.179 1.00 34.70 366 ILE A CA 1
ATOM 2684 C C . ILE A 1 382 ? 58.532 -51.253 -27.126 1.00 34.75 366 ILE A C 1
ATOM 2685 O O . ILE A 1 382 ? 58.707 -52.323 -27.660 1.00 31.29 366 ILE A O 1
ATOM 2690 N N . GLY A 1 383 ? 57.480 -50.460 -27.340 1.00 30.03 367 GLY A N 1
ATOM 2691 C CA . GLY A 1 383 ? 56.510 -50.702 -28.426 1.00 33.84 367 GLY A CA 1
ATOM 2692 C C . GLY A 1 383 ? 55.462 -51.742 -28.074 1.00 32.42 367 GLY A C 1
ATOM 2693 O O . GLY A 1 383 ? 54.594 -51.948 -28.883 1.00 34.22 367 GLY A O 1
ATOM 2694 N N . VAL A 1 384 ? 55.478 -52.296 -26.882 1.00 31.12 368 VAL A N 1
ATOM 2695 C CA . VAL A 1 384 ? 54.434 -53.284 -26.471 1.00 30.69 368 VAL A CA 1
ATOM 2696 C C . VAL A 1 384 ? 53.401 -52.577 -25.585 1.00 26.95 368 VAL A C 1
ATOM 2697 O O . VAL A 1 384 ? 53.822 -51.957 -24.600 1.00 27.24 368 VAL A O 1
ATOM 2701 N N . ALA A 1 385 ? 52.110 -52.714 -25.912 1.00 30.20 369 ALA A N 1
ATOM 2702 C CA . ALA A 1 385 ? 51.001 -52.045 -25.207 1.00 29.18 369 ALA A CA 1
ATOM 2703 C C . ALA A 1 385 ? 50.697 -52.797 -23.925 1.00 29.27 369 ALA A C 1
ATOM 2704 O O . ALA A 1 385 ? 50.887 -54.030 -23.838 1.00 29.65 369 ALA A O 1
ATOM 2706 N N . GLY A 1 386 ? 50.400 -52.053 -22.870 1.00 25.69 370 GLY A N 1
ATOM 2707 C CA . GLY A 1 386 ? 49.777 -52.624 -21.685 1.00 26.91 370 GLY A CA 1
ATOM 2708 C C . GLY A 1 386 ? 48.784 -51.623 -21.149 1.00 24.41 370 GLY A C 1
ATOM 2709 O O . GLY A 1 386 ? 48.693 -50.524 -21.718 1.00 25.79 370 GLY A O 1
ATOM 2710 N N . GLN A 1 387 ? 48.095 -51.971 -20.076 1.00 24.34 371 GLN A N 1
ATOM 2711 C CA . GLN A 1 387 ? 47.038 -51.097 -19.510 1.00 23.59 371 GLN A CA 1
ATOM 2712 C C . GLN A 1 387 ? 47.685 -50.135 -18.532 1.00 23.64 371 GLN A C 1
ATOM 2713 O O . GLN A 1 387 ? 48.410 -50.581 -17.651 1.00 24.52 371 GLN A O 1
ATOM 2719 N N . ILE A 1 388 ? 47.402 -48.848 -18.673 1.00 23.34 372 ILE A N 1
ATOM 2720 C CA . ILE A 1 388 ? 47.956 -47.800 -17.762 1.00 22.95 372 ILE A CA 1
ATOM 2721 C C . ILE A 1 388 ? 47.384 -48.039 -16.378 1.00 23.83 372 ILE A C 1
ATOM 2722 O O . ILE A 1 388 ? 46.121 -48.151 -16.265 1.00 24.95 372 ILE A O 1
ATOM 2727 N N . HIS A 1 389 ? 48.273 -48.187 -15.386 1.00 22.16 373 HIS A N 1
ATOM 2728 C CA . HIS A 1 389 ? 47.912 -48.133 -13.954 1.00 22.65 373 HIS A CA 1
ATOM 2729 C C . HIS A 1 389 ? 48.608 -46.870 -13.451 1.00 22.39 373 HIS A C 1
ATOM 2730 O O . HIS A 1 389 ? 49.842 -46.767 -13.631 1.00 21.95 373 HIS A O 1
ATOM 2737 N N . LEU A 1 390 ? 47.825 -45.915 -12.925 1.00 23.68 374 LEU A N 1
ATOM 2738 C CA . LEU A 1 390 ? 48.332 -44.561 -12.571 1.00 23.24 374 LEU A CA 1
ATOM 2739 C C . LEU A 1 390 ? 48.447 -44.427 -11.057 1.00 22.33 374 LEU A C 1
ATOM 2740 O O . LEU A 1 390 ? 47.448 -44.655 -10.342 1.00 22.54 374 LEU A O 1
ATOM 2745 N N . ARG A 1 391 ? 49.589 -43.951 -10.600 1.00 22.67 375 ARG A N 1
ATOM 2746 C CA . ARG A 1 391 ? 49.799 -43.478 -9.215 1.00 23.53 375 ARG A CA 1
ATOM 2747 C C . ARG A 1 391 ? 49.760 -41.944 -9.283 1.00 23.31 375 ARG A C 1
ATOM 2748 O O . ARG A 1 391 ? 50.565 -41.338 -10.069 1.00 23.25 375 ARG A O 1
ATOM 2756 N N . ALA A 1 392 ? 48.798 -41.339 -8.575 1.00 24.11 376 ALA A N 1
ATOM 2757 C CA . ALA A 1 392 ? 48.526 -39.898 -8.737 1.00 24.11 376 ALA A CA 1
ATOM 2758 C C . ALA A 1 392 ? 48.192 -39.321 -7.368 1.00 25.35 376 ALA A C 1
ATOM 2759 O O . ALA A 1 392 ? 47.449 -39.943 -6.580 1.00 26.89 376 ALA A O 1
ATOM 2761 N N . PRO A 1 393 ? 48.591 -38.069 -7.119 1.00 23.86 377 PRO A N 1
ATOM 2762 C CA . PRO A 1 393 ? 48.164 -37.358 -5.933 1.00 22.76 377 PRO A CA 1
ATOM 2763 C C . PRO A 1 393 ? 46.772 -36.749 -6.095 1.00 23.73 377 PRO A C 1
ATOM 2764 O O . PRO A 1 393 ? 46.266 -36.158 -5.109 1.00 22.92 377 PRO A O 1
ATOM 2768 N N . SER A 1 394 ? 46.171 -36.889 -7.279 1.00 21.82 378 SER A N 1
ATOM 2769 C CA . SER A 1 394 ? 44.887 -36.252 -7.630 1.00 21.72 378 SER A CA 1
ATOM 2770 C C . SER A 1 394 ? 43.802 -37.308 -7.768 1.00 21.44 378 SER A C 1
ATOM 2771 O O . SER A 1 394 ? 42.843 -37.065 -8.470 1.00 20.87 378 SER A O 1
ATOM 2774 N N . MET A 1 395 ? 43.949 -38.461 -7.122 1.00 21.67 379 MET A N 1
ATOM 2775 C CA . MET A 1 395 ? 43.013 -39.596 -7.280 1.00 23.45 379 MET A CA 1
ATOM 2776 C C . MET A 1 395 ? 41.614 -39.267 -6.742 1.00 24.42 379 MET A C 1
ATOM 2777 O O . MET A 1 395 ? 41.484 -38.726 -5.603 1.00 21.54 379 MET A O 1
ATOM 2782 N N . PHE A 1 396 ? 40.583 -39.743 -7.450 1.00 22.15 380 PHE A N 1
ATOM 2783 C CA . PHE A 1 396 ? 39.187 -39.677 -7.017 1.00 22.79 380 PHE A CA 1
ATOM 2784 C C . PHE A 1 396 ? 39.035 -40.500 -5.741 1.00 23.37 380 PHE A C 1
ATOM 2785 O O . PHE A 1 396 ? 39.880 -41.415 -5.481 1.00 22.73 380 PHE A O 1
ATOM 2793 N N . SER A 1 397 ? 38.042 -40.121 -4.943 1.00 22.27 381 SER A N 1
ATOM 2794 C CA . SER A 1 397 ? 37.694 -40.790 -3.664 1.00 24.20 381 SER A CA 1
ATOM 2795 C C . SER A 1 397 ? 36.947 -42.095 -3.944 1.00 26.11 381 SER A C 1
ATOM 2796 O O . SER A 1 397 ? 37.063 -43.041 -3.125 1.00 26.37 381 SER A O 1
ATOM 2799 N N . GLY A 1 398 ? 36.264 -42.209 -5.072 1.00 23.99 382 GLY A N 1
ATOM 2800 C CA . GLY A 1 398 ? 35.357 -43.325 -5.364 1.00 24.86 382 GLY A CA 1
ATOM 2801 C C . GLY A 1 398 ? 34.222 -42.905 -6.279 1.00 23.59 382 GLY A C 1
ATOM 2802 O O . GLY A 1 398 ? 34.122 -41.695 -6.629 1.00 23.68 382 GLY A O 1
ATOM 2803 N N . TYR A 1 399 ? 33.484 -43.879 -6.779 1.00 23.80 383 TYR A N 1
ATOM 2804 C CA . TYR A 1 399 ? 32.250 -43.639 -7.555 1.00 24.67 383 TYR A CA 1
ATOM 2805 C C . TYR A 1 399 ? 31.081 -43.546 -6.589 1.00 24.24 383 TYR A C 1
ATOM 2806 O O . TYR A 1 399 ? 30.931 -44.438 -5.672 1.00 26.28 383 TYR A O 1
ATOM 2815 N N . TRP A 1 400 ? 30.299 -42.498 -6.776 1.00 24.80 384 TRP A N 1
ATOM 2816 C CA . TRP A 1 400 ? 29.133 -42.180 -5.920 1.00 25.80 384 TRP A CA 1
ATOM 2817 C C . TRP A 1 400 ? 28.199 -43.391 -5.800 1.00 26.90 384 TRP A C 1
ATOM 2818 O O . TRP A 1 400 ? 27.712 -43.912 -6.851 1.00 25.75 384 TRP A O 1
ATOM 2829 N N . ASP A 1 401 ? 27.979 -43.839 -4.567 1.00 29.25 385 ASP A N 1
ATOM 2830 C CA . ASP A 1 401 ? 27.094 -44.973 -4.239 1.00 29.16 385 ASP A CA 1
ATOM 2831 C C . ASP A 1 401 ? 27.406 -46.225 -5.058 1.00 31.13 385 ASP A C 1
ATOM 2832 O O . ASP A 1 401 ? 26.441 -46.944 -5.379 1.00 32.56 385 ASP A O 1
ATOM 2837 N N . ASP A 1 402 ? 28.661 -46.508 -5.416 1.00 27.98 386 ASP A N 1
ATOM 2838 C CA . ASP A 1 402 ? 29.031 -47.695 -6.242 1.00 27.26 386 ASP A CA 1
ATOM 2839 C C . ASP A 1 402 ? 30.361 -48.262 -5.750 1.00 29.06 386 ASP A C 1
ATOM 2840 O O . ASP A 1 402 ? 31.402 -48.181 -6.419 1.00 27.91 386 ASP A O 1
ATOM 2845 N N . PRO A 1 403 ? 30.403 -48.835 -4.529 1.00 27.74 387 PRO A N 1
ATOM 2846 C CA . PRO A 1 403 ? 31.634 -49.407 -3.982 1.00 30.19 387 PRO A CA 1
ATOM 2847 C C . PRO A 1 403 ? 32.160 -50.565 -4.847 1.00 31.28 387 PRO A C 1
ATOM 2848 O O . PRO A 1 403 ? 33.362 -50.745 -4.926 1.00 30.25 387 PRO A O 1
ATOM 2852 N N . GLU A 1 404 ? 31.287 -51.266 -5.561 1.00 33.94 388 GLU A N 1
ATOM 2853 C CA . GLU A 1 404 ? 31.732 -52.406 -6.404 1.00 37.38 388 GLU A CA 1
ATOM 2854 C C . GLU A 1 404 ? 32.508 -51.857 -7.613 1.00 36.42 388 GLU A C 1
ATOM 2855 O O . GLU A 1 404 ? 33.566 -52.401 -7.960 1.00 33.70 388 GLU A O 1
ATOM 2861 N N . ALA A 1 405 ? 31.992 -50.813 -8.253 1.00 32.17 389 ALA A N 1
ATOM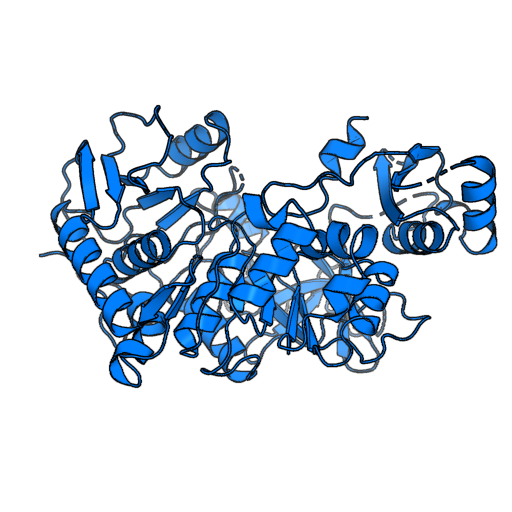 2862 C CA . ALA A 1 405 ? 32.675 -50.206 -9.411 1.00 30.94 389 ALA A CA 1
ATOM 2863 C C . ALA A 1 405 ? 33.997 -49.625 -8.886 1.00 29.55 389 ALA A C 1
ATOM 2864 O O . ALA A 1 405 ? 35.048 -49.777 -9.582 1.00 30.76 389 ALA A O 1
ATOM 2866 N N . THR A 1 406 ? 33.963 -48.987 -7.714 1.00 28.09 390 THR A N 1
ATOM 2867 C CA . THR A 1 406 ? 35.174 -48.399 -7.100 1.00 28.36 390 THR A CA 1
ATOM 2868 C C . THR A 1 406 ? 36.248 -49.497 -6.987 1.00 32.09 390 THR A C 1
ATOM 2869 O O . THR A 1 406 ? 37.423 -49.283 -7.379 1.00 29.28 390 THR A O 1
ATOM 2873 N N . ALA A 1 407 ? 35.894 -50.662 -6.466 1.00 30.73 391 ALA A N 1
ATOM 2874 C CA . ALA A 1 407 ? 36.868 -51.739 -6.204 1.00 31.50 391 ALA A CA 1
ATOM 2875 C C . ALA A 1 407 ? 37.427 -52.299 -7.528 1.00 29.43 391 ALA A C 1
ATOM 2876 O O . ALA A 1 407 ? 38.491 -52.911 -7.489 1.00 33.16 391 ALA A O 1
ATOM 2878 N N . ARG A 1 408 ? 36.724 -52.178 -8.648 1.00 29.46 392 ARG A N 1
ATOM 2879 C CA . ARG A 1 408 ? 37.228 -52.669 -9.951 1.00 31.78 392 ARG A CA 1
ATOM 2880 C C . ARG A 1 408 ? 38.187 -51.650 -10.593 1.00 30.40 392 ARG A C 1
ATOM 2881 O O . ARG A 1 408 ? 38.857 -51.996 -11.560 1.00 32.70 392 ARG A O 1
ATOM 2889 N N . VAL A 1 409 ? 38.218 -50.418 -10.120 1.00 29.71 393 VAL A N 1
ATOM 2890 C CA . VAL A 1 409 ? 38.991 -49.323 -10.782 1.00 29.79 393 VAL A CA 1
ATOM 2891 C C . VAL A 1 409 ? 40.112 -48.800 -9.889 1.00 30.88 393 VAL A C 1
ATOM 2892 O O . VAL A 1 409 ? 41.234 -48.529 -10.422 1.00 27.93 393 VAL A O 1
ATOM 2896 N N . LEU A 1 410 ? 39.824 -48.562 -8.610 1.00 28.41 394 LEU A N 1
ATOM 2897 C CA . LEU A 1 410 ? 40.879 -48.217 -7.613 1.00 30.44 394 LEU A CA 1
ATOM 2898 C C . LEU A 1 410 ? 41.367 -49.501 -6.996 1.00 30.91 394 LEU A C 1
ATOM 2899 O O . LEU A 1 410 ? 40.744 -49.990 -6.039 1.00 28.82 394 LEU A O 1
ATOM 2904 N N . VAL A 1 411 ? 42.422 -50.070 -7.540 1.00 30.33 395 VAL A N 1
ATOM 2905 C CA . VAL A 1 411 ? 42.790 -51.474 -7.217 1.00 30.34 395 VAL A CA 1
ATOM 2906 C C . VAL A 1 411 ? 44.112 -51.445 -6.472 1.00 29.82 395 VAL A C 1
ATOM 2907 O O . VAL A 1 411 ? 44.852 -50.432 -6.519 1.00 29.82 395 VAL A O 1
ATOM 2911 N N . SER A 1 412 ? 44.348 -52.496 -5.716 1.00 30.11 396 SER A N 1
ATOM 2912 C CA . SER A 1 412 ? 45.607 -52.694 -5.000 1.00 31.22 396 SER A CA 1
ATOM 2913 C C . SER A 1 412 ? 46.745 -52.546 -6.026 1.00 29.91 396 SER A C 1
ATOM 2914 O O . SER A 1 412 ? 46.617 -53.082 -7.155 1.00 28.85 396 SER A O 1
ATOM 2917 N N . ASP A 1 413 ? 47.806 -51.805 -5.703 1.00 26.83 397 ASP A N 1
ATOM 2918 C CA . ASP A 1 413 ? 48.965 -51.571 -6.589 1.00 26.50 397 ASP A CA 1
ATOM 2919 C C . ASP A 1 413 ? 49.536 -52.933 -6.976 1.00 30.66 397 ASP A C 1
ATOM 2920 O O . ASP A 1 413 ? 50.025 -53.680 -6.130 1.00 27.39 397 ASP A O 1
ATOM 2925 N N . PRO A 1 414 ? 49.530 -53.312 -8.262 1.00 29.80 398 PRO A N 1
ATOM 2926 C CA . PRO A 1 414 ? 50.027 -54.645 -8.618 1.00 32.49 398 PRO A CA 1
ATOM 2927 C C . PRO A 1 414 ? 51.517 -54.851 -8.412 1.00 30.64 398 PRO A C 1
ATOM 2928 O O . PRO A 1 414 ? 51.909 -55.971 -8.286 1.00 31.17 398 PRO A O 1
ATOM 2932 N N . LEU A 1 415 ? 52.298 -53.781 -8.313 1.00 29.64 399 LEU A N 1
ATOM 2933 C CA . LEU A 1 415 ? 53.752 -53.859 -8.003 1.00 31.42 399 LEU A CA 1
ATOM 2934 C C . LEU A 1 415 ? 54.036 -53.809 -6.479 1.00 32.93 399 LEU A C 1
ATOM 2935 O O . LEU A 1 415 ? 55.249 -53.795 -6.111 1.00 34.05 399 LEU A O 1
ATOM 2940 N N . ASP A 1 416 ? 53.000 -53.600 -5.669 1.00 33.28 400 ASP A N 1
ATOM 2941 C CA . ASP A 1 416 ? 53.095 -53.474 -4.177 1.00 34.24 400 ASP A CA 1
ATOM 2942 C C . ASP A 1 416 ? 51.768 -53.859 -3.524 1.00 30.97 400 ASP A C 1
ATOM 2943 O O . ASP A 1 416 ? 51.126 -53.072 -2.836 1.00 32.25 400 ASP A O 1
ATOM 2948 N N . PRO A 1 417 ? 51.256 -55.082 -3.765 1.00 31.15 401 PRO A N 1
ATOM 2949 C CA . PRO A 1 417 ? 49.884 -55.401 -3.385 1.00 29.83 401 PRO A CA 1
ATOM 2950 C C . PRO A 1 417 ? 49.644 -55.552 -1.867 1.00 31.60 401 PRO A C 1
ATOM 2951 O O . PRO A 1 417 ? 48.503 -55.585 -1.476 1.00 32.59 401 PRO A O 1
ATOM 2955 N N . ARG A 1 418 ? 50.694 -55.672 -1.050 1.00 30.87 402 ARG A N 1
ATOM 2956 C CA . ARG A 1 418 ? 50.530 -55.996 0.397 1.00 31.35 402 ARG A CA 1
ATOM 2957 C C . ARG A 1 418 ? 50.435 -54.694 1.214 1.00 30.25 402 ARG A C 1
ATOM 2958 O O . ARG A 1 418 ? 49.998 -54.768 2.366 1.00 31.52 402 ARG A O 1
ATOM 2966 N N . SER A 1 419 ? 50.748 -53.521 0.654 1.00 32.43 403 SER A N 1
ATOM 2967 C CA . SER A 1 419 ? 50.762 -52.223 1.392 1.00 31.47 403 SER A CA 1
ATOM 2968 C C . SER A 1 419 ? 49.378 -51.615 1.639 1.00 33.87 403 SER A C 1
ATOM 2969 O O . SER A 1 419 ? 49.261 -50.781 2.562 1.00 33.44 403 SER A O 1
ATOM 2972 N N . GLY A 1 420 ? 48.375 -51.894 0.802 1.00 29.74 404 GLY A N 1
ATOM 2973 C CA . GLY A 1 420 ? 47.102 -51.149 0.897 1.00 29.80 404 GLY A CA 1
ATOM 2974 C C . GLY A 1 420 ? 47.034 -49.967 -0.067 1.00 29.48 404 GLY A C 1
ATOM 2975 O O . GLY A 1 420 ? 45.972 -49.426 -0.250 1.00 30.79 404 GLY A O 1
ATOM 2976 N N . ARG A 1 421 ? 48.147 -49.557 -0.628 1.00 30.06 405 ARG A N 1
ATOM 2977 C CA . ARG A 1 421 ? 48.200 -48.484 -1.652 1.00 30.77 405 ARG A CA 1
ATOM 2978 C C . ARG A 1 421 ? 47.400 -48.909 -2.877 1.00 33.40 405 ARG A C 1
ATOM 2979 O O . ARG A 1 421 ? 47.489 -50.117 -3.247 1.00 29.23 405 ARG A O 1
ATOM 2987 N N . THR A 1 422 ? 46.658 -47.961 -3.453 1.00 31.25 406 THR A N 1
ATOM 2988 C CA . THR A 1 422 ? 45.809 -48.193 -4.642 1.00 31.95 406 THR A CA 1
ATOM 2989 C C . THR A 1 422 ? 46.386 -47.416 -5.815 1.00 30.00 406 THR A C 1
ATOM 2990 O O . THR A 1 422 ? 47.131 -46.419 -5.604 1.00 29.80 406 THR A O 1
ATOM 2994 N N . VAL A 1 423 ? 46.027 -47.901 -7.004 1.00 28.42 407 VAL A N 1
ATOM 2995 C CA . VAL A 1 423 ? 46.329 -47.249 -8.289 1.00 28.94 407 VAL A CA 1
ATOM 2996 C C . VAL A 1 423 ? 45.031 -47.141 -9.053 1.00 28.90 407 VAL A C 1
ATOM 2997 O O . VAL A 1 423 ? 44.108 -47.943 -8.768 1.00 27.94 407 VAL A O 1
ATOM 3001 N N . LEU A 1 424 ? 45.038 -46.285 -10.082 1.00 25.61 408 LEU A N 1
ATOM 3002 C CA . LEU A 1 424 ? 43.926 -46.184 -11.035 1.00 25.81 408 LEU A CA 1
ATOM 3003 C C . LEU A 1 424 ? 44.194 -47.174 -12.172 1.00 24.92 408 LEU A C 1
ATOM 3004 O O . LEU A 1 424 ? 45.146 -46.969 -12.953 1.00 26.73 408 LEU A O 1
ATOM 3009 N N . ARG A 1 425 ? 43.369 -48.206 -12.257 1.00 26.22 409 ARG A N 1
ATOM 3010 C CA . ARG A 1 425 ? 43.268 -49.094 -13.441 1.00 26.90 409 ARG A CA 1
ATOM 3011 C C . ARG A 1 425 ? 42.473 -48.358 -14.525 1.00 27.50 409 ARG A C 1
ATOM 3012 O O . ARG A 1 425 ? 41.246 -48.357 -14.467 1.00 27.16 409 ARG A O 1
ATOM 3020 N N . SER A 1 426 ? 43.165 -47.723 -15.446 1.00 24.01 410 SER A N 1
ATOM 3021 C CA . SER A 1 426 ? 42.661 -46.587 -16.249 1.00 26.54 410 SER A CA 1
ATOM 3022 C C . SER A 1 426 ? 41.645 -46.993 -17.307 1.00 27.23 410 SER A C 1
ATOM 3023 O O . SER A 1 426 ? 40.852 -46.098 -17.697 1.00 28.35 410 SER A O 1
ATOM 3026 N N . GLY A 1 427 ? 41.705 -48.219 -17.780 1.00 26.24 411 GLY A N 1
ATOM 3027 C CA . GLY A 1 427 ? 40.877 -48.639 -18.936 1.00 27.97 411 GLY A CA 1
ATOM 3028 C C . GLY A 1 427 ? 41.520 -48.210 -20.253 1.00 28.23 411 GLY A C 1
ATOM 3029 O O . GLY A 1 427 ? 40.925 -48.396 -21.333 1.00 28.62 411 GLY A O 1
ATOM 3030 N N . ASP A 1 428 ? 42.718 -47.649 -20.187 1.00 26.49 412 ASP A N 1
ATOM 3031 C CA . ASP A 1 428 ? 43.451 -47.170 -21.387 1.00 24.38 412 ASP A CA 1
ATOM 3032 C C . ASP A 1 428 ? 44.645 -48.055 -21.673 1.00 25.11 412 ASP A C 1
ATOM 3033 O O . ASP A 1 428 ? 45.411 -48.368 -20.753 1.00 25.82 412 ASP A O 1
ATOM 3038 N N . LEU A 1 429 ? 44.875 -48.345 -22.938 1.00 25.78 413 LEU A N 1
ATOM 3039 C CA . LEU A 1 429 ? 46.142 -48.976 -23.390 1.00 26.94 413 LEU A CA 1
ATOM 3040 C C . LEU A 1 429 ? 47.132 -47.915 -23.824 1.00 25.23 413 LEU A C 1
ATOM 3041 O O . LEU A 1 429 ? 46.735 -46.859 -24.345 1.00 26.61 413 LEU A O 1
ATOM 3046 N N . ALA A 1 430 ? 48.415 -48.228 -23.640 1.00 24.02 414 ALA A N 1
ATOM 3047 C CA . ALA A 1 430 ? 49.508 -47.393 -24.121 1.00 22.76 414 ALA A CA 1
ATOM 3048 C C . ALA A 1 430 ? 50.761 -48.239 -24.258 1.00 24.86 414 ALA A C 1
ATOM 3049 O O . ALA A 1 430 ? 50.836 -49.347 -23.672 1.00 24.84 414 ALA A O 1
ATOM 3051 N N . TYR A 1 431 ? 51.694 -47.727 -25.043 1.00 23.41 415 TYR A N 1
ATOM 3052 C CA . TYR A 1 431 ? 53.021 -48.341 -25.143 1.00 23.93 415 TYR A CA 1
ATOM 3053 C C . TYR A 1 431 ? 54.057 -47.238 -24.952 1.00 23.30 415 TYR A C 1
ATOM 3054 O O . TYR A 1 431 ? 53.711 -46.041 -25.091 1.00 23.85 415 TYR A O 1
ATOM 3063 N N . ARG A 1 432 ? 55.303 -47.618 -24.678 1.00 25.13 416 ARG A N 1
ATOM 3064 C CA . ARG A 1 432 ? 56.446 -46.673 -24.562 1.00 25.23 416 ARG A CA 1
ATOM 3065 C C . ARG A 1 432 ? 57.328 -46.720 -25.803 1.00 25.95 416 ARG A C 1
ATOM 3066 O O . ARG A 1 432 ? 57.411 -47.769 -26.448 1.00 28.54 416 ARG A O 1
ATOM 3074 N N . GLY A 1 433 ? 57.940 -45.585 -26.115 1.00 24.79 417 GLY A N 1
ATOM 3075 C CA . GLY A 1 433 ? 58.984 -45.427 -27.117 1.00 26.20 417 GLY A CA 1
ATOM 3076 C C . GLY A 1 433 ? 60.353 -45.619 -26.511 1.00 24.79 417 GLY A C 1
ATOM 3077 O O . GLY A 1 433 ? 60.449 -45.937 -25.315 1.00 23.41 417 GLY A O 1
ATOM 3078 N N . GLU A 1 434 ? 61.390 -45.463 -27.339 1.00 26.09 418 GLU A N 1
ATOM 3079 C CA . GLU A 1 434 ? 62.799 -45.743 -26.938 1.00 29.57 418 GLU A CA 1
ATOM 3080 C C . GLU A 1 434 ? 63.228 -44.807 -25.818 1.00 28.76 418 GLU A C 1
ATOM 3081 O O . GLU A 1 434 ? 64.096 -45.189 -25.008 1.00 28.59 418 GLU A O 1
ATOM 3087 N N . ASP A 1 435 ? 62.551 -43.671 -25.668 1.00 26.30 419 ASP A N 1
ATOM 3088 C CA . ASP A 1 435 ? 62.945 -42.677 -24.639 1.00 24.44 419 ASP A CA 1
ATOM 3089 C C . ASP A 1 435 ? 62.016 -42.762 -23.413 1.00 23.97 419 ASP A C 1
ATOM 3090 O O . ASP A 1 435 ? 62.128 -41.879 -22.505 1.00 25.59 419 ASP A O 1
ATOM 3095 N N . GLY A 1 436 ? 61.176 -43.794 -23.303 1.00 24.06 420 GLY A N 1
ATOM 3096 C CA . GLY A 1 436 ? 60.279 -43.968 -22.152 1.00 26.41 420 GLY A CA 1
ATOM 3097 C C . GLY A 1 436 ? 58.990 -43.141 -22.250 1.00 24.66 420 GLY A C 1
ATOM 3098 O O . GLY A 1 436 ? 58.228 -43.155 -21.235 1.00 24.64 420 GLY A O 1
ATOM 3099 N N . GLU A 1 437 ? 58.777 -42.407 -23.347 1.00 24.12 421 GLU A N 1
ATOM 3100 C CA . GLU A 1 437 ? 57.554 -41.568 -23.541 1.00 24.74 421 GLU A CA 1
ATOM 3101 C C . GLU A 1 437 ? 56.394 -42.512 -23.883 1.00 22.47 421 GLU A C 1
ATOM 3102 O O . GLU A 1 437 ? 56.648 -43.537 -24.506 1.00 23.44 421 GLU A O 1
ATOM 3108 N N . LEU A 1 438 ? 55.178 -42.159 -23.459 1.00 21.04 422 LEU A N 1
ATOM 3109 C CA . LEU A 1 438 ? 53.948 -42.896 -23.751 1.00 21.93 422 LEU A CA 1
ATOM 3110 C C . LEU A 1 438 ? 53.272 -42.458 -25.062 1.00 22.76 422 LEU A C 1
ATOM 3111 O O . LEU A 1 438 ? 53.387 -41.280 -25.503 1.00 24.67 422 LEU A O 1
ATOM 3116 N N . TYR A 1 439 ? 52.493 -43.394 -25.591 1.00 22.33 423 TYR A N 1
ATOM 3117 C CA . TYR A 1 439 ? 51.631 -43.296 -26.779 1.00 22.60 423 TYR A CA 1
ATOM 3118 C C . TYR A 1 439 ? 50.331 -44.013 -26.403 1.00 23.13 423 TYR A C 1
ATOM 3119 O O . TYR A 1 439 ? 50.331 -45.165 -26.005 1.00 24.58 423 TYR A O 1
ATOM 3128 N N . PHE A 1 440 ? 49.251 -43.290 -26.530 1.00 24.88 424 PHE A N 1
ATOM 3129 C CA . PHE A 1 440 ? 47.899 -43.767 -26.190 1.00 25.09 424 PHE A CA 1
ATOM 3130 C C . PHE A 1 440 ? 47.528 -44.781 -27.270 1.00 26.78 424 PHE A C 1
ATOM 3131 O O . PHE A 1 440 ? 47.798 -44.549 -28.504 1.00 28.39 424 PHE A O 1
ATOM 3139 N N . ALA A 1 441 ? 46.892 -45.874 -26.882 1.00 26.59 425 ALA A N 1
ATOM 3140 C CA . ALA A 1 441 ? 46.562 -46.966 -27.831 1.00 27.21 425 ALA A CA 1
ATOM 3141 C C . ALA A 1 441 ? 45.110 -47.430 -27.706 1.00 29.22 425 ALA A C 1
ATOM 3142 O O . ALA A 1 441 ? 44.835 -48.555 -28.131 1.00 30.96 425 ALA A O 1
ATOM 3144 N N . GLY A 1 442 ? 44.210 -46.577 -27.203 1.00 27.06 426 GLY A N 1
ATOM 3145 C CA . GLY A 1 442 ? 42.771 -46.835 -27.233 1.00 28.03 426 GLY A CA 1
ATOM 3146 C C . GLY A 1 442 ? 42.285 -47.385 -25.913 1.00 28.03 426 GLY A C 1
ATOM 3147 O O . GLY A 1 442 ? 43.095 -47.806 -25.054 1.00 25.74 426 GLY A O 1
ATOM 3148 N N . ARG A 1 443 ? 40.972 -47.389 -25.741 1.00 28.75 427 ARG A N 1
ATOM 3149 C CA . ARG A 1 443 ? 40.335 -48.019 -24.573 1.00 29.68 427 ARG A CA 1
ATOM 3150 C C . ARG A 1 443 ? 40.551 -49.525 -24.641 1.00 28.32 427 ARG A C 1
ATOM 3151 O O . ARG A 1 443 ? 40.284 -50.104 -25.681 1.00 28.23 427 ARG A O 1
ATOM 3159 N N . VAL A 1 444 ? 40.926 -50.156 -23.525 1.00 26.42 428 VAL A N 1
ATOM 3160 C CA . VAL A 1 444 ? 41.130 -51.629 -23.449 1.00 30.02 428 VAL A CA 1
ATOM 3161 C C . VAL A 1 444 ? 39.871 -52.351 -23.974 1.00 31.73 428 VAL A C 1
ATOM 3162 O O . VAL A 1 444 ? 40.001 -53.411 -24.663 1.00 33.44 428 VAL A O 1
ATOM 3166 N N . ASP A 1 445 ? 38.697 -51.869 -23.565 1.00 34.31 429 ASP A N 1
ATOM 3167 C CA . ASP A 1 445 ? 37.385 -52.528 -23.814 1.00 40.33 429 ASP A CA 1
ATOM 3168 C C . ASP A 1 445 ? 36.859 -52.190 -25.209 1.00 39.92 429 ASP A C 1
ATOM 3169 O O . ASP A 1 445 ? 35.847 -52.797 -25.576 1.00 42.59 429 ASP A O 1
ATOM 3174 N N . ALA A 1 446 ? 37.457 -51.276 -25.971 1.00 36.95 430 ALA A N 1
ATOM 3175 C CA . ALA A 1 446 ? 36.885 -50.848 -27.267 1.00 38.72 430 ALA A CA 1
ATOM 3176 C C . ALA A 1 446 ? 37.852 -51.137 -28.411 1.00 39.16 430 ALA A C 1
ATOM 3177 O O . ALA A 1 446 ? 37.809 -50.375 -29.360 1.00 50.44 430 ALA A O 1
ATOM 3179 N N . GLN A 1 447 ? 38.749 -52.102 -28.308 1.00 34.86 431 GLN A N 1
ATOM 3180 C CA . GLN A 1 447 ? 39.649 -52.489 -29.440 1.00 35.10 431 GLN A CA 1
ATOM 3181 C C . GLN A 1 447 ? 38.911 -53.540 -30.293 1.00 41.40 431 GLN A C 1
ATOM 3182 O O . GLN A 1 447 ? 38.573 -54.537 -29.525 1.00 39.11 431 GLN A O 1
ATOM 3188 N N . ILE A 1 450 ? 40.097 -57.557 -37.182 1.00 52.00 434 ILE A N 1
ATOM 3189 C CA . ILE A 1 450 ? 39.099 -57.893 -38.258 1.00 49.78 434 ILE A CA 1
ATOM 3190 C C . ILE A 1 450 ? 39.312 -59.280 -38.829 1.00 59.21 434 ILE A C 1
ATOM 3191 O O . ILE A 1 450 ? 38.334 -60.034 -39.072 1.00 64.60 434 ILE A O 1
ATOM 3196 N N . ARG A 1 451 ? 40.554 -59.631 -39.030 1.00 61.74 435 ARG A N 1
ATOM 3197 C CA . ARG A 1 451 ? 40.882 -60.969 -39.535 1.00 55.28 435 ARG A CA 1
ATOM 3198 C C . ARG A 1 451 ? 42.122 -61.368 -38.754 1.00 51.71 435 ARG A C 1
ATOM 3199 O O . ARG A 1 451 ? 43.225 -61.520 -39.392 1.00 52.51 435 ARG A O 1
ATOM 3207 N N . GLY A 1 452 ? 41.963 -61.402 -37.432 1.00 53.99 436 GLY A N 1
ATOM 3208 C CA . GLY A 1 452 ? 43.039 -61.548 -36.425 1.00 54.36 436 GLY A CA 1
ATOM 3209 C C . GLY A 1 452 ? 43.964 -60.343 -36.391 1.00 55.65 436 GLY A C 1
ATOM 3210 O O . GLY A 1 452 ? 45.168 -60.532 -35.989 1.00 48.90 436 GLY A O 1
ATOM 3211 N N . ASN A 1 453 ? 43.453 -59.172 -36.830 1.00 52.01 437 ASN A N 1
ATOM 3212 C CA . ASN A 1 453 ? 44.205 -57.889 -36.870 1.00 46.43 437 ASN A CA 1
ATOM 3213 C C . ASN A 1 453 ? 43.452 -56.785 -36.107 1.00 39.42 437 ASN A C 1
ATOM 3214 O O . ASN A 1 453 ? 42.318 -56.489 -36.455 1.00 40.92 437 ASN A O 1
ATOM 3219 N N . ARG A 1 454 ? 44.121 -56.209 -35.110 1.00 41.26 438 ARG A N 1
ATOM 3220 C CA . ARG A 1 454 ? 43.702 -54.976 -34.410 1.00 39.74 438 ARG A CA 1
ATOM 3221 C C . ARG A 1 454 ? 43.573 -53.854 -35.460 1.00 37.96 438 ARG A C 1
ATOM 3222 O O . ARG A 1 454 ? 44.521 -53.573 -36.223 1.00 34.51 438 ARG A O 1
ATOM 3230 N N . VAL A 1 455 ? 42.401 -53.245 -35.581 1.00 36.51 439 VAL A N 1
ATOM 3231 C CA . VAL A 1 455 ? 42.214 -52.077 -36.476 1.00 38.98 439 VAL A CA 1
ATOM 3232 C C . VAL A 1 455 ? 42.633 -50.824 -35.708 1.00 37.63 439 VAL A C 1
ATOM 3233 O O . VAL A 1 455 ? 42.311 -50.744 -34.521 1.00 35.41 439 VAL A O 1
ATOM 3237 N N . GLU A 1 456 ? 43.368 -49.929 -36.351 1.00 36.14 440 GLU A N 1
ATOM 3238 C CA . GLU A 1 456 ? 43.651 -48.559 -35.847 1.00 41.49 440 GLU A CA 1
ATOM 3239 C C . GLU A 1 456 ? 42.834 -47.573 -36.680 1.00 37.15 440 GLU A C 1
ATOM 3240 O O . GLU A 1 456 ? 43.191 -47.274 -37.833 1.00 35.33 440 GLU A O 1
ATOM 3246 N N . PRO A 1 457 ? 41.685 -47.109 -36.150 1.00 36.32 441 PRO A N 1
ATOM 3247 C CA . PRO A 1 457 ? 40.751 -46.314 -36.927 1.00 36.80 441 PRO A CA 1
ATOM 3248 C C . PRO A 1 457 ? 41.429 -45.009 -37.377 1.00 34.86 441 PRO A C 1
ATOM 3249 O O . PRO A 1 457 ? 41.097 -44.545 -38.425 1.00 33.53 441 PRO A O 1
ATOM 3253 N N . GLY A 1 458 ? 42.339 -44.476 -36.555 1.00 35.82 442 GLY A N 1
ATOM 3254 C CA . GLY A 1 458 ? 43.174 -43.292 -36.867 1.00 36.35 442 GLY A CA 1
ATOM 3255 C C . GLY A 1 458 ? 43.909 -43.470 -38.173 1.00 33.28 442 GLY A C 1
ATOM 3256 O O . GLY A 1 458 ? 44.054 -42.485 -38.928 1.00 34.11 442 GLY A O 1
ATOM 3257 N N . GLU A 1 459 ? 44.374 -44.681 -38.486 1.00 34.57 443 GLU A N 1
ATOM 3258 C CA . GLU A 1 459 ? 45.103 -44.914 -39.758 1.00 37.02 443 GLU A CA 1
ATOM 3259 C C . GLU A 1 459 ? 44.162 -44.855 -40.951 1.00 33.72 443 GLU A C 1
ATOM 3260 O O . GLU A 1 459 ? 44.529 -44.290 -41.959 1.00 32.97 443 GLU A O 1
ATOM 3266 N N . VAL A 1 460 ? 42.991 -45.454 -40.836 1.00 31.45 444 VAL A N 1
ATOM 3267 C CA . VAL A 1 460 ? 41.935 -45.356 -41.867 1.00 32.16 444 VAL A CA 1
ATOM 3268 C C . VAL A 1 460 ? 41.570 -43.879 -42.077 1.00 31.06 444 VAL A C 1
ATOM 3269 O O . VAL A 1 460 ? 41.543 -43.411 -43.248 1.00 30.40 444 VAL A O 1
ATOM 3273 N N . GLU A 1 461 ? 41.232 -43.189 -40.989 1.00 28.84 445 GLU A N 1
ATOM 3274 C CA . GLU A 1 461 ? 40.807 -41.755 -41.063 1.00 30.98 445 GLU A CA 1
ATOM 3275 C C . GLU A 1 461 ? 41.929 -40.919 -41.689 1.00 29.52 445 GLU A C 1
ATOM 3276 O O . GLU A 1 461 ? 41.611 -40.101 -42.539 1.00 29.90 445 GLU A O 1
ATOM 3282 N N . ARG A 1 462 ? 43.192 -41.145 -41.314 1.00 33.03 446 ARG A N 1
ATOM 3283 C CA . ARG A 1 462 ? 44.360 -40.376 -41.867 1.00 36.00 446 ARG A CA 1
ATOM 3284 C C . ARG A 1 462 ? 44.350 -40.498 -43.395 1.00 33.87 446 ARG A C 1
ATOM 3285 O O . ARG A 1 462 ? 44.465 -39.453 -44.110 1.00 34.56 446 ARG A O 1
ATOM 3293 N N . ARG A 1 463 ? 44.220 -41.711 -43.935 1.00 32.56 447 ARG A N 1
ATOM 3294 C CA . ARG A 1 463 ? 44.341 -41.882 -45.400 1.00 31.54 447 ARG A CA 1
ATOM 3295 C C . ARG A 1 463 ? 43.151 -41.238 -46.115 1.00 31.13 447 ARG A C 1
ATOM 3296 O O . ARG A 1 463 ? 43.325 -40.637 -47.210 1.00 31.05 447 ARG A O 1
ATOM 3304 N N . LEU A 1 464 ? 41.960 -41.275 -45.515 1.00 30.45 448 LEU A N 1
ATOM 3305 C CA . LEU A 1 464 ? 40.789 -40.628 -46.141 1.00 32.02 448 LEU A CA 1
ATOM 3306 C C . LEU A 1 464 ? 40.938 -39.087 -46.065 1.00 32.17 448 LEU A C 1
ATOM 3307 O O . LEU A 1 464 ? 40.477 -38.361 -47.001 1.00 33.51 448 LEU A O 1
ATOM 3312 N N . LEU A 1 465 ? 41.423 -38.564 -44.943 1.00 29.16 449 LEU A N 1
ATOM 3313 C CA . LEU A 1 465 ? 41.663 -37.096 -44.825 1.00 32.23 449 LEU A CA 1
ATOM 3314 C C . LEU A 1 465 ? 42.620 -36.605 -45.908 1.00 32.93 449 LEU A C 1
ATOM 3315 O O . LEU A 1 465 ? 42.541 -35.401 -46.217 1.00 36.90 449 LEU A O 1
ATOM 3320 N N . GLU A 1 466 ? 43.480 -37.487 -46.443 1.00 32.90 450 GLU A N 1
ATOM 3321 C CA . GLU A 1 466 ? 44.487 -37.171 -47.488 1.00 37.95 450 GLU A CA 1
ATOM 3322 C C . GLU A 1 466 ? 43.864 -37.324 -48.875 1.00 35.36 450 GLU A C 1
ATOM 3323 O O . GLU A 1 466 ? 44.558 -37.009 -49.829 1.00 35.10 450 GLU A O 1
ATOM 3329 N N . PHE A 1 467 ? 42.601 -37.778 -49.002 1.00 34.35 451 PHE A N 1
ATOM 3330 C CA . PHE A 1 467 ? 41.939 -37.946 -50.315 1.00 36.23 451 PHE A CA 1
ATOM 3331 C C . PHE A 1 467 ? 41.398 -36.585 -50.748 1.00 35.46 451 PHE A C 1
ATOM 3332 O O . PHE A 1 467 ? 40.747 -35.900 -49.947 1.00 35.01 451 PHE A O 1
ATOM 3340 N N . PRO A 1 468 ? 41.691 -36.103 -51.981 1.00 38.89 452 PRO A N 1
ATOM 3341 C CA . PRO A 1 468 ? 41.094 -34.855 -52.468 1.00 40.29 452 PRO A CA 1
ATOM 3342 C C . PRO A 1 468 ? 39.579 -34.791 -52.230 1.00 39.51 452 PRO A C 1
ATOM 3343 O O . PRO A 1 468 ? 38.896 -35.743 -52.600 1.00 39.08 452 PRO A O 1
ATOM 3347 N N . GLY A 1 469 ? 39.120 -33.693 -51.623 1.00 38.10 453 GLY A N 1
ATOM 3348 C CA . GLY A 1 469 ? 37.704 -33.345 -51.378 1.00 38.87 453 GLY A CA 1
ATOM 3349 C C . GLY A 1 469 ? 37.254 -33.693 -49.950 1.00 38.51 453 GLY A C 1
ATOM 3350 O O . GLY A 1 469 ? 36.145 -33.282 -49.537 1.00 43.07 453 GLY A O 1
ATOM 3351 N N . ILE A 1 470 ? 37.987 -34.547 -49.237 1.00 32.49 454 ILE A N 1
ATOM 3352 C CA . ILE A 1 470 ? 37.516 -35.004 -47.893 1.00 33.79 454 ILE A CA 1
ATOM 3353 C C . ILE A 1 470 ? 38.037 -34.032 -46.824 1.00 33.01 454 ILE A C 1
ATOM 3354 O O . ILE A 1 470 ? 39.276 -33.829 -46.599 1.00 34.58 454 ILE A O 1
ATOM 3359 N N . SER A 1 471 ? 37.099 -33.471 -46.084 1.00 33.88 455 SER A N 1
ATOM 3360 C CA . SER A 1 471 ? 37.422 -32.458 -45.057 1.00 36.39 455 SER A CA 1
ATOM 3361 C C . SER A 1 471 ? 37.599 -33.120 -43.692 1.00 35.39 455 SER A C 1
ATOM 3362 O O . SER A 1 471 ? 38.530 -32.766 -42.961 1.00 34.90 455 SER A O 1
ATOM 3365 N N . ALA A 1 472 ? 36.692 -34.041 -43.350 1.00 30.70 456 ALA A N 1
ATOM 3366 C CA . ALA A 1 472 ? 36.732 -34.779 -42.075 1.00 30.96 456 ALA A CA 1
ATOM 3367 C C . ALA A 1 472 ? 36.373 -36.262 -42.301 1.00 30.10 456 ALA A C 1
ATOM 3368 O O . ALA A 1 472 ? 35.730 -36.567 -43.299 1.00 29.69 456 ALA A O 1
ATOM 3370 N N . ALA A 1 473 ? 36.765 -37.164 -41.391 1.00 29.77 457 ALA A N 1
ATOM 3371 C CA . ALA A 1 473 ? 36.576 -38.627 -41.567 1.00 27.98 457 ALA A CA 1
ATOM 3372 C C . ALA A 1 473 ? 36.597 -39.309 -40.230 1.00 29.13 457 ALA A C 1
ATOM 3373 O O . ALA A 1 473 ? 37.487 -39.011 -39.393 1.00 31.33 457 ALA A O 1
ATOM 3375 N N . VAL A 1 474 ? 35.643 -40.179 -40.013 1.00 29.72 458 VAL A N 1
ATOM 3376 C CA . VAL A 1 474 ? 35.549 -40.997 -38.773 1.00 29.99 458 VAL A CA 1
ATOM 3377 C C . VAL A 1 474 ? 35.259 -42.436 -39.205 1.00 31.18 458 VAL A C 1
ATOM 3378 O O . VAL A 1 474 ? 34.310 -42.623 -39.947 1.00 29.87 458 VAL A O 1
ATOM 3382 N N . ALA A 1 475 ? 36.048 -43.390 -38.720 1.00 30.23 459 ALA A N 1
ATOM 3383 C CA . ALA A 1 475 ? 35.961 -44.819 -39.078 1.00 34.24 459 ALA A CA 1
ATOM 3384 C C . ALA A 1 475 ? 35.335 -45.535 -37.889 1.00 33.66 459 ALA A C 1
ATOM 3385 O O . ALA A 1 475 ? 35.642 -45.165 -36.772 1.00 34.79 459 ALA A O 1
ATOM 3387 N N . LEU A 1 476 ? 34.430 -46.469 -38.109 1.00 36.63 460 LEU A N 1
ATOM 3388 C CA . LEU A 1 476 ? 33.943 -47.253 -36.953 1.00 40.03 460 LEU A CA 1
ATOM 3389 C C . LEU A 1 476 ? 33.477 -48.650 -37.354 1.00 40.04 460 LEU A C 1
ATOM 3390 O O . LEU A 1 476 ? 33.123 -48.886 -38.509 1.00 39.46 460 LEU A O 1
ATOM 3395 N N . LEU A 1 477 ? 33.491 -49.510 -36.344 1.00 43.42 461 LEU A N 1
ATOM 3396 C CA . LEU A 1 477 ? 33.364 -50.981 -36.457 1.00 49.89 461 LEU A CA 1
ATOM 3397 C C . LEU A 1 477 ? 32.066 -51.355 -35.763 1.00 50.69 461 LEU A C 1
ATOM 3398 O O . LEU A 1 477 ? 31.971 -51.019 -34.565 1.00 45.22 461 LEU A O 1
ATOM 3403 N N . VAL A 1 478 ? 31.148 -51.967 -36.511 1.00 52.78 462 VAL A N 1
ATOM 3404 C CA . VAL A 1 478 ? 29.790 -52.465 -36.122 1.00 60.16 462 VAL A CA 1
ATOM 3405 C C . VAL A 1 478 ? 29.902 -53.975 -35.845 1.00 56.79 462 VAL A C 1
ATOM 3406 O O . VAL A 1 478 ? 30.302 -54.668 -36.843 1.00 48.71 462 VAL A O 1
ATOM 3410 N N . PRO A 1 485 ? 33.221 -58.147 -37.369 1.00 58.39 469 PRO A N 1
ATOM 3411 C CA . PRO A 1 485 ? 33.095 -56.682 -37.148 1.00 57.68 469 PRO A CA 1
ATOM 3412 C C . PRO A 1 485 ? 33.310 -55.952 -38.481 1.00 54.11 469 PRO A C 1
ATOM 3413 O O . PRO A 1 485 ? 34.302 -56.271 -39.118 1.00 47.63 469 PRO A O 1
ATOM 3417 N N . VAL A 1 486 ? 32.405 -55.039 -38.879 1.00 52.03 470 VAL A N 1
ATOM 3418 C CA . VAL A 1 486 ? 32.409 -54.396 -40.237 1.00 49.06 470 VAL A CA 1
ATOM 3419 C C . VAL A 1 486 ? 32.867 -52.937 -40.110 1.00 46.38 470 VAL A C 1
ATOM 3420 O O . VAL A 1 486 ? 32.353 -52.202 -39.228 1.00 45.37 470 VAL A O 1
ATOM 3424 N N . LEU A 1 487 ? 33.784 -52.536 -40.985 1.00 43.52 471 LEU A N 1
ATOM 3425 C CA . LEU A 1 487 ? 34.423 -51.191 -40.924 1.00 40.91 471 LEU A CA 1
ATOM 3426 C C . LEU A 1 487 ? 33.698 -50.222 -41.879 1.00 37.73 471 LEU A C 1
ATOM 3427 O O . LEU A 1 487 ? 33.735 -50.415 -43.106 1.00 38.57 471 LEU A O 1
ATOM 3432 N N . HIS A 1 488 ? 33.046 -49.198 -41.309 1.00 37.81 472 HIS A N 1
ATOM 3433 C CA . HIS A 1 488 ? 32.390 -48.076 -42.036 1.00 36.57 472 HIS A CA 1
ATOM 3434 C C . HIS A 1 488 ? 33.181 -46.771 -41.818 1.00 34.25 472 HIS A C 1
ATOM 3435 O O . HIS A 1 488 ? 33.686 -46.565 -40.703 1.00 35.41 472 HIS A O 1
ATOM 3442 N N . ALA A 1 489 ? 33.277 -45.904 -42.820 1.00 33.32 473 ALA A N 1
ATOM 3443 C CA . ALA A 1 489 ? 33.851 -44.554 -42.604 1.00 33.83 473 ALA A CA 1
ATOM 3444 C C . ALA A 1 489 ? 32.759 -43.538 -42.948 1.00 32.36 473 ALA A C 1
ATOM 3445 O O . ALA A 1 489 ? 32.008 -43.769 -43.915 1.00 34.76 473 ALA A O 1
ATOM 3447 N N . PHE A 1 490 ? 32.674 -42.468 -42.170 1.00 31.81 474 PHE A N 1
ATOM 3448 C CA . PHE A 1 490 ? 31.758 -41.328 -42.434 1.00 31.00 474 PHE A CA 1
ATOM 3449 C C . PHE A 1 490 ? 32.607 -40.123 -42.815 1.00 30.60 474 PHE A C 1
ATOM 3450 O O . PHE A 1 490 ? 33.553 -39.866 -42.083 1.00 30.82 474 PHE A O 1
ATOM 3458 N N . VAL A 1 491 ? 32.398 -39.479 -43.962 1.00 29.82 475 VAL A N 1
ATOM 3459 C CA . VAL A 1 491 ? 33.319 -38.372 -44.357 1.00 30.99 475 VAL A CA 1
ATOM 3460 C C . VAL A 1 491 ? 32.481 -37.118 -44.572 1.00 30.43 475 VAL A C 1
ATOM 3461 O O . VAL A 1 491 ? 31.315 -37.268 -44.939 1.00 32.78 475 VAL A O 1
ATOM 3465 N N . VAL A 1 492 ? 33.069 -35.956 -44.341 1.00 29.50 476 VAL A N 1
ATOM 3466 C CA . VAL A 1 492 ? 32.496 -34.641 -44.721 1.00 32.17 476 VAL A CA 1
ATOM 3467 C C . VAL A 1 492 ? 33.233 -34.204 -45.989 1.00 34.06 476 VAL A C 1
ATOM 3468 O O . VAL A 1 492 ? 34.432 -34.197 -45.967 1.00 31.35 476 VAL A O 1
ATOM 3472 N N . VAL A 1 493 ? 32.534 -33.875 -47.079 1.00 36.59 477 VAL A N 1
ATOM 3473 C CA . VAL A 1 493 ? 33.160 -33.685 -48.436 1.00 42.02 477 VAL A CA 1
ATOM 3474 C C . VAL A 1 493 ? 33.492 -32.225 -48.718 1.00 45.25 477 VAL A C 1
ATOM 3475 O O . VAL A 1 493 ? 32.512 -31.512 -48.523 1.00 53.75 477 VAL A O 1
ATOM 3479 N N . PHE A 1 500 ? 31.802 -36.586 -55.221 1.00 64.68 484 PHE A N 1
ATOM 3480 C CA . PHE A 1 500 ? 32.382 -37.621 -54.325 1.00 63.27 484 PHE A CA 1
ATOM 3481 C C . PHE A 1 500 ? 32.103 -39.041 -54.846 1.00 62.32 484 PHE A C 1
ATOM 3482 O O . PHE A 1 500 ? 30.936 -39.450 -54.892 1.00 64.61 484 PHE A O 1
ATOM 3490 N N . ASP A 1 501 ? 33.171 -39.800 -55.095 1.00 63.34 485 ASP A N 1
ATOM 3491 C CA . ASP A 1 501 ? 33.183 -41.193 -55.628 1.00 64.95 485 ASP A CA 1
ATOM 3492 C C . ASP A 1 501 ? 33.691 -42.177 -54.542 1.00 60.97 485 ASP A C 1
ATOM 3493 O O . ASP A 1 501 ? 34.932 -42.293 -54.406 1.00 51.01 485 ASP A O 1
ATOM 3498 N N . LYS A 1 502 ? 32.802 -42.902 -53.831 1.00 59.84 486 LYS A N 1
ATOM 3499 C CA . LYS A 1 502 ? 33.184 -43.895 -52.774 1.00 61.94 486 LYS A CA 1
ATOM 3500 C C . LYS A 1 502 ? 34.208 -44.894 -53.325 1.00 58.79 486 LYS A C 1
ATOM 3501 O O . LYS A 1 502 ? 35.090 -45.327 -52.558 1.00 53.22 486 LYS A O 1
ATOM 3507 N N . ALA A 1 503 ? 34.048 -45.305 -54.594 1.00 54.11 487 ALA A N 1
ATOM 3508 C CA . ALA A 1 503 ? 34.882 -46.343 -55.239 1.00 51.15 487 ALA A CA 1
ATOM 3509 C C . ALA A 1 503 ? 36.316 -45.813 -55.394 1.00 48.37 487 ALA A C 1
ATOM 3510 O O . ALA A 1 503 ? 37.259 -46.547 -55.056 1.00 44.87 487 ALA A O 1
ATOM 3512 N N . LYS A 1 504 ? 36.483 -44.572 -55.857 1.00 46.64 488 LYS A N 1
ATOM 3513 C CA . LYS A 1 504 ? 37.816 -43.928 -55.961 1.00 49.66 488 LYS A CA 1
ATOM 3514 C C . LYS A 1 504 ? 38.421 -43.811 -54.541 1.00 47.26 488 LYS A C 1
ATOM 3515 O O . LYS A 1 504 ? 39.636 -44.091 -54.375 1.00 40.81 488 LYS A O 1
ATOM 3521 N N . ALA A 1 505 ? 37.610 -43.423 -53.539 1.00 45.63 489 ALA A N 1
ATOM 3522 C CA . ALA A 1 505 ? 38.050 -43.278 -52.123 1.00 44.55 489 ALA A CA 1
ATOM 3523 C C . ALA A 1 505 ? 38.509 -44.643 -51.563 1.00 40.43 489 ALA A C 1
ATOM 3524 O O . ALA A 1 505 ? 39.599 -44.711 -50.946 1.00 39.74 489 ALA A O 1
ATOM 3526 N N . ARG A 1 506 ? 37.796 -45.733 -51.851 1.00 40.67 490 ARG A N 1
ATOM 3527 C CA . ARG A 1 506 ? 38.218 -47.110 -51.444 1.00 46.04 490 ARG A CA 1
ATOM 3528 C C . ARG A 1 506 ? 39.543 -47.523 -52.102 1.00 40.72 490 ARG A C 1
ATOM 3529 O O . ARG A 1 506 ? 40.374 -48.080 -51.384 1.00 42.35 490 ARG A O 1
ATOM 3537 N N . ALA A 1 507 ? 39.721 -47.311 -53.411 1.00 41.08 491 ALA A N 1
ATOM 3538 C CA . ALA A 1 507 ? 40.960 -47.708 -54.133 1.00 43.71 491 ALA A CA 1
ATOM 3539 C C . ALA A 1 507 ? 42.130 -46.880 -53.586 1.00 42.57 491 ALA A C 1
ATOM 3540 O O . ALA A 1 507 ? 43.210 -47.466 -53.361 1.00 45.06 491 ALA A O 1
ATOM 3542 N N . PHE A 1 508 ? 41.891 -45.591 -53.271 1.00 43.65 492 PHE A N 1
ATOM 3543 C CA . PHE A 1 508 ? 42.888 -44.679 -52.637 1.00 38.43 492 PHE A CA 1
ATOM 3544 C C . PHE A 1 508 ? 43.322 -45.242 -51.278 1.00 38.43 492 PHE A C 1
ATOM 3545 O O . PHE A 1 508 ? 44.552 -45.276 -51.020 1.00 38.97 492 PHE A O 1
ATOM 3553 N N . CYS A 1 509 ? 42.389 -45.713 -50.435 1.00 34.92 493 CYS A N 1
ATOM 3554 C CA . CYS A 1 509 ? 42.735 -46.422 -49.185 1.00 35.05 493 CYS A CA 1
ATOM 3555 C C . CYS A 1 509 ? 43.590 -47.673 -49.458 1.00 35.90 493 CYS A C 1
ATOM 3556 O O . CYS A 1 509 ? 44.575 -47.886 -48.739 1.00 35.61 493 CYS A O 1
ATOM 3559 N N . ALA A 1 510 ? 43.172 -48.473 -50.434 1.00 36.87 494 ALA A N 1
ATOM 3560 C CA . ALA A 1 510 ? 43.774 -49.782 -50.790 1.00 42.87 494 ALA A CA 1
ATOM 3561 C C . ALA A 1 510 ? 45.206 -49.573 -51.296 1.00 49.91 494 ALA A C 1
ATOM 3562 O O . ALA A 1 510 ? 45.987 -50.535 -51.199 1.00 50.04 494 ALA A O 1
ATOM 3564 N N . ASP A 1 511 ? 45.561 -48.361 -51.757 1.00 50.26 495 ASP A N 1
ATOM 3565 C CA . ASP A 1 511 ? 46.937 -48.069 -52.259 1.00 53.17 495 ASP A CA 1
ATOM 3566 C C . ASP A 1 511 ? 47.940 -48.230 -51.120 1.00 54.05 495 ASP A C 1
ATOM 3567 O O . ASP A 1 511 ? 49.049 -48.702 -51.387 1.00 54.98 495 ASP A O 1
ATOM 3572 N N . THR A 1 512 ? 47.593 -47.836 -49.895 1.00 47.45 496 THR A N 1
ATOM 3573 C CA . THR A 1 512 ? 48.566 -47.831 -48.779 1.00 45.08 496 THR A CA 1
ATOM 3574 C C . THR A 1 512 ? 48.121 -48.768 -47.642 1.00 43.83 496 THR A C 1
ATOM 3575 O O . THR A 1 512 ? 48.969 -49.106 -46.826 1.00 43.30 496 THR A O 1
ATOM 3579 N N . LEU A 1 513 ? 46.837 -49.108 -47.525 1.00 38.52 497 LEU A N 1
ATOM 3580 C CA . LEU A 1 513 ? 46.333 -49.711 -46.262 1.00 38.31 497 LEU A CA 1
ATOM 3581 C C . LEU A 1 513 ? 46.161 -51.212 -46.470 1.00 36.81 497 LEU A C 1
ATOM 3582 O O . LEU A 1 513 ? 45.816 -51.645 -47.578 1.00 34.78 497 LEU A O 1
ATOM 3587 N N . PRO A 1 514 ? 46.370 -52.027 -45.410 1.00 36.90 498 PRO A N 1
ATOM 3588 C CA . PRO A 1 514 ? 46.141 -53.473 -45.516 1.00 39.54 498 PRO A CA 1
ATOM 3589 C C . PRO A 1 514 ? 44.643 -53.732 -45.715 1.00 40.23 498 PRO A C 1
ATOM 3590 O O . PRO A 1 514 ? 43.832 -52.864 -45.378 1.00 37.73 498 PRO A O 1
ATOM 3594 N N . GLY A 1 515 ? 44.312 -54.900 -46.277 1.00 39.98 499 GLY A N 1
ATOM 3595 C CA . GLY A 1 515 ? 42.935 -55.244 -46.672 1.00 40.61 499 GLY A CA 1
ATOM 3596 C C . GLY A 1 515 ? 41.965 -55.017 -45.521 1.00 37.72 499 GLY A C 1
ATOM 3597 O O . GLY A 1 515 ? 40.883 -54.512 -45.762 1.00 36.26 499 GLY A O 1
ATOM 3598 N N . TYR A 1 516 ? 42.334 -55.402 -44.303 1.00 37.89 500 TYR A N 1
ATOM 3599 C CA . TYR A 1 516 ? 41.415 -55.365 -43.134 1.00 36.89 500 TYR A CA 1
ATOM 3600 C C . TYR A 1 516 ? 41.081 -53.918 -42.717 1.00 37.07 500 TYR A C 1
ATOM 3601 O O . TYR A 1 516 ? 40.037 -53.715 -42.008 1.00 36.52 500 TYR A O 1
ATOM 3610 N N . MET A 1 517 ? 41.902 -52.941 -43.140 1.00 36.15 501 MET A N 1
ATOM 3611 C CA . MET A 1 517 ? 41.683 -51.499 -42.846 1.00 36.46 501 MET A CA 1
ATOM 3612 C C . MET A 1 517 ? 40.930 -50.777 -43.973 1.00 37.51 501 MET A C 1
ATOM 3613 O O . MET A 1 517 ? 40.774 -49.554 -43.837 1.00 34.30 501 MET A O 1
ATOM 3618 N N . ILE A 1 518 ? 40.593 -51.428 -45.095 1.00 36.21 502 ILE A N 1
ATOM 3619 C CA . ILE A 1 518 ? 39.806 -50.773 -46.181 1.00 38.89 502 ILE A CA 1
ATOM 3620 C C . ILE A 1 518 ? 38.351 -50.742 -45.740 1.00 36.79 502 ILE A C 1
ATOM 3621 O O . ILE A 1 518 ? 37.788 -51.799 -45.434 1.00 38.51 502 ILE A O 1
ATOM 3626 N N . PRO A 1 519 ? 37.712 -49.554 -45.630 1.00 36.01 503 PRO A N 1
ATOM 3627 C CA . PRO A 1 519 ? 36.287 -49.493 -45.274 1.00 36.20 503 PRO A CA 1
ATOM 3628 C C . PRO A 1 519 ? 35.448 -50.279 -46.292 1.00 37.79 503 PRO A C 1
ATOM 3629 O O . PRO A 1 519 ? 35.771 -50.166 -47.463 1.00 39.92 503 PRO A O 1
ATOM 3633 N N . ALA A 1 520 ? 34.534 -51.112 -45.763 1.00 42.34 504 ALA A N 1
ATOM 3634 C CA . ALA A 1 520 ? 33.409 -51.814 -46.423 1.00 42.42 504 ALA A CA 1
ATOM 3635 C C . ALA A 1 520 ? 32.498 -50.761 -47.061 1.00 44.09 504 ALA A C 1
ATOM 3636 O O . ALA A 1 520 ? 32.078 -50.948 -48.178 1.00 40.08 504 ALA A O 1
ATOM 3638 N N . ASN A 1 521 ? 32.161 -49.689 -46.337 1.00 43.26 505 ASN A N 1
ATOM 3639 C CA . ASN A 1 521 ? 31.276 -48.607 -46.864 1.00 45.31 505 ASN A CA 1
ATOM 3640 C C . ASN A 1 521 ? 31.797 -47.231 -46.401 1.00 42.53 505 ASN A C 1
ATOM 3641 O O . ASN A 1 521 ? 32.258 -47.121 -45.243 1.00 42.62 505 ASN A O 1
ATOM 3646 N N . ILE A 1 522 ? 31.656 -46.228 -47.265 1.00 43.24 506 ILE A N 1
ATOM 3647 C CA . ILE A 1 522 ? 31.982 -44.797 -47.027 1.00 42.31 506 ILE A CA 1
ATOM 3648 C C . ILE A 1 522 ? 30.724 -43.969 -47.285 1.00 43.19 506 ILE A C 1
ATOM 3649 O O . ILE A 1 522 ? 30.261 -43.977 -48.421 1.00 43.68 506 ILE A O 1
ATOM 3654 N N . VAL A 1 523 ? 30.249 -43.238 -46.278 1.00 41.10 507 VAL A N 1
ATOM 3655 C CA . VAL A 1 523 ? 28.958 -42.479 -46.278 1.00 39.08 507 VAL A CA 1
ATOM 3656 C C . VAL A 1 523 ? 29.300 -41.003 -46.105 1.00 36.25 507 VAL A C 1
ATOM 3657 O O . VAL A 1 523 ? 29.938 -40.681 -45.074 1.00 33.68 507 VAL A O 1
ATOM 3661 N N . ALA A 1 524 ? 28.790 -40.141 -46.968 1.00 35.16 508 ALA A N 1
ATOM 3662 C CA . ALA A 1 524 ? 28.967 -38.672 -46.884 1.00 36.78 508 ALA A CA 1
ATOM 3663 C C . ALA A 1 524 ? 28.013 -38.120 -45.815 1.00 38.01 508 ALA A C 1
ATOM 3664 O O . ALA A 1 524 ? 26.812 -38.496 -45.827 1.00 38.02 508 ALA A O 1
ATOM 3666 N N . VAL A 1 525 ? 28.530 -37.317 -44.871 1.00 33.44 509 VAL A N 1
ATOM 3667 C CA . VAL A 1 525 ? 27.685 -36.708 -43.806 1.00 32.79 509 VAL A CA 1
ATOM 3668 C C . VAL A 1 525 ? 27.984 -35.206 -43.806 1.00 33.27 509 VAL A C 1
ATOM 3669 O O . VAL A 1 525 ? 29.036 -34.782 -44.328 1.00 31.33 509 VAL A O 1
ATOM 3673 N N . ASP A 1 526 ? 27.063 -34.391 -43.289 1.00 31.90 510 ASP A N 1
ATOM 3674 C CA . ASP A 1 526 ? 27.264 -32.929 -43.354 1.00 31.16 510 ASP A CA 1
ATOM 3675 C C . ASP A 1 526 ? 28.258 -32.525 -42.264 1.00 32.82 510 ASP A C 1
ATOM 3676 O O . ASP A 1 526 ? 29.003 -31.559 -42.451 1.00 31.33 510 ASP A O 1
ATOM 3681 N N . ASP A 1 527 ? 28.261 -33.239 -41.146 1.00 35.22 511 ASP A N 1
ATOM 3682 C CA . ASP A 1 527 ? 28.972 -32.767 -39.936 1.00 36.29 511 ASP A CA 1
ATOM 3683 C C . ASP A 1 527 ? 29.406 -34.044 -39.237 1.00 33.56 511 ASP A C 1
ATOM 3684 O O . ASP A 1 527 ? 28.682 -35.031 -39.323 1.00 29.48 511 ASP A O 1
ATOM 3689 N N . ILE A 1 528 ? 30.518 -34.012 -38.533 1.00 31.57 512 ILE A N 1
ATOM 3690 C CA . ILE A 1 528 ? 30.830 -35.064 -37.530 1.00 30.13 512 ILE A CA 1
ATOM 3691 C C . ILE A 1 528 ? 30.062 -34.712 -36.245 1.00 28.42 512 ILE A C 1
ATOM 3692 O O . ILE A 1 528 ? 30.268 -33.619 -35.683 1.00 29.07 512 ILE A O 1
ATOM 3697 N N . PRO A 1 529 ? 29.125 -35.570 -35.767 1.00 27.16 513 PRO A N 1
ATOM 3698 C CA . PRO A 1 529 ? 28.330 -35.254 -34.588 1.00 28.18 513 PRO A CA 1
ATOM 3699 C C . PRO A 1 529 ? 29.220 -35.323 -33.352 1.00 26.78 513 PRO A C 1
ATOM 3700 O O . PRO A 1 529 ? 30.136 -36.133 -33.339 1.00 28.04 513 PRO A O 1
ATOM 3704 N N . LEU A 1 530 ? 28.859 -34.553 -32.327 1.00 27.07 514 LEU A N 1
ATOM 3705 C CA . LEU A 1 530 ? 29.628 -34.475 -31.058 1.00 26.36 514 LEU A CA 1
ATOM 3706 C C . LEU A 1 530 ? 28.718 -34.797 -29.882 1.00 27.85 514 LEU A C 1
ATOM 3707 O O . LEU A 1 530 ? 27.506 -34.545 -29.968 1.00 26.09 514 LEU A O 1
ATOM 3712 N N . THR A 1 531 ? 29.299 -35.295 -28.816 1.00 26.04 515 THR A N 1
ATOM 3713 C CA . THR A 1 531 ? 28.680 -35.339 -27.479 1.00 26.60 515 THR A CA 1
ATOM 3714 C C . THR A 1 531 ? 28.571 -33.934 -26.880 1.00 26.52 515 THR A C 1
ATOM 3715 O O . THR A 1 531 ? 29.176 -32.957 -27.404 1.00 24.16 515 THR A O 1
ATOM 3719 N N . VAL A 1 532 ? 27.795 -33.796 -25.815 1.00 26.91 516 VAL A N 1
ATOM 3720 C CA . VAL A 1 532 ? 27.681 -32.452 -25.162 1.00 28.45 516 VAL A CA 1
ATOM 3721 C C . VAL A 1 532 ? 29.083 -31.901 -24.824 1.00 27.94 516 VAL A C 1
ATOM 3722 O O . VAL A 1 532 ? 29.284 -30.709 -24.962 1.00 26.91 516 VAL A O 1
ATOM 3726 N N . ASN A 1 533 ? 30.022 -32.754 -24.436 1.00 27.46 517 ASN A N 1
ATOM 3727 C CA . ASN A 1 533 ? 31.378 -32.342 -23.983 1.00 28.92 517 ASN A CA 1
ATOM 3728 C C . ASN A 1 533 ? 32.298 -32.182 -25.192 1.00 26.36 517 ASN A C 1
ATOM 3729 O O . ASN A 1 533 ? 33.447 -31.763 -25.043 1.00 28.60 517 ASN A O 1
ATOM 3734 N N . GLY A 1 534 ? 31.844 -32.495 -26.386 1.00 25.16 518 GLY A N 1
ATOM 3735 C CA . GLY A 1 534 ? 32.592 -32.098 -27.593 1.00 25.21 518 GLY A CA 1
ATOM 3736 C C . GLY A 1 534 ? 33.368 -33.263 -28.194 1.00 25.41 518 GLY A C 1
ATOM 3737 O O . GLY A 1 534 ? 34.138 -33.009 -29.093 1.00 26.39 518 GLY A O 1
ATOM 3738 N N . LYS A 1 535 ? 33.170 -34.499 -27.730 1.00 24.14 519 LYS A N 1
ATOM 3739 C CA . LYS A 1 535 ? 33.929 -35.639 -28.281 1.00 25.85 519 LYS A CA 1
ATOM 3740 C C . LYS A 1 535 ? 33.168 -36.183 -29.505 1.00 26.88 519 LYS A C 1
ATOM 3741 O O . LYS A 1 535 ? 31.960 -35.991 -29.585 1.00 26.20 519 LYS A O 1
ATOM 3747 N N . VAL A 1 536 ? 33.832 -36.953 -30.357 1.00 29.18 520 VAL A N 1
ATOM 3748 C CA . VAL A 1 536 ? 33.150 -37.599 -31.508 1.00 30.00 520 VAL A CA 1
ATOM 3749 C C . VAL A 1 536 ? 32.040 -38.499 -30.981 1.00 31.44 520 VAL A C 1
ATOM 3750 O O . VAL A 1 536 ? 32.288 -39.291 -30.070 1.00 31.72 520 VAL A O 1
ATOM 3754 N N . ASP A 1 537 ? 30.828 -38.350 -31.507 1.00 30.24 521 ASP A N 1
ATOM 3755 C CA . ASP A 1 537 ? 29.660 -39.130 -31.039 1.00 31.85 521 ASP A CA 1
ATOM 3756 C C . ASP A 1 537 ? 29.583 -40.376 -31.935 1.00 34.53 521 ASP A C 1
ATOM 3757 O O . ASP A 1 537 ? 28.790 -40.376 -32.898 1.00 32.38 521 ASP A O 1
ATOM 3762 N N . ARG A 1 538 ? 30.469 -41.349 -31.703 1.00 38.78 522 ARG A N 1
ATOM 3763 C CA . ARG A 1 538 ? 30.535 -42.602 -32.516 1.00 44.23 522 ARG A CA 1
ATOM 3764 C C . ARG A 1 538 ? 29.198 -43.383 -32.393 1.00 41.86 522 ARG A C 1
ATOM 3765 O O . ARG A 1 538 ? 28.761 -43.935 -33.436 1.00 42.83 522 ARG A O 1
ATOM 3773 N N . ALA A 1 539 ? 28.549 -43.414 -31.215 1.00 42.97 523 ALA A N 1
ATOM 3774 C CA . ALA A 1 539 ? 27.213 -44.028 -30.992 1.00 42.90 523 ALA A CA 1
ATOM 3775 C C . ALA A 1 539 ? 26.179 -43.430 -31.974 1.00 41.22 523 ALA A C 1
ATOM 3776 O O . ALA A 1 539 ? 25.475 -44.204 -32.638 1.00 37.72 523 ALA A O 1
ATOM 3778 N N . ASP A 1 540 ? 26.167 -42.101 -32.188 1.00 37.21 524 ASP A N 1
ATOM 3779 C CA . ASP A 1 540 ? 25.253 -41.425 -33.146 1.00 34.30 524 ASP A CA 1
ATOM 3780 C C . ASP A 1 540 ? 25.537 -41.905 -34.577 1.00 35.99 524 ASP A C 1
ATOM 3781 O O . ASP A 1 540 ? 24.599 -42.152 -35.345 1.00 33.53 524 ASP A O 1
ATOM 3786 N N . LEU A 1 541 ? 26.792 -41.956 -34.974 1.00 33.18 525 LEU A N 1
ATOM 3787 C CA . LEU A 1 541 ? 27.173 -42.366 -36.351 1.00 36.61 525 LEU A CA 1
ATOM 3788 C C . LEU A 1 541 ? 26.764 -43.846 -36.582 1.00 37.72 525 LEU A C 1
ATOM 3789 O O . LEU A 1 541 ? 26.242 -44.159 -37.692 1.00 36.20 525 LEU A O 1
ATOM 3794 N N . ALA A 1 542 ? 26.924 -44.686 -35.553 1.00 40.03 526 ALA A N 1
ATOM 3795 C CA . ALA A 1 542 ? 26.541 -46.121 -35.574 1.00 39.51 526 ALA A CA 1
ATOM 3796 C C . ALA A 1 542 ? 25.051 -46.213 -35.948 1.00 45.74 526 ALA A C 1
ATOM 3797 O O . ALA A 1 542 ? 24.665 -47.107 -36.771 1.00 42.91 526 ALA A O 1
ATOM 3799 N N . THR A 1 543 ? 24.219 -45.264 -35.494 1.00 45.52 527 THR A N 1
ATOM 3800 C CA . THR A 1 543 ? 22.748 -45.333 -35.756 1.00 48.49 527 THR A CA 1
ATOM 3801 C C . THR A 1 543 ? 22.392 -45.189 -37.238 1.00 50.64 527 THR A C 1
ATOM 3802 O O . THR A 1 543 ? 21.253 -45.545 -37.547 1.00 49.79 527 THR A O 1
ATOM 3806 N N . ARG A 1 544 ? 23.270 -44.765 -38.153 1.00 50.86 528 ARG A N 1
ATOM 3807 C CA . ARG A 1 544 ? 22.794 -44.377 -39.514 1.00 56.57 528 ARG A CA 1
ATOM 3808 C C . ARG A 1 544 ? 23.176 -45.417 -40.593 1.00 52.33 528 ARG A C 1
ATOM 3809 O O . ARG A 1 544 ? 23.791 -46.441 -40.296 1.00 56.29 528 ARG A O 1
#

Secondary structure (DSSP, 8-state):
------TTS--HHHHHHTHHHHSTTSEEEEE---EEEEHHHHHHHHHHHHHHHHTT-PPTT--EEEE--S-HHHHHHHHHHHHTT--EEEE-TTS-HHHHHHHHHHH--SEEEEETT-------TTSEEEEEETTEEEEEEPPPP------S--TTSEEEEEE---EEEEEHHHHHHHHHHHHTTT---TT-EEEE-S-TTSHHHHHHHHHHHHHT-EEEE--HHHHTSHHHHHHHHHHHT-SEEE--GGGGHHHHHH-HHHHHT-TT--EEEEESSPPPHHHHHHHHHH-TT-EEEEEE--GGGS--EEEEPPSSPPTT--S---B-PPTT-EEEEE-TTS-B--STT--EEEEEE-TT---EETT-HHHHHHHEEE-TTSTTS--EEEEEEEEEEE-TTS-EEEEEEGGG---S----HHHHHHHHHTSTT--EEEEEE---EEEEEE---HHHHHHHHHHHS-GGGS-SEEEE-SS--B-TTSSB-HHHHHT-

InterPro domains:
  IPR000873 AMP-dependent synthetase/ligase domain [PF00501] (27-384)
  IPR020459 AMP-binding [PR00154] (168-179)
  IPR020459 AMP-binding [PR00154] (180-188)
  IPR020845 AMP-binding, conserved site [PS00455] (173-184)
  IPR025110 AMP-binding enzyme, C-terminal domain [PF13193] (443-519)
  IPR042099 ANL, N-terminal domain [G3DSA:3.40.50.12780] (14-429)
  IPR045851 AMP-binding enzyme domain superfamily [G3DSA:3.30.300.30] (431-532)

Organism: NCBI:txid159449

Nearest PDB structures (foldseek):
  8yyr-assembly1_A-2  TM=1.002E+00  e=0.000E+00  Embleya scabrispora
  8yyq-assembly1_A-2  TM=9.991E-01  e=4.720E-101  Embleya scabrispora
  7dq5-assembly1_A  TM=9.805E-01  e=3.530E-101  Embleya scabrispora
  7dq6-assembly1_A  TM=9.880E-01  e=2.499E-93  Embleya scabrispora
  5jjp-assembly5_D  TM=9.717E-01  e=1.502E-61  Streptomyces sp. MJ635-86F5

B-factor: mean 33.62, std 10.63, range [17.79, 84.95]

Solvent-accessible surface area: 21781 Å² total; per-residue (Å²): 242,26,18,162,4,130,120,110,34,37,2,2,12,82,29,1,5,56,12,2,101,99,32,51,120,53,45,0,0,0,44,101,83,67,169,91,27,18,0,134,86,0,65,66,69,0,61,89,2,6,62,30,1,27,139,30,21,8,17,5,71,19,42,0,0,0,7,8,44,15,56,24,28,0,0,0,0,0,0,0,0,0,12,8,1,4,3,0,0,3,3,0,59,80,14,84,54,54,170,2,120,38,15,8,86,43,0,126,6,8,0,1,0,7,31,114,138,25,72,24,101,82,25,33,84,80,8,0,12,1,44,3,8,106,79,22,20,126,59,90,85,68,11,142,108,82,108,50,121,78,201,77,5,67,14,74,15,28,1,0,2,8,16,111,92,101,1,2,17,0,3,1,125,2,0,0,24,0,1,124,11,0,60,147,81,54,21,12,67,76,141,16,59,0,0,3,14,10,13,0,27,22,10,19,0,4,7,0,0,0,1,0,1,22,29,9,0,2,0,0,12,11,50,84,115,28,27,88,165,18,150,131,0,9,50,5,2,38,84,0,11,1,20,6,0,1,0,5,0,7,11,2,31,45,1,12,105,95,22,30,135,85,0,47,52,16,107,139,4,118,0,3,5,1,7,34,49,97,8,33,9,31,15,0,52,79,0,19,60,37,11,66,130,5,63,4,4,13,9,27,30,30,27,13,1,10,10,3,1,30,28,95,7,58,150,108,8,65,94,139,48,75,49,18,25,9,3,118,31,5,78,68,17,74,8,12,3,5,53,169,141,39,145,57,5,142,99,108,48,71,43,3,26,2,1,4,42,21,55,0,29,4,67,10,24,67,116,59,104,130,15,24,70,152,32,29,24,55,0,44,98,49,83,236,66,61,118,67,0,6,98,13,16,9,29,0,45,58,12,153,120,29,29,3,36,47,8,20,109,47,130,77,95,56,164,92,52,112,15,34,42,38,38,0,18,45,38,0,22,83,16,108,56,13,40,2,8,8,0,14,68,109,116,75,4,48,0,6,0,6,80,110,74,108,72,126,0,102,58,44,0,50,110,88,22,58,41,46,2,38,0,58,59,0,49,59,17,119,99,15,26,76,53,58,27,12,73,26,34,95,77,52,0,56,113,146

Radius of gyration: 23.15 Å; Cα contacts (8 Å, |Δi|>4): 1085; chains: 1; bounding box: 53×57×69 Å

Sequence (496 aa):
RAARARESVDNLYWFMLAAANSAPDTPAFVTRGVRTLSYRELRTRVDDFAAALAELGLDVDDRVVLEANVTPDAVAMLLACSLLGLPFIPVSPETPSGRLRSILDTAEPALFAQAEDGGRADVPATVGTARFGAGGLRVERAPRARVRHRREIVGTDTAYIIFTPKGVVMMSHRSVVSLYRAILEQGLITPEDRIATTSPLQFDFALFDIGLALGTGAALLVPVPREELNWPRRFLAFLGDTGATQVHGVPSIWRPVLRHEPELLAGLDRVRGILFGGEDFPLPELRHLQGLLPHARIVNGYGATESMACSFTEVPRPIPSDLERLSIGFPLPGFDVSLLDEHGRPVEEIGVAGQIHLRAPSMFSGYWDDPEATARVLVSDPLDPRSGRTVLRSGDLAYRGEDGELYFAGRVDAQIRGNRVEPGEVERRLLEFPGISAAVALLVPVLHAFVVVFDKAKARAFCADTLPGYMIPANIVAVDDIPLTVNGKVDRADLATR